Protein AF-A0A3A4XUS3-F1 (afdb_monomer)

Radius of gyration: 35.73 Å; Cα contacts (8 Å, |Δi|>4): 811; chains: 1; bounding box: 86×53×100 Å

Solvent-accessible surface area (backbone atoms only — not comparable to full-atom values): 22801 Å² total; per-residue (Å²): 133,83,92,46,75,69,59,52,56,53,55,32,62,53,71,66,28,52,43,35,42,64,30,48,58,63,78,51,60,84,97,45,54,58,52,50,39,28,54,59,49,47,52,54,39,8,52,58,40,23,92,71,95,61,61,25,40,39,40,30,8,23,37,80,39,90,99,45,67,36,45,80,72,26,43,96,67,86,84,57,42,68,61,50,51,53,56,49,36,72,41,30,74,57,74,74,72,63,49,57,47,79,47,78,53,95,94,27,41,31,37,38,39,42,36,55,79,62,81,29,73,52,32,28,72,49,66,45,55,83,44,53,46,72,44,36,37,24,28,55,48,79,43,78,46,74,56,49,73,70,51,49,54,49,44,34,58,53,23,60,69,67,56,39,56,50,37,72,47,75,30,39,34,42,79,88,78,69,42,82,43,52,54,56,51,78,47,74,11,40,32,63,48,64,72,58,77,88,77,54,69,69,45,74,82,85,76,80,78,79,77,82,96,82,74,95,59,91,68,77,80,44,53,22,42,57,27,55,61,48,40,52,56,34,49,40,49,64,39,19,33,45,80,44,34,42,30,41,36,20,73,23,72,24,61,32,37,57,31,38,39,38,38,38,41,58,57,54,97,44,45,68,45,73,43,27,55,93,76,52,75,67,88,68,49,67,51,39,83,91,73,69,74,89,52,81,66,62,66,68,66,70,54,83,69,47,44,44,62,47,82,55,98,59,29,36,38,38,41,36,55,40,70,62,33,48,46,70,34,73,43,71,50,87,56,40,37,32,41,32,22,78,33,56,42,74,44,71,27,49,31,42,35,41,34,79,65,47,96,64,67,44,75,52,69,38,37,38,37,33,49,36,47,79,45,82,44,51,73,69,54,51,52,51,55,49,51,55,51,50,60,69,33,73,68,46,48,49,57,52,53,54,54,53,57,57,63,75,74,111

Sequence (410 aa):
MRIDDVLIESLLYEEEGVDLDLKSDQYRFTRASDDEKSELLKDILAFANAWRHADAFILIGVKEIKGGRSEVVGISATLDDAAIQQFVNNKTQRPITFSYSNSTFESKQIAVIHIPLQQRPFYLKRDFGRLKKETVYVRRGSSTDIATLDEISRIGAHSYATAGAPELSVSFADPSDREWFSTSIQISSLYLKTPRKKDIPDYRSNHGGTGFGLHMTSFDLNVNSSYYRELIEYTKKARLMEPVFLAVKNSGTSTAHDVRAELKFPIDENRPTLQEDASFPEVPSTESVHLRPRNFLDEVRALPPDVSVNRYDRYWLVVARAEKVQPKSIHWFRVPFFFGSKKTGSFDIEVTIYCDDLSEPTRNRLSARVESETREIDLKGILELEHERFRNTPYFKRILAEREGEQEQE

Mean predicted aligned error: 16.01 Å

pLDDT: mean 85.1, std 15.54, range [34.66, 97.75]

Foldseek 3Di:
DDDDQVNVQVLQFDDFWQAEAEALEDQDDPVDALQSVVVVLLVLLQSQLEPDDWKHKYKYQWADDPPGGIDRRAYPDDDDFVVNQVVNQVFKPHRFDWTKDWDQHPNGIMIMIIGGQAADDIFTCQDINPHHGPWRWHDGTNDIDTDDPVRRVVSRVVSLLVQKFWDKDKDWADPVVRDGDDLEEEAEAEAEDEDDLVVDFFDFDCPDDDDDDDDPDPPRVFFRRCLLVLLVVLLNQVRFKDWIWMKMFTQMRFKFFWKKKKKKWWCDPQGKDKAWPVPRDDNDDRTHPPDDDPDPVVVVVPDDAQWHWDDDPTTIIIMGTDRMHGHRGMDIGDTTMIIGTQHWDKIKMWMWMDTPRDPGTDIDIGMYTYDYDYDYDYSVVSVVVVVVVVCPDPVVVVVVVVVVVVVVVD

Nearest PDB structures (foldseek):
  7wwo-assembly1_A  TM=4.545E-01  e=2.671E-04  Thermus thermophilus HB8
  8gum-assembly1_A  TM=3.571E-01  e=1.234E-03  Vibrio campbellii ATCC BAA-1116
  7zgj-assembly1_B  TM=4.663E-01  e=5.198E-02  Homo sapiens
  8enu-assembly1_H  TM=4.347E-01  e=5.198E-02  Homo sapiens
  6ru5-assembly1_B  TM=4.322E-01  e=2.144E-01  Homo sapiens

Structure (mmCIF, N/CA/C/O backbone):
data_AF-A0A3A4XUS3-F1
#
_entry.id   AF-A0A3A4XUS3-F1
#
loop_
_atom_site.group_PDB
_atom_site.id
_atom_site.type_symbol
_atom_site.label_atom_id
_atom_site.label_alt_id
_atom_site.label_comp_id
_atom_site.label_asym_id
_atom_site.label_entity_id
_atom_site.label_seq_id
_atom_site.pdbx_PDB_ins_code
_atom_site.Cartn_x
_atom_site.Cartn_y
_atom_site.Cartn_z
_atom_site.occupancy
_atom_site.B_iso_or_equiv
_atom_site.auth_seq_id
_atom_site.auth_comp_id
_atom_site.auth_asym_id
_atom_site.auth_atom_id
_atom_site.pdbx_PDB_model_num
ATOM 1 N N . MET A 1 1 ? -2.811 6.122 23.525 1.00 54.09 1 MET A N 1
ATOM 2 C CA . MET A 1 1 ? -2.925 7.523 23.977 1.00 54.09 1 MET A CA 1
ATOM 3 C C . MET A 1 1 ? -2.546 7.568 25.449 1.00 54.09 1 MET A C 1
ATOM 5 O O . MET A 1 1 ? -2.850 6.604 26.139 1.00 54.09 1 MET A O 1
ATOM 9 N N . ARG A 1 2 ? -1.824 8.590 25.920 1.00 71.31 2 ARG A N 1
ATOM 10 C CA . ARG A 1 2 ? -1.520 8.737 27.353 1.00 71.31 2 ARG A CA 1
ATOM 11 C C . ARG A 1 2 ? -2.654 9.546 27.978 1.00 71.31 2 ARG A C 1
ATOM 13 O O . ARG A 1 2 ? -2.958 10.611 27.463 1.00 71.31 2 ARG A O 1
ATOM 20 N N . ILE A 1 3 ? -3.285 9.021 29.025 1.00 82.88 3 ILE A N 1
ATOM 21 C CA . ILE A 1 3 ? -4.268 9.774 29.811 1.00 82.88 3 ILE A CA 1
ATOM 22 C C . ILE A 1 3 ? -3.464 10.723 30.701 1.00 82.88 3 ILE A C 1
ATOM 24 O O . ILE A 1 3 ? -2.664 10.265 31.520 1.00 82.88 3 ILE A O 1
ATOM 28 N N . ASP A 1 4 ? -3.606 12.023 30.475 1.00 88.12 4 ASP A N 1
ATOM 29 C CA . ASP A 1 4 ? -2.943 13.077 31.233 1.00 88.12 4 ASP A CA 1
ATOM 30 C C . ASP A 1 4 ? -3.952 14.118 31.731 1.00 88.12 4 ASP A C 1
ATOM 32 O O . ASP A 1 4 ? -5.130 14.103 31.367 1.00 88.12 4 ASP A O 1
ATOM 36 N N . ASP A 1 5 ? -3.485 15.009 32.602 1.00 90.25 5 ASP A N 1
ATOM 37 C CA . ASP A 1 5 ? -4.322 16.027 33.240 1.00 90.25 5 ASP A CA 1
ATOM 38 C C . ASP A 1 5 ? -4.955 16.986 32.220 1.00 90.25 5 ASP A C 1
ATOM 40 O O . ASP A 1 5 ? -6.035 17.512 32.468 1.00 90.25 5 ASP A O 1
ATOM 44 N N . VAL A 1 6 ? -4.321 17.184 31.057 1.00 92.62 6 VAL A N 1
ATOM 45 C CA . VAL A 1 6 ? -4.841 18.045 29.984 1.00 92.62 6 VAL A CA 1
ATOM 46 C C . VAL A 1 6 ? -6.058 17.406 29.324 1.00 92.62 6 VAL A C 1
ATOM 48 O O . VAL A 1 6 ? -7.067 18.081 29.132 1.00 92.62 6 VAL A O 1
ATOM 51 N N . LEU A 1 7 ? -5.984 16.109 29.013 1.00 92.06 7 LEU A N 1
ATOM 52 C CA . LEU A 1 7 ? -7.125 15.356 28.498 1.00 92.06 7 LEU A CA 1
ATOM 53 C C . LEU A 1 7 ? -8.270 15.314 29.514 1.00 92.06 7 LEU A C 1
ATOM 55 O O . LEU A 1 7 ? -9.427 15.488 29.151 1.00 92.06 7 LEU A O 1
ATOM 59 N N . ILE A 1 8 ? -7.962 15.071 30.789 1.00 93.38 8 ILE A N 1
ATOM 60 C CA . ILE A 1 8 ? -8.991 15.035 31.835 1.00 93.38 8 ILE A CA 1
ATOM 61 C C . ILE A 1 8 ? -9.680 16.399 31.925 1.00 93.38 8 ILE A C 1
ATOM 63 O O . ILE A 1 8 ? -10.906 16.450 31.908 1.00 93.38 8 ILE A O 1
ATOM 67 N N . GLU A 1 9 ? -8.914 17.494 31.947 1.00 94.81 9 GLU A N 1
ATOM 68 C CA . GLU A 1 9 ? -9.464 18.851 31.960 1.00 94.81 9 GLU A CA 1
ATOM 69 C C . GLU A 1 9 ? -10.370 19.114 30.752 1.00 94.81 9 GLU A C 1
ATOM 71 O O . GLU A 1 9 ? -11.448 19.674 30.932 1.00 94.81 9 GLU A O 1
ATOM 76 N N . SER A 1 10 ? -9.986 18.693 29.539 1.00 93.62 10 SER A N 1
ATOM 77 C CA . SER A 1 10 ? -10.819 18.914 28.348 1.00 93.62 10 SER A CA 1
ATOM 78 C C . SER A 1 10 ? -12.149 18.165 28.424 1.00 93.62 10 SER A C 1
ATOM 80 O O . SER A 1 10 ? -13.191 18.758 28.156 1.00 93.62 10 SER A O 1
ATOM 82 N N . LEU A 1 11 ? -12.125 16.903 28.867 1.00 93.69 11 LEU A N 1
ATOM 83 C CA . LEU A 1 11 ? -13.325 16.075 29.010 1.00 93.69 11 LEU A CA 1
ATOM 84 C C . LEU A 1 11 ? -14.308 16.635 30.055 1.00 93.69 11 LEU A C 1
ATOM 86 O O . LEU A 1 11 ? -15.505 16.393 29.958 1.00 93.69 11 LEU A O 1
ATOM 90 N N . LEU A 1 12 ? -13.847 17.411 31.046 1.00 94.81 12 LEU A N 1
ATOM 91 C CA . LEU A 1 12 ? -14.740 18.042 32.029 1.00 94.81 12 LEU A CA 1
ATOM 92 C C . LEU A 1 12 ? -15.615 19.157 31.438 1.00 94.81 12 LEU A C 1
ATOM 94 O O . LEU A 1 12 ? -16.611 19.518 32.065 1.00 94.81 12 LEU A O 1
ATOM 98 N N . TYR A 1 13 ? -15.258 19.717 30.279 1.00 93.31 13 TYR A N 1
ATOM 99 C CA . TYR A 1 13 ? -16.074 20.711 29.567 1.00 93.31 13 TYR A CA 1
ATOM 100 C C . TYR A 1 13 ? -17.018 20.092 28.530 1.00 93.31 13 TYR A C 1
ATOM 102 O O . TYR A 1 13 ? -17.813 20.814 27.929 1.00 93.31 13 TYR A O 1
ATOM 110 N N . GLU A 1 14 ? -16.922 18.785 28.301 1.00 91.25 14 GLU A N 1
ATOM 111 C CA . GLU A 1 14 ? -17.804 18.052 27.401 1.00 91.25 14 GLU A CA 1
ATOM 112 C C . GLU A 1 14 ? -19.056 17.565 28.151 1.00 91.25 14 GLU A C 1
ATOM 114 O O . GLU A 1 14 ? -19.026 17.301 29.355 1.00 91.25 14 GLU A O 1
ATOM 119 N N . GLU A 1 15 ? -20.177 17.470 27.437 1.00 88.94 15 GLU A N 1
ATOM 120 C CA . GLU A 1 15 ? -21.426 16.911 27.968 1.00 88.94 15 GLU A CA 1
ATOM 121 C C . GLU A 1 15 ? -21.478 15.396 27.730 1.00 88.94 15 GLU A C 1
ATOM 123 O O . GLU A 1 15 ? -20.833 14.878 26.814 1.00 88.94 15 GLU A O 1
ATOM 128 N N . GLU A 1 16 ? -22.270 14.669 28.527 1.00 90.94 16 GLU A N 1
ATOM 129 C CA . GLU A 1 16 ? -22.447 13.234 28.300 1.00 90.94 16 GLU A CA 1
ATOM 130 C C . GLU A 1 16 ? -23.009 12.938 26.905 1.00 90.94 16 GLU A C 1
ATOM 132 O O . GLU A 1 16 ? -23.965 13.556 26.425 1.00 90.94 16 GLU A O 1
ATOM 137 N N . GLY A 1 17 ? -22.456 11.911 26.267 1.00 90.50 17 GLY A N 1
ATOM 138 C CA . GLY A 1 17 ? -22.749 11.618 24.879 1.00 90.50 17 GLY A CA 1
ATOM 139 C C . GLY A 1 17 ? -22.438 10.186 24.473 1.00 90.50 17 GLY A C 1
ATOM 140 O O . GLY A 1 17 ? -22.478 9.236 25.259 1.00 90.50 17 GLY A O 1
ATOM 141 N N . VAL A 1 18 ? -22.176 10.039 23.175 1.00 90.62 18 VAL A N 1
ATOM 142 C CA . VAL A 1 18 ? -21.930 8.742 22.526 1.00 90.62 18 VAL A CA 1
ATOM 143 C C . VAL A 1 18 ? -20.518 8.220 22.824 1.00 90.62 18 VAL A C 1
ATOM 145 O O . VAL A 1 18 ? -20.276 7.014 22.753 1.00 90.62 18 VAL A O 1
ATOM 148 N N . ASP A 1 19 ? -19.599 9.116 23.167 1.00 92.94 19 ASP A N 1
ATOM 149 C CA . ASP A 1 19 ? -18.180 8.891 23.432 1.00 92.94 19 ASP A CA 1
ATOM 150 C C . ASP A 1 19 ? -17.725 9.330 24.835 1.00 92.94 19 ASP A C 1
ATOM 152 O O . ASP A 1 19 ? -16.635 8.938 25.239 1.00 92.94 19 ASP A O 1
ATOM 156 N N . LEU A 1 20 ? -18.555 10.022 25.620 1.00 95.62 20 LEU A N 1
ATOM 157 C CA . LEU A 1 20 ? -18.253 10.381 27.011 1.00 95.62 20 LEU A CA 1
ATOM 158 C C . LEU A 1 20 ? -19.400 10.031 27.971 1.00 95.62 20 LEU A C 1
ATOM 160 O O . LEU A 1 20 ? -20.573 10.241 27.662 1.00 95.62 20 LEU A O 1
ATOM 164 N N . ASP A 1 21 ? -19.054 9.526 29.155 1.00 96.19 21 ASP A N 1
ATOM 165 C CA . ASP A 1 21 ? -19.963 9.304 30.288 1.00 96.19 21 ASP A CA 1
ATOM 166 C C . ASP A 1 21 ? -19.316 9.795 31.586 1.00 96.19 21 ASP A C 1
ATOM 168 O O . ASP A 1 21 ? -18.123 9.555 31.814 1.00 96.19 21 ASP A O 1
ATOM 172 N N . LEU A 1 22 ? -20.096 10.440 32.453 1.00 95.62 22 LEU A N 1
ATOM 173 C CA . LEU A 1 22 ? -19.627 10.994 33.718 1.00 95.62 22 LEU A CA 1
ATOM 174 C C . LEU A 1 22 ? -20.335 10.286 34.878 1.00 95.62 22 LEU A C 1
ATOM 176 O O . LEU A 1 22 ? -21.537 10.403 35.101 1.00 95.62 22 LEU A O 1
ATOM 180 N N . LYS A 1 23 ? -19.578 9.531 35.670 1.00 95.06 23 LYS A N 1
ATOM 181 C CA . LYS A 1 23 ? -20.093 8.837 36.854 1.00 95.06 23 LYS A CA 1
ATOM 182 C C . LYS A 1 23 ? -19.609 9.526 38.120 1.00 95.06 23 LYS A C 1
ATOM 184 O O . LYS A 1 23 ? -18.406 9.628 38.351 1.00 95.06 23 LYS A O 1
ATOM 189 N N . SER A 1 24 ? -20.536 9.914 38.997 1.00 94.94 24 SER A N 1
ATOM 190 C CA . SER A 1 24 ? -20.196 10.466 40.316 1.00 94.94 24 SER A CA 1
ATOM 191 C C . SER A 1 24 ? -19.514 9.434 41.211 1.00 94.94 24 SER A C 1
ATOM 193 O O . SER A 1 24 ? -18.557 9.753 41.908 1.00 94.94 24 SER A O 1
ATOM 195 N N . ASP A 1 25 ? -19.991 8.191 41.161 1.00 94.50 25 ASP A N 1
ATOM 196 C CA . ASP A 1 25 ? -19.588 7.108 42.050 1.00 94.50 25 ASP A CA 1
ATOM 197 C C . ASP A 1 25 ? -18.924 5.962 41.283 1.00 94.50 25 ASP A C 1
ATOM 199 O O . ASP A 1 25 ? -19.200 5.718 40.108 1.00 94.50 25 ASP A O 1
ATOM 203 N N . GLN A 1 26 ? -18.068 5.213 41.979 1.00 94.62 26 GLN A N 1
ATOM 204 C CA . GLN A 1 26 ? -17.430 4.017 41.433 1.00 94.62 26 GLN A CA 1
ATOM 205 C C . GLN A 1 26 ? -18.438 2.876 41.221 1.00 94.62 26 GLN A C 1
ATOM 207 O O . GLN A 1 26 ? -19.333 2.652 42.042 1.00 94.62 26 GLN A O 1
ATOM 212 N N . TYR A 1 27 ? -18.230 2.083 40.164 1.00 93.81 27 TYR A N 1
ATOM 213 C CA . TYR A 1 27 ? -18.997 0.864 39.928 1.00 93.81 27 TYR A CA 1
ATOM 214 C C . TYR A 1 27 ? -18.841 -0.125 41.085 1.00 93.81 27 TYR A C 1
ATOM 216 O O . TYR A 1 27 ? -17.744 -0.416 41.571 1.00 93.81 27 TYR A O 1
ATOM 224 N N . ARG A 1 28 ? -19.960 -0.722 41.495 1.00 92.56 28 ARG A N 1
ATOM 225 C CA . ARG A 1 28 ? -19.959 -1.778 42.508 1.00 92.56 28 ARG A CA 1
ATOM 226 C C . ARG A 1 28 ? -19.390 -3.063 41.913 1.00 92.56 28 ARG A C 1
ATOM 228 O O . ARG A 1 28 ? -20.079 -3.794 41.209 1.00 92.56 28 ARG A O 1
ATOM 235 N N . PHE A 1 29 ? -18.122 -3.335 42.212 1.00 91.31 29 PHE A N 1
ATOM 236 C CA . PHE A 1 29 ? -17.394 -4.475 41.652 1.00 91.31 29 PHE A CA 1
ATOM 237 C C . PHE A 1 29 ? -16.924 -5.472 42.721 1.00 91.31 29 PHE A C 1
ATOM 239 O O . PHE A 1 29 ? -17.178 -6.677 42.632 1.00 91.31 29 PHE A O 1
ATOM 246 N N . THR A 1 30 ? -16.282 -4.982 43.780 1.00 86.69 30 THR A N 1
ATOM 247 C CA . THR A 1 30 ? -15.763 -5.821 44.869 1.00 86.69 30 THR A CA 1
ATOM 248 C C . THR A 1 30 ? -16.894 -6.264 45.796 1.00 86.69 30 THR A C 1
ATOM 250 O O . THR A 1 30 ? -17.610 -5.429 46.337 1.00 86.69 30 THR A O 1
ATOM 253 N N . ARG A 1 31 ? -17.050 -7.584 46.000 1.00 85.31 31 ARG A N 1
ATOM 254 C CA . ARG A 1 31 ? -18.147 -8.200 46.789 1.00 85.31 31 ARG A CA 1
ATOM 255 C C . ARG A 1 31 ? -19.562 -7.806 46.326 1.00 85.31 31 ARG A C 1
ATOM 257 O O . ARG A 1 31 ? -20.510 -7.917 47.095 1.00 85.31 31 ARG A O 1
ATOM 264 N N . ALA A 1 32 ? -19.691 -7.383 45.073 1.00 90.25 32 ALA A N 1
ATOM 265 C CA . ALA A 1 32 ? -20.958 -7.024 44.455 1.00 90.25 32 ALA A CA 1
ATOM 266 C C . ALA A 1 32 ? -21.656 -8.244 43.833 1.00 90.25 32 ALA A C 1
ATOM 268 O O . ALA A 1 32 ? -20.998 -9.219 43.440 1.00 90.25 32 ALA A O 1
ATOM 269 N N . SER A 1 33 ? -22.981 -8.161 43.730 1.00 94.31 33 SER A N 1
ATOM 270 C CA . SER A 1 33 ? -23.814 -9.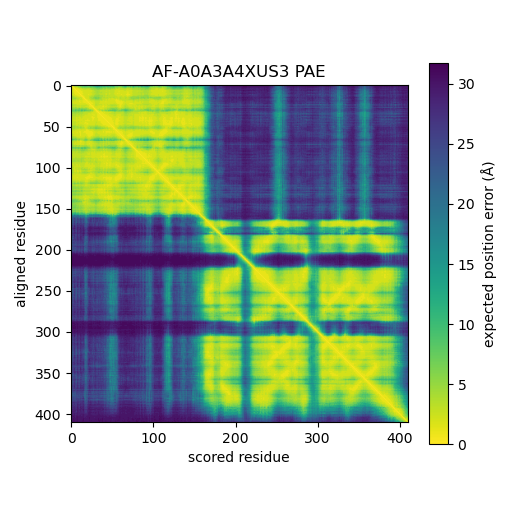128 43.010 1.00 94.31 33 SER A CA 1
ATOM 271 C C . SER A 1 33 ? -23.529 -9.113 41.503 1.00 94.31 33 SER A C 1
ATOM 273 O O . SER A 1 33 ? -22.968 -8.155 40.966 1.00 94.31 33 SER A O 1
ATOM 275 N N . ASP A 1 34 ? -23.925 -10.174 40.796 1.00 94.50 34 ASP A N 1
ATOM 276 C CA . ASP A 1 34 ? -23.789 -10.224 39.335 1.00 94.50 34 ASP A CA 1
ATOM 277 C C . ASP A 1 34 ? -24.610 -9.121 38.648 1.00 94.50 34 ASP A C 1
ATOM 279 O O . ASP A 1 34 ? -24.151 -8.556 37.658 1.00 94.50 34 ASP A O 1
ATOM 283 N N . ASP A 1 35 ? -25.765 -8.752 39.209 1.00 94.75 35 ASP A N 1
ATOM 284 C CA . ASP A 1 35 ? -26.583 -7.629 38.739 1.00 94.75 35 ASP A CA 1
ATOM 285 C C . ASP A 1 35 ? -25.833 -6.297 38.835 1.00 94.75 35 ASP A C 1
ATOM 287 O O . ASP A 1 35 ? -25.791 -5.545 37.865 1.00 94.75 35 ASP A O 1
ATOM 291 N N . GLU A 1 36 ? -25.183 -6.019 39.963 1.00 94.88 36 GLU A N 1
ATOM 292 C CA . GLU A 1 36 ? -24.399 -4.792 40.148 1.00 94.88 36 GLU A CA 1
ATOM 293 C C . GLU A 1 36 ? -23.174 -4.746 39.225 1.00 94.88 36 GLU A C 1
ATOM 295 O O . GLU A 1 36 ? -22.913 -3.729 38.584 1.00 94.88 36 GLU A O 1
ATOM 300 N N . LYS A 1 37 ? -22.457 -5.868 39.083 1.00 95.00 37 LYS A N 1
ATOM 301 C CA . LYS A 1 37 ? -21.329 -5.974 38.142 1.00 95.00 37 LYS A CA 1
ATOM 302 C C . LYS A 1 37 ? -21.769 -5.848 36.687 1.00 95.00 37 LYS A C 1
ATOM 304 O O . LYS A 1 37 ? -20.962 -5.478 35.832 1.00 95.00 37 LYS A O 1
ATOM 309 N N . SER A 1 38 ? -23.022 -6.192 36.391 1.00 96.06 38 SER A N 1
ATOM 310 C CA . SER A 1 38 ? -23.551 -6.123 35.035 1.00 96.06 38 SER A CA 1
ATOM 311 C C . SER A 1 38 ? -23.687 -4.687 34.530 1.00 96.06 38 SER A C 1
ATOM 313 O O . SER A 1 38 ? -23.598 -4.499 33.325 1.00 96.06 38 SER A O 1
ATOM 315 N N . GLU A 1 39 ? -23.783 -3.677 35.404 1.00 96.06 39 GLU A N 1
ATOM 316 C CA . GLU A 1 39 ? -23.824 -2.262 34.996 1.00 96.06 39 GLU A CA 1
ATOM 317 C C . GLU A 1 39 ? -22.496 -1.825 34.343 1.00 96.06 39 GLU A C 1
ATOM 319 O O . GLU A 1 39 ? -22.499 -1.337 33.216 1.00 96.06 39 GLU A O 1
ATOM 324 N N . LEU A 1 40 ? -21.345 -2.128 34.966 1.00 96.06 40 LEU A N 1
ATOM 325 C CA . LEU A 1 40 ? -20.019 -1.868 34.373 1.00 96.06 40 LEU A CA 1
ATOM 326 C C . LEU A 1 40 ? -19.850 -2.585 33.025 1.00 96.06 40 LEU A C 1
ATOM 328 O O . LEU A 1 40 ? -19.361 -2.015 32.051 1.00 96.06 40 LEU A O 1
ATOM 332 N N . LEU A 1 41 ? -20.260 -3.856 32.969 1.00 97.12 41 LEU A N 1
ATOM 333 C CA . LEU A 1 41 ? -20.173 -4.656 31.748 1.00 97.12 41 LEU A CA 1
ATOM 334 C C . LEU A 1 41 ? -21.056 -4.085 30.632 1.00 97.12 41 LEU A C 1
ATOM 336 O O . LEU A 1 41 ? -20.645 -4.076 29.471 1.00 97.12 41 LEU A O 1
ATOM 340 N N . LYS A 1 42 ? -22.258 -3.617 30.982 1.00 96.81 42 LYS A N 1
ATOM 341 C CA . LYS A 1 42 ? -23.220 -3.023 30.054 1.00 96.81 42 LYS A CA 1
ATOM 342 C C . LYS A 1 42 ? -22.661 -1.758 29.425 1.00 96.81 42 LYS A C 1
ATOM 344 O O . LYS A 1 42 ? -22.726 -1.633 28.205 1.00 96.81 42 LYS A O 1
ATOM 349 N N . ASP A 1 43 ? -22.098 -0.865 30.233 1.00 96.69 43 ASP A N 1
ATOM 350 C CA . ASP A 1 43 ? -21.585 0.415 29.748 1.00 96.69 43 ASP A CA 1
ATOM 351 C C . ASP A 1 43 ? -20.348 0.213 28.864 1.00 96.69 43 ASP A C 1
ATOM 353 O O . ASP A 1 43 ? -20.309 0.735 27.750 1.00 96.69 43 ASP A O 1
ATOM 357 N N . ILE A 1 44 ? -19.407 -0.658 29.254 1.00 97.12 44 ILE A N 1
ATOM 358 C CA . ILE A 1 44 ? -18.261 -1.007 28.394 1.00 97.12 44 ILE A CA 1
ATOM 359 C C . ILE A 1 44 ? -18.732 -1.603 27.058 1.00 97.12 44 ILE A C 1
ATOM 361 O O . ILE A 1 44 ? -18.233 -1.206 26.006 1.00 97.12 44 ILE A O 1
ATOM 365 N N . LEU A 1 45 ? -19.709 -2.519 27.066 1.00 96.81 45 LEU A N 1
ATOM 366 C CA . LEU A 1 45 ? -20.278 -3.082 25.835 1.00 96.81 45 LEU A CA 1
ATOM 367 C C . LEU A 1 45 ? -20.936 -2.012 24.958 1.00 96.81 45 LEU A C 1
ATOM 369 O O . LEU A 1 45 ? -20.712 -1.987 23.748 1.00 96.81 45 LEU A O 1
ATOM 373 N N . ALA A 1 46 ? -21.727 -1.129 25.564 1.00 96.56 46 ALA A N 1
ATOM 374 C CA . ALA A 1 46 ? -22.435 -0.068 24.863 1.00 96.56 46 ALA A CA 1
ATOM 375 C C . ALA A 1 46 ? -21.472 0.905 24.178 1.00 96.56 46 ALA A C 1
ATOM 377 O O . ALA A 1 46 ? -21.646 1.194 22.993 1.00 96.56 46 ALA A O 1
ATOM 378 N N . PHE A 1 47 ? -20.428 1.350 24.885 1.00 96.38 47 PHE A N 1
ATOM 379 C CA . PHE A 1 47 ? -19.386 2.226 24.341 1.00 96.38 47 PHE A CA 1
ATOM 380 C C . PHE A 1 47 ? -18.490 1.534 23.321 1.00 96.38 47 PHE A C 1
ATOM 382 O O . PHE A 1 47 ? -18.076 2.150 22.331 1.00 96.38 47 PHE A O 1
ATOM 389 N N . ALA A 1 48 ? -18.191 0.251 23.531 1.00 94.88 48 ALA A N 1
ATOM 390 C CA . ALA A 1 48 ? -17.456 -0.541 22.560 1.00 94.88 48 ALA A CA 1
ATOM 391 C C . ALA A 1 48 ? -18.230 -0.656 21.244 1.00 94.88 48 ALA A C 1
ATOM 393 O O . ALA A 1 48 ? -17.582 -0.680 20.209 1.00 94.88 48 ALA A O 1
ATOM 394 N N . ASN A 1 49 ? -19.571 -0.670 21.273 1.00 95.19 49 ASN A N 1
ATOM 395 C CA . ASN A 1 49 ? -20.462 -0.800 20.110 1.00 95.19 49 ASN A CA 1
ATOM 396 C C . ASN A 1 49 ? -21.021 0.512 19.542 1.00 95.19 49 ASN A C 1
ATOM 398 O O . ASN A 1 49 ? -21.617 0.486 18.467 1.00 95.19 49 ASN A O 1
ATOM 402 N N . ALA A 1 50 ? -20.854 1.631 20.245 1.00 93.00 50 ALA A N 1
ATOM 403 C CA . ALA A 1 50 ? -21.421 2.935 19.905 1.00 93.00 50 ALA A CA 1
ATOM 404 C C . ALA A 1 50 ? -21.069 3.391 18.480 1.00 93.00 50 ALA A C 1
ATOM 406 O O . ALA A 1 50 ? -19.965 3.124 18.012 1.00 93.00 50 ALA A O 1
ATOM 407 N N . TRP A 1 51 ? -21.951 4.127 17.800 1.00 88.25 51 TRP A N 1
ATOM 408 C CA . TRP A 1 51 ? -21.654 4.744 16.499 1.00 88.25 51 TRP A CA 1
ATOM 409 C C . TRP A 1 51 ? -20.783 5.995 16.670 1.00 88.25 51 TRP A C 1
ATOM 411 O O . TRP A 1 51 ? -21.296 7.097 16.831 1.00 88.25 51 TRP A O 1
ATOM 421 N N . ARG A 1 52 ? -19.459 5.817 16.650 1.00 86.94 52 ARG A N 1
ATOM 422 C CA . ARG A 1 52 ? -18.475 6.895 16.853 1.00 86.94 52 ARG A CA 1
ATOM 423 C C . ARG A 1 52 ? -17.244 6.784 15.954 1.00 86.94 52 ARG A C 1
ATOM 425 O O . ARG A 1 52 ? -16.877 5.680 15.534 1.00 86.94 52 ARG A O 1
ATOM 432 N N . HIS A 1 53 ? -16.609 7.939 15.738 1.00 80.50 53 HIS A N 1
ATOM 433 C CA . HIS A 1 53 ? -15.382 8.140 14.952 1.00 80.50 53 HIS A CA 1
ATOM 434 C C . HIS A 1 53 ? -14.159 8.528 15.801 1.00 80.50 53 HIS A C 1
ATOM 436 O O . HIS A 1 53 ? -13.087 8.751 15.246 1.00 80.50 53 HIS A O 1
ATOM 442 N N . ALA A 1 54 ? -14.306 8.590 17.125 1.00 85.62 54 ALA A N 1
ATOM 443 C CA . ALA A 1 54 ? -13.240 8.894 18.075 1.00 85.62 54 ALA A CA 1
ATOM 444 C C . ALA A 1 54 ? -13.235 7.882 19.229 1.00 85.62 54 ALA A C 1
ATOM 446 O O . ALA A 1 54 ? -14.157 7.068 19.358 1.00 85.62 54 ALA A O 1
ATOM 447 N N . ASP A 1 55 ? -12.180 7.922 20.042 1.00 91.56 55 ASP A N 1
ATOM 448 C CA . ASP A 1 55 ? -12.063 7.160 21.286 1.00 91.56 55 ASP A CA 1
ATOM 449 C C . ASP A 1 55 ? -13.130 7.587 22.303 1.00 91.56 55 ASP A C 1
ATOM 451 O O . ASP A 1 55 ? -13.644 8.695 22.223 1.00 91.56 55 ASP A O 1
ATOM 455 N N . ALA A 1 56 ? -13.490 6.694 23.228 1.00 94.56 56 ALA A N 1
ATOM 456 C CA . ALA A 1 56 ? -14.528 6.955 24.218 1.00 94.56 56 ALA A CA 1
ATOM 457 C C . ALA A 1 56 ? -13.991 6.820 25.635 1.00 94.56 56 ALA A C 1
ATOM 459 O O . ALA A 1 56 ? -13.073 6.028 25.885 1.00 94.56 56 ALA A O 1
ATOM 460 N N . PHE A 1 57 ? -14.603 7.562 26.551 1.00 96.62 57 PHE A N 1
ATOM 461 C CA . PHE A 1 57 ? -14.172 7.701 27.928 1.00 96.62 57 PHE A CA 1
ATOM 462 C C . PHE A 1 57 ? -15.351 7.578 28.891 1.00 96.62 57 PHE A C 1
ATOM 464 O O . PHE A 1 57 ? -16.434 8.104 28.655 1.00 96.62 57 PHE A O 1
ATOM 471 N N . ILE A 1 58 ? -15.122 6.901 30.012 1.00 96.88 58 ILE A N 1
ATOM 472 C CA . ILE A 1 58 ? -15.994 6.971 31.186 1.00 96.88 58 ILE A CA 1
ATOM 473 C C . ILE A 1 58 ? -15.151 7.578 32.301 1.00 96.88 58 ILE A C 1
ATOM 475 O O . ILE A 1 58 ? -14.189 6.946 32.755 1.00 96.88 58 ILE A O 1
ATOM 479 N N . LEU A 1 59 ? -15.488 8.797 32.717 1.00 96.56 59 LEU A N 1
ATOM 480 C CA . LEU A 1 59 ? -14.851 9.466 33.847 1.00 96.56 59 LEU A CA 1
ATOM 481 C C . LEU A 1 59 ? -15.631 9.169 35.121 1.00 96.56 59 LEU A C 1
ATOM 483 O O . LEU A 1 59 ? -16.821 9.447 35.220 1.00 96.56 59 LEU A O 1
ATOM 487 N N . ILE A 1 60 ? -14.946 8.608 36.109 1.00 97.31 60 ILE A N 1
ATOM 488 C CA . ILE A 1 60 ? -15.527 8.152 37.369 1.00 97.31 60 ILE A CA 1
ATOM 489 C C . ILE A 1 60 ? -14.984 9.023 38.505 1.00 97.31 60 ILE A C 1
ATOM 491 O O . ILE A 1 60 ? -13.776 9.241 38.608 1.00 97.31 60 ILE A O 1
ATOM 495 N N . GLY A 1 61 ? -15.870 9.486 39.385 1.00 96.25 61 GLY A N 1
ATOM 496 C CA . GLY A 1 61 ? -15.583 10.516 40.383 1.00 96.25 61 GLY A CA 1
ATOM 497 C C . GLY A 1 61 ? -15.875 11.929 39.880 1.00 96.25 61 GLY A C 1
ATOM 498 O O . GLY A 1 61 ? -15.309 12.885 40.411 1.00 96.25 61 GLY A O 1
ATOM 499 N N . VAL A 1 62 ? -16.728 12.075 38.863 1.00 96.19 62 VAL A N 1
ATOM 500 C CA . VAL A 1 62 ? -17.095 13.359 38.254 1.00 96.19 62 VAL A CA 1
ATOM 501 C C . VAL A 1 62 ? -18.612 13.488 38.210 1.00 96.19 62 VAL A C 1
ATOM 503 O O . VAL A 1 62 ? -19.318 12.566 37.811 1.00 96.19 62 VAL A O 1
ATOM 506 N N . LYS A 1 63 ? -19.121 14.642 38.634 1.00 94.88 63 LYS A N 1
ATOM 507 C CA . LYS A 1 63 ? -20.536 14.987 38.603 1.00 94.88 63 LYS A CA 1
ATOM 508 C C . LYS A 1 63 ? -20.785 16.000 37.490 1.00 94.88 63 LYS A C 1
ATOM 510 O O . LYS A 1 63 ? -20.230 17.097 37.515 1.00 94.88 63 LYS A O 1
ATOM 515 N N . GLU A 1 64 ? -21.642 15.629 36.546 1.00 91.94 64 GLU A N 1
ATOM 516 C CA . GLU A 1 64 ? -22.015 16.485 35.421 1.00 91.94 64 GLU A CA 1
ATOM 517 C C . GLU A 1 64 ? -22.643 17.809 35.899 1.00 91.94 64 GLU A C 1
ATOM 519 O O . GLU A 1 64 ? -23.536 17.827 36.758 1.00 91.94 64 GLU A O 1
ATOM 524 N N . ILE A 1 65 ? -22.194 18.922 35.311 1.00 91.69 65 ILE A N 1
ATOM 525 C CA . ILE A 1 65 ? -22.826 20.240 35.437 1.00 91.69 65 ILE A CA 1
ATOM 526 C C . ILE A 1 65 ? -23.238 20.702 34.041 1.00 91.69 65 ILE A C 1
ATOM 528 O O . ILE A 1 65 ? -22.399 21.028 33.210 1.00 91.69 65 ILE A O 1
ATOM 532 N N . LYS A 1 66 ? -24.548 20.774 33.789 1.00 85.12 66 LYS A N 1
ATOM 533 C CA . LYS A 1 66 ? -25.075 21.169 32.475 1.00 85.12 66 LYS A CA 1
ATOM 534 C C . LYS A 1 66 ? -24.672 22.594 32.103 1.00 85.12 66 LYS A C 1
ATOM 536 O O . LYS A 1 66 ? -24.889 23.517 32.891 1.00 85.12 66 LYS A O 1
ATOM 541 N N . GLY A 1 67 ? -24.158 22.772 30.886 1.00 81.12 67 GLY A N 1
ATOM 542 C CA . GLY A 1 67 ? -23.747 24.076 30.362 1.00 81.12 67 GLY A CA 1
ATOM 543 C C . GLY A 1 67 ? -22.499 24.672 31.024 1.00 81.12 67 GLY A C 1
ATOM 544 O O . GLY A 1 67 ? -22.287 25.882 30.928 1.00 81.12 67 GLY A O 1
ATOM 545 N N . GLY A 1 68 ? -21.691 23.862 31.714 1.00 88.31 68 GLY A N 1
ATOM 546 C CA . GLY A 1 68 ? -20.468 24.309 32.371 1.00 88.31 68 GLY A CA 1
ATOM 547 C C . GLY A 1 68 ? -19.458 23.184 32.574 1.00 88.31 68 GLY A C 1
ATOM 548 O O . GLY A 1 68 ? -19.667 22.053 32.153 1.00 88.31 68 GLY A O 1
ATOM 549 N N . ARG A 1 69 ? -18.345 23.511 33.235 1.00 94.69 69 ARG A N 1
ATOM 550 C CA . ARG A 1 69 ? -17.336 22.522 33.621 1.00 94.69 69 ARG A CA 1
ATOM 551 C C . ARG A 1 69 ? -17.896 21.598 34.702 1.00 94.69 69 ARG A C 1
ATOM 553 O O . ARG A 1 69 ? -18.349 22.080 35.741 1.00 94.69 69 ARG A O 1
ATOM 560 N N . SER A 1 70 ? -17.809 20.295 34.481 1.00 95.38 70 SER A N 1
ATOM 561 C CA . SER A 1 70 ? -18.224 19.267 35.433 1.00 95.38 70 SER A CA 1
ATOM 562 C C . SER A 1 70 ? -17.393 19.292 36.721 1.00 95.38 70 SER A C 1
ATOM 564 O O . SER A 1 70 ? -16.215 19.656 36.732 1.00 95.38 70 SER A O 1
ATOM 566 N N . GLU A 1 71 ? -18.019 18.914 37.835 1.00 95.38 71 GLU A N 1
ATOM 567 C CA . GLU A 1 71 ? -17.409 18.955 39.164 1.00 95.38 71 GLU A CA 1
ATOM 568 C C . GLU A 1 71 ? -16.697 17.638 39.479 1.00 95.38 71 GLU A C 1
ATOM 570 O O . GLU A 1 71 ? -17.306 16.569 39.508 1.00 95.38 71 GLU A O 1
ATOM 575 N N . VAL A 1 72 ? -15.409 17.710 39.805 1.00 96.19 72 VAL A N 1
ATOM 576 C CA . VAL A 1 72 ? -14.655 16.554 40.297 1.00 96.19 72 VAL A CA 1
ATOM 577 C C . VAL A 1 72 ? -15.065 16.297 41.746 1.00 96.19 72 VAL A C 1
ATOM 579 O O . VAL A 1 72 ? -14.759 17.094 42.629 1.00 96.19 72 VAL A O 1
ATOM 582 N N . VAL A 1 73 ? -15.753 15.192 42.030 1.00 96.12 73 VAL A N 1
ATOM 583 C CA . VAL A 1 73 ? -16.188 14.808 43.392 1.00 96.12 73 VAL A CA 1
ATOM 584 C C . VAL A 1 73 ? -15.251 13.783 44.032 1.00 96.12 73 VAL A C 1
ATOM 586 O O . VAL A 1 73 ? -15.054 13.794 45.247 1.00 96.12 73 VAL A O 1
ATOM 589 N N . GLY A 1 74 ? -14.588 12.987 43.197 1.00 94.12 74 GLY A N 1
ATOM 590 C CA . GLY A 1 74 ? -13.667 11.929 43.579 1.00 94.12 74 GLY A CA 1
ATOM 591 C C . GLY A 1 74 ? -14.347 10.626 44.006 1.00 94.12 74 GLY A C 1
ATOM 592 O O . GLY A 1 74 ? -15.539 10.584 44.295 1.00 94.12 74 GLY A O 1
ATOM 593 N N . ILE A 1 75 ? -13.563 9.548 44.057 1.00 93.69 75 ILE A N 1
ATOM 594 C CA . ILE A 1 75 ? -13.993 8.212 44.488 1.00 93.69 75 ILE A CA 1
ATOM 595 C C . ILE A 1 75 ? -13.254 7.759 45.747 1.00 93.69 75 ILE A C 1
ATOM 597 O O . ILE A 1 75 ? -12.083 8.070 45.958 1.00 93.69 75 ILE A O 1
ATOM 601 N N . SER A 1 76 ? -13.938 6.976 46.581 1.00 86.12 76 SER A N 1
ATOM 602 C CA . SER A 1 76 ? -13.381 6.411 47.819 1.00 86.12 76 SER A CA 1
ATOM 603 C C . SER A 1 76 ? -12.725 5.039 47.633 1.00 86.12 76 SER A C 1
ATOM 605 O O . SER A 1 76 ? -11.949 4.612 48.486 1.00 86.12 76 SER A O 1
ATOM 607 N N . ALA A 1 77 ? -13.023 4.346 46.531 1.00 85.31 77 ALA A N 1
ATOM 608 C CA . ALA A 1 77 ? -12.510 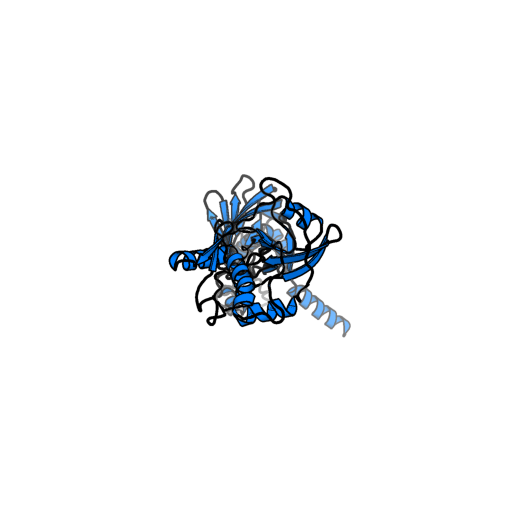3.016 46.229 1.00 85.31 77 ALA A CA 1
ATOM 609 C C . ALA A 1 77 ? -11.998 2.945 44.788 1.00 85.31 77 ALA A C 1
ATOM 611 O O . ALA A 1 77 ? -12.680 3.365 43.852 1.00 85.31 77 ALA A O 1
ATOM 612 N N . THR A 1 78 ? -10.812 2.370 44.618 1.00 87.81 78 THR A N 1
ATOM 613 C CA . THR A 1 78 ? -10.211 2.088 43.315 1.00 87.81 78 THR A CA 1
ATOM 614 C C . THR A 1 78 ? -10.395 0.621 42.954 1.00 87.81 78 THR A C 1
ATOM 616 O O . THR A 1 78 ? -10.539 -0.247 43.820 1.00 87.81 78 THR A O 1
ATOM 619 N N . LEU A 1 79 ? -10.407 0.347 41.655 1.00 90.94 79 LEU A N 1
ATOM 620 C CA . LEU A 1 79 ? -10.430 -1.005 41.117 1.00 90.94 79 LEU A CA 1
ATOM 621 C C . LEU A 1 79 ? -9.085 -1.336 40.465 1.00 90.94 79 LEU A C 1
ATOM 623 O O . LEU A 1 79 ? -8.269 -0.451 40.192 1.00 90.94 79 LEU A O 1
ATOM 627 N N . ASP A 1 80 ? -8.865 -2.630 40.254 1.00 90.38 80 ASP A N 1
ATOM 628 C CA . ASP A 1 80 ? -7.702 -3.159 39.553 1.00 90.38 80 ASP A CA 1
ATOM 629 C C . ASP A 1 80 ? -8.038 -3.383 38.073 1.00 90.38 80 ASP A C 1
ATOM 631 O O . ASP A 1 80 ? -9.034 -4.036 37.746 1.00 90.38 80 ASP A O 1
ATOM 635 N N . ASP A 1 81 ? -7.206 -2.838 37.184 1.00 90.50 81 ASP A N 1
ATOM 636 C CA . ASP A 1 81 ? -7.401 -2.921 35.733 1.00 90.50 81 ASP A CA 1
ATOM 637 C C . ASP A 1 81 ? -7.410 -4.376 35.249 1.00 90.50 81 ASP A C 1
ATOM 639 O O . ASP A 1 81 ? -8.320 -4.783 34.526 1.00 90.50 81 ASP A O 1
ATOM 643 N N . ALA A 1 82 ? -6.470 -5.202 35.722 1.00 91.31 82 ALA A N 1
ATOM 644 C CA . ALA A 1 82 ? -6.381 -6.600 35.311 1.00 91.31 82 ALA A CA 1
ATOM 645 C C . ALA A 1 82 ? -7.632 -7.395 35.722 1.00 91.31 82 ALA A C 1
ATOM 647 O O . ALA A 1 82 ? -8.147 -8.190 34.931 1.00 91.31 82 ALA A O 1
ATOM 648 N N . ALA A 1 83 ? -8.172 -7.142 36.918 1.00 93.25 83 ALA A N 1
ATOM 649 C CA . ALA A 1 83 ? -9.416 -7.752 37.376 1.00 93.25 83 ALA A CA 1
ATOM 650 C C . ALA A 1 83 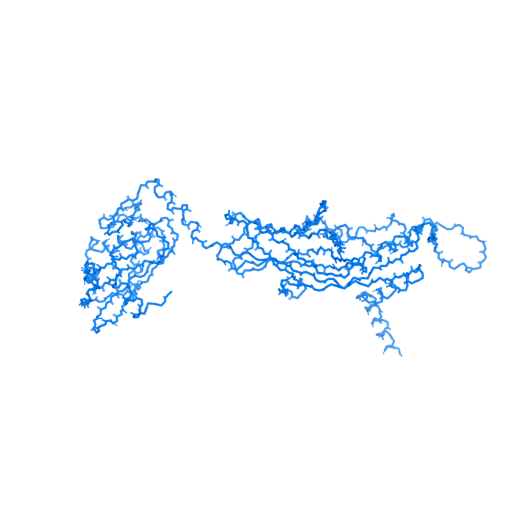? -10.624 -7.358 36.506 1.00 93.25 83 ALA A C 1
ATOM 652 O O . ALA A 1 83 ? -11.439 -8.224 36.168 1.00 93.25 83 ALA A O 1
ATOM 653 N N . ILE A 1 84 ? -10.743 -6.083 36.112 1.00 94.75 84 ILE A N 1
ATOM 654 C CA . ILE A 1 84 ? -11.828 -5.620 35.230 1.00 94.75 84 ILE A CA 1
ATOM 655 C C . ILE A 1 84 ? -11.659 -6.205 33.825 1.00 94.75 84 ILE A C 1
ATOM 657 O O . ILE A 1 84 ? -12.620 -6.744 33.271 1.00 94.75 84 ILE A O 1
ATOM 661 N N . GLN A 1 85 ? -10.450 -6.164 33.261 1.00 94.44 85 GLN A N 1
ATOM 662 C CA . GLN A 1 85 ? -10.159 -6.748 31.952 1.00 94.44 85 GLN A CA 1
ATOM 663 C C . GLN A 1 85 ? -10.493 -8.239 31.917 1.00 94.44 85 GLN A C 1
ATOM 665 O O . GLN A 1 85 ? -11.202 -8.697 31.017 1.00 94.44 85 GLN A O 1
ATOM 670 N N . GLN A 1 86 ? -10.049 -9.003 32.920 1.00 94.88 86 GLN A N 1
ATOM 671 C CA . GLN A 1 86 ? -10.364 -10.424 33.029 1.00 94.88 86 GLN A CA 1
ATOM 672 C C . GLN A 1 86 ? -11.874 -10.652 33.168 1.00 94.88 86 GLN A C 1
ATOM 674 O O . GLN A 1 86 ? -12.417 -11.581 32.567 1.00 94.88 86 GLN A O 1
ATOM 679 N N . PHE A 1 87 ? -12.571 -9.820 33.943 1.00 96.12 87 PHE A N 1
ATOM 680 C CA . PHE A 1 87 ? -14.016 -9.918 34.100 1.00 96.12 87 PHE A CA 1
ATOM 681 C C . PHE A 1 87 ? -14.757 -9.696 32.776 1.00 96.12 87 PHE A C 1
ATOM 683 O O . PHE A 1 87 ? -15.543 -10.558 32.383 1.00 96.12 87 PHE A O 1
ATOM 690 N N . VAL A 1 88 ? -14.485 -8.596 32.071 1.00 96.31 88 VAL A N 1
ATOM 691 C CA . VAL A 1 88 ? -15.169 -8.245 30.817 1.00 96.31 88 VAL A CA 1
ATOM 692 C C . VAL A 1 88 ? -14.860 -9.272 29.727 1.00 96.31 88 VAL A C 1
ATOM 694 O O . VAL A 1 88 ? -15.776 -9.877 29.166 1.00 96.31 88 VAL A O 1
ATOM 697 N N . ASN A 1 89 ? -13.578 -9.554 29.482 1.00 94.69 89 ASN A N 1
ATOM 698 C CA . ASN A 1 89 ? -13.142 -10.388 28.356 1.00 94.69 89 ASN A CA 1
ATOM 699 C C . ASN A 1 89 ? -13.562 -11.862 28.485 1.00 94.69 89 ASN A C 1
ATOM 701 O O . ASN A 1 89 ? -13.722 -12.559 27.481 1.00 94.69 89 ASN A O 1
ATOM 705 N N . ASN A 1 90 ? -13.808 -12.345 29.707 1.00 94.94 90 ASN A N 1
ATOM 706 C CA . ASN A 1 90 ? -14.358 -13.684 29.922 1.00 94.94 90 ASN A CA 1
ATOM 707 C C . ASN A 1 90 ? -15.846 -13.800 29.552 1.00 94.94 90 ASN A C 1
ATOM 709 O O . ASN A 1 90 ? -16.330 -14.908 29.303 1.00 94.94 90 ASN A O 1
ATOM 713 N N . LYS A 1 91 ? -16.589 -12.689 29.526 1.00 95.25 91 LYS A N 1
ATOM 714 C CA . LYS A 1 91 ? -18.042 -12.674 29.283 1.00 95.25 91 LYS A CA 1
ATOM 715 C C . LYS A 1 91 ? -18.396 -12.413 27.819 1.00 95.25 91 LYS A C 1
ATOM 717 O O . LYS A 1 91 ? -19.459 -12.841 27.363 1.00 95.25 91 LYS A O 1
ATOM 722 N N . THR A 1 92 ? -17.511 -11.764 27.074 1.00 95.62 92 THR A N 1
ATOM 723 C CA . THR A 1 92 ? -17.727 -11.365 25.679 1.00 95.62 92 THR A CA 1
ATOM 724 C C . THR A 1 92 ? -17.274 -12.439 24.697 1.00 95.62 92 THR A C 1
ATOM 726 O O . THR A 1 92 ? -16.428 -13.282 25.005 1.00 95.62 92 THR A O 1
ATOM 729 N N . GLN A 1 93 ? -17.855 -12.457 23.498 1.00 95.31 93 GLN A N 1
ATOM 730 C CA . GLN A 1 93 ? -17.510 -13.417 22.445 1.00 95.31 93 GLN A CA 1
ATOM 731 C C . GLN A 1 93 ? -16.040 -13.324 22.007 1.00 95.31 93 GLN A C 1
ATOM 733 O O . GLN A 1 93 ? -15.422 -14.346 21.713 1.00 95.31 93 GLN A O 1
ATOM 738 N N . ARG A 1 94 ? -15.480 -12.112 22.037 1.00 93.06 94 ARG A N 1
ATOM 739 C CA . ARG A 1 94 ? -14.073 -11.792 21.783 1.00 93.06 94 ARG A CA 1
ATOM 740 C C . ARG A 1 94 ? -13.594 -10.723 22.779 1.00 93.06 94 ARG A C 1
ATOM 742 O O . ARG A 1 94 ? -14.443 -9.977 23.274 1.00 93.06 94 ARG A O 1
ATOM 749 N N . PRO A 1 95 ? -12.288 -10.644 23.091 1.00 91.38 95 PRO A N 1
ATOM 750 C CA . PRO A 1 95 ? -11.771 -9.619 23.994 1.00 91.38 95 PRO A CA 1
ATOM 751 C C . PRO A 1 95 ? -12.106 -8.207 23.496 1.00 91.38 95 PRO A C 1
ATOM 753 O O . PRO A 1 95 ? -11.980 -7.936 22.302 1.00 91.38 95 PRO A O 1
ATOM 756 N N . ILE A 1 96 ? -12.539 -7.337 24.407 1.00 93.94 96 ILE A N 1
ATOM 757 C CA . ILE A 1 96 ? -12.703 -5.901 24.176 1.00 93.94 96 ILE A CA 1
ATOM 758 C C . ILE A 1 96 ? -11.380 -5.223 24.529 1.00 93.94 96 ILE A C 1
ATOM 760 O O . ILE A 1 96 ? -10.829 -5.447 25.607 1.00 93.94 96 ILE A O 1
ATOM 764 N N . THR A 1 97 ? -10.887 -4.369 23.639 1.00 93.12 97 THR A N 1
ATOM 765 C CA . THR A 1 97 ? -9.748 -3.492 23.916 1.00 93.12 97 THR A CA 1
ATOM 766 C C . THR A 1 97 ? -10.237 -2.291 24.719 1.00 93.12 97 THR A C 1
ATOM 768 O O . THR A 1 97 ? -11.017 -1.489 24.214 1.00 93.12 97 THR A O 1
ATOM 771 N N . PHE A 1 98 ? -9.789 -2.154 25.962 1.00 95.12 98 PHE A N 1
ATOM 772 C CA . PHE A 1 98 ? -10.001 -0.975 26.803 1.00 95.12 98 PHE A CA 1
ATOM 773 C C . PHE A 1 98 ? -8.929 -0.935 27.897 1.00 95.12 98 PHE A C 1
ATOM 775 O O . PHE A 1 98 ? -8.232 -1.927 28.111 1.00 95.12 98 PHE A O 1
ATOM 782 N N . SER A 1 99 ? -8.803 0.193 28.589 1.00 93.88 99 SER A N 1
ATOM 783 C CA . SER A 1 99 ? -7.936 0.322 29.763 1.00 93.88 99 SER A CA 1
ATOM 784 C C . SER A 1 99 ? -8.644 1.049 30.891 1.00 93.88 99 SER A C 1
ATOM 786 O O . SER A 1 99 ? -9.364 2.016 30.640 1.00 93.88 99 SER A O 1
ATOM 788 N N . TYR A 1 100 ? -8.390 0.628 32.123 1.00 94.69 100 TYR A N 1
ATOM 789 C CA . TYR A 1 100 ? -8.792 1.321 33.336 1.00 94.69 100 TYR A CA 1
ATOM 790 C C . TYR A 1 100 ? -7.558 1.928 34.017 1.00 94.69 100 TYR A C 1
ATOM 792 O O . TYR A 1 100 ? -6.571 1.242 34.279 1.00 94.69 100 TYR A O 1
ATOM 800 N N . SER A 1 101 ? -7.606 3.218 34.340 1.00 93.12 101 SER A N 1
ATOM 801 C CA . SER A 1 101 ? -6.531 3.899 35.070 1.00 93.12 101 SER A CA 1
ATOM 802 C C . SER A 1 101 ? -7.080 4.718 36.227 1.00 93.12 101 SER A C 1
ATOM 804 O O . SER A 1 101 ? -8.018 5.493 36.045 1.00 93.12 101 SER A O 1
ATOM 806 N N . ASN A 1 102 ? -6.456 4.594 37.398 1.00 92.69 102 ASN A N 1
ATOM 807 C CA . ASN A 1 102 ? -6.687 5.504 38.518 1.00 92.69 102 ASN A CA 1
ATOM 808 C C . ASN A 1 102 ? -5.754 6.718 38.368 1.00 92.69 102 ASN A C 1
ATOM 810 O O . ASN A 1 102 ? -4.564 6.538 38.108 1.00 92.69 102 ASN A O 1
ATOM 814 N N . SER A 1 103 ? -6.278 7.929 38.551 1.00 91.00 103 SER A N 1
ATOM 815 C CA . SER A 1 103 ? -5.500 9.172 38.520 1.00 91.00 103 SER A CA 1
ATOM 816 C C . SER A 1 103 ? -5.860 10.065 39.706 1.00 91.00 103 SER A C 1
ATOM 818 O O . SER A 1 103 ? -6.961 9.989 40.250 1.00 91.00 103 SER A O 1
ATOM 820 N N . THR A 1 104 ? -4.920 10.915 40.117 1.00 92.81 104 THR A N 1
ATOM 821 C CA . THR A 1 104 ? -5.181 11.974 41.098 1.00 92.81 104 THR A CA 1
ATOM 822 C C . THR A 1 104 ? -5.318 13.287 40.351 1.00 92.81 104 THR A C 1
ATOM 824 O O . THR A 1 104 ? -4.352 13.743 39.753 1.00 92.81 104 THR A O 1
ATOM 827 N N . PHE A 1 105 ? -6.494 13.900 40.414 1.00 93.00 105 PHE A N 1
ATOM 828 C CA . PHE A 1 105 ? -6.804 15.139 39.711 1.00 93.00 105 PHE A CA 1
ATOM 829 C C . PHE A 1 105 ? -7.504 16.105 40.670 1.00 93.00 105 PHE A C 1
ATOM 831 O O . PHE A 1 105 ? -8.371 15.692 41.436 1.00 93.00 105 PHE A O 1
ATOM 838 N N . GLU A 1 106 ? -7.079 17.371 40.711 1.00 91.56 106 GLU A N 1
ATOM 839 C CA . GLU A 1 106 ? -7.550 18.360 41.705 1.00 91.56 106 GLU A CA 1
ATOM 840 C C . GLU A 1 106 ? -7.500 17.856 43.165 1.00 91.56 106 GLU A C 1
ATOM 842 O O . GLU A 1 106 ? -8.389 18.112 43.976 1.00 91.56 106 GLU A O 1
ATOM 847 N N . SER A 1 107 ? -6.445 17.112 43.522 1.00 92.81 107 SER A N 1
ATOM 848 C CA . SER A 1 107 ? -6.286 16.458 44.839 1.00 92.81 107 SER A CA 1
ATOM 849 C C . SER A 1 107 ? -7.373 15.428 45.193 1.00 92.81 107 SER A C 1
ATOM 851 O O . SER A 1 107 ? -7.462 14.996 46.343 1.00 92.81 107 SER A O 1
ATOM 853 N N . LYS A 1 108 ? -8.182 15.000 44.220 1.00 94.94 108 LYS A N 1
ATOM 854 C CA . LYS A 1 108 ? -9.209 13.964 44.355 1.00 94.94 108 LYS A CA 1
ATOM 855 C C . LYS A 1 108 ? -8.817 12.738 43.532 1.00 94.94 108 LYS A C 1
ATOM 857 O O . LYS A 1 108 ? -8.211 12.849 42.470 1.00 94.94 108 LYS A O 1
ATOM 862 N N . GLN A 1 109 ? -9.134 11.549 44.039 1.00 94.94 109 GLN A N 1
ATOM 863 C CA . GLN A 1 109 ? -8.951 10.312 43.275 1.00 94.94 109 GLN A CA 1
ATOM 864 C C . GLN A 1 109 ? -10.073 10.193 42.253 1.00 94.94 109 GLN A C 1
ATOM 866 O O . GLN A 1 109 ? -11.236 10.298 42.629 1.00 94.94 109 GLN A O 1
ATOM 871 N N . ILE A 1 110 ? -9.736 9.936 40.997 1.00 96.12 110 ILE A N 1
ATOM 872 C CA . ILE A 1 110 ? -10.685 9.631 39.925 1.00 96.12 110 ILE A CA 1
ATOM 873 C C . ILE A 1 110 ? -10.235 8.375 39.183 1.00 96.12 110 ILE A C 1
ATOM 875 O O . ILE A 1 110 ? -9.089 7.931 39.308 1.00 96.12 110 ILE A O 1
ATOM 879 N N . ALA A 1 111 ? -11.132 7.803 38.389 1.00 95.38 111 ALA A N 1
ATOM 880 C CA . ALA A 1 111 ? -10.785 6.725 37.479 1.00 95.38 111 ALA A CA 1
ATOM 881 C C . ALA A 1 111 ? -11.272 7.021 36.065 1.00 95.38 111 ALA A C 1
ATOM 883 O O . ALA A 1 111 ? -12.294 7.673 35.866 1.00 95.38 111 ALA A O 1
ATOM 884 N N . VAL A 1 112 ? -10.523 6.528 35.087 1.00 96.25 112 VAL A N 1
ATOM 885 C CA . VAL A 1 112 ? -10.816 6.701 33.666 1.00 96.25 112 VAL A CA 1
ATOM 886 C C . VAL A 1 112 ? -10.859 5.329 33.020 1.00 96.25 112 VAL A C 1
ATOM 888 O O . VAL A 1 112 ? -9.890 4.572 33.113 1.00 96.25 112 VAL A O 1
ATOM 891 N N . ILE A 1 113 ? -11.971 5.016 32.359 1.00 96.94 113 ILE A N 1
ATOM 892 C CA . ILE A 1 113 ? -12.043 3.903 31.412 1.00 96.94 113 ILE A CA 1
ATOM 893 C C . ILE A 1 113 ? -11.890 4.493 30.019 1.00 96.94 113 ILE A C 1
ATOM 895 O O . ILE A 1 113 ? -12.708 5.308 29.608 1.00 96.94 113 ILE A O 1
ATOM 899 N N . HIS A 1 114 ? -10.862 4.071 29.292 1.00 95.69 114 HIS A N 1
ATOM 900 C CA . HIS A 1 114 ? -10.629 4.453 27.901 1.00 95.69 114 HIS A CA 1
ATOM 901 C C . HIS A 1 114 ? -10.943 3.276 26.982 1.00 95.69 114 HIS A C 1
ATOM 903 O O . HIS A 1 114 ? -10.423 2.175 27.166 1.00 95.69 114 HIS A O 1
ATOM 909 N N . ILE A 1 115 ? -11.804 3.510 25.993 1.00 95.31 115 ILE A N 1
ATOM 910 C CA . ILE A 1 115 ? -12.284 2.500 25.051 1.00 95.31 115 ILE A CA 1
ATOM 911 C C . ILE A 1 115 ? -11.959 2.980 23.631 1.00 95.31 115 ILE A C 1
ATOM 913 O O . ILE A 1 115 ? -12.720 3.773 23.056 1.00 95.31 115 ILE A O 1
ATOM 917 N N . PRO A 1 116 ? -10.860 2.510 23.019 1.00 90.62 116 PRO A N 1
ATOM 918 C CA . PRO A 1 116 ? -10.504 2.910 21.667 1.00 90.62 116 PRO A CA 1
ATOM 919 C C . PRO A 1 116 ? -11.497 2.397 20.621 1.00 90.62 116 PRO A C 1
ATOM 921 O O . PRO A 1 116 ? -12.267 1.454 20.862 1.00 90.62 116 PRO A O 1
ATOM 924 N N . LEU A 1 117 ? -11.452 3.002 19.433 1.00 86.50 117 LEU A N 1
ATOM 925 C CA . LEU A 1 117 ? -12.108 2.440 18.253 1.00 86.50 117 LEU A CA 1
ATOM 926 C C . LEU A 1 117 ? -11.572 1.039 17.956 1.00 86.50 117 LEU A C 1
ATOM 928 O O . LEU A 1 117 ? -10.368 0.790 17.939 1.00 86.50 117 LEU A O 1
ATOM 932 N N . GLN A 1 118 ? -12.489 0.115 17.700 1.00 86.81 118 GLN A N 1
ATOM 933 C CA . GLN A 1 118 ? -12.161 -1.285 17.467 1.00 86.81 118 GLN A CA 1
ATOM 934 C C . GLN A 1 118 ? -13.272 -1.978 16.673 1.00 86.81 118 GLN A C 1
ATOM 936 O O . GLN A 1 118 ? -14.350 -1.409 16.453 1.00 86.81 118 GLN A O 1
ATOM 941 N N . GLN A 1 119 ? -13.008 -3.210 16.233 1.00 84.75 119 GLN A N 1
ATOM 942 C CA . GLN A 1 119 ? -13.985 -3.975 15.467 1.00 84.75 119 GLN A CA 1
ATOM 943 C C . GLN A 1 119 ? -15.226 -4.282 16.308 1.00 84.75 119 GLN A C 1
ATOM 945 O O . GLN A 1 119 ? -15.128 -4.889 17.373 1.00 84.75 119 GLN A O 1
ATOM 950 N N . ARG A 1 120 ? -16.408 -3.939 15.793 1.00 88.06 120 ARG A N 1
ATOM 951 C CA . ARG A 1 120 ? -17.736 -4.190 16.380 1.00 88.06 120 ARG A CA 1
ATOM 952 C C . ARG A 1 120 ? -18.529 -5.149 15.472 1.00 88.06 120 ARG A C 1
ATOM 954 O O . ARG A 1 120 ? -18.104 -5.376 14.339 1.00 88.06 120 ARG A O 1
ATOM 961 N N . PRO A 1 121 ? -19.614 -5.792 15.932 1.00 94.38 121 PRO A N 1
ATOM 962 C CA . PRO A 1 121 ? -20.234 -5.705 17.259 1.00 94.38 121 PRO A CA 1
ATOM 963 C C . PRO A 1 121 ? -19.632 -6.646 18.324 1.00 94.38 121 PRO A C 1
ATOM 965 O O . PRO A 1 121 ? -19.107 -7.718 18.021 1.00 94.38 121 PRO A O 1
ATOM 968 N N . PHE A 1 122 ? -19.771 -6.257 19.593 1.00 95.94 122 PHE A N 1
ATOM 969 C CA . PHE A 1 122 ? -19.544 -7.035 20.813 1.00 95.94 122 PHE A CA 1
ATOM 970 C C . PHE A 1 122 ? -20.852 -7.532 21.419 1.00 95.94 122 PHE A C 1
ATOM 972 O O . PHE A 1 122 ? -21.822 -6.781 21.506 1.00 95.94 122 PHE A O 1
ATOM 979 N N . TYR A 1 123 ? -20.865 -8.788 21.862 1.00 96.62 123 TYR A N 1
ATOM 980 C CA . TYR A 1 123 ? -22.013 -9.403 22.522 1.00 96.62 123 TYR A CA 1
ATOM 981 C C . TYR A 1 123 ? -21.572 -10.446 23.549 1.00 96.62 123 TYR A C 1
ATOM 983 O O . TYR A 1 123 ? -20.439 -10.940 23.541 1.00 96.62 123 TYR A O 1
ATOM 991 N N . LEU A 1 124 ? -22.492 -10.795 24.445 1.00 95.88 124 LEU A N 1
ATOM 992 C CA . LEU A 1 124 ? -22.239 -11.752 25.515 1.00 95.88 124 LEU A CA 1
ATOM 993 C C . LEU A 1 124 ? -22.339 -13.204 25.048 1.00 95.88 124 LEU A C 1
ATOM 995 O O . LEU A 1 124 ? -23.267 -13.583 24.332 1.00 95.88 124 LEU A O 1
ATOM 999 N N . LYS A 1 125 ? -21.427 -14.048 25.546 1.00 94.38 125 LYS A N 1
ATOM 1000 C CA . LYS A 1 125 ? -21.451 -15.507 25.333 1.00 94.38 125 LYS A CA 1
ATOM 1001 C C . LYS A 1 125 ? -22.609 -16.191 26.071 1.00 94.38 125 LYS A C 1
ATOM 1003 O O . LYS A 1 125 ? -23.071 -17.246 25.642 1.00 94.38 125 LYS A O 1
ATOM 1008 N N . ARG A 1 126 ? -23.020 -15.639 27.216 1.00 95.44 126 ARG A N 1
ATOM 1009 C CA . ARG A 1 126 ? -24.037 -16.174 28.138 1.00 95.44 126 ARG A CA 1
ATOM 1010 C C . ARG A 1 126 ? -24.732 -15.018 28.858 1.00 95.44 126 ARG A C 1
ATOM 1012 O O . ARG A 1 126 ? -24.146 -13.944 28.957 1.00 95.44 126 ARG A O 1
ATOM 1019 N N . ASP A 1 127 ? -25.929 -15.261 29.383 1.00 96.94 127 ASP A N 1
ATOM 1020 C CA . ASP A 1 127 ? -26.607 -14.320 30.281 1.00 96.94 127 ASP A CA 1
ATOM 1021 C C . ASP A 1 127 ? -25.706 -13.997 31.490 1.00 96.94 127 ASP A C 1
ATOM 1023 O O . ASP A 1 127 ? -24.991 -14.869 31.999 1.00 96.94 127 ASP A O 1
ATOM 1027 N N . PHE A 1 128 ? -25.722 -12.741 31.940 1.00 96.75 128 PHE A N 1
ATOM 1028 C CA . PHE A 1 128 ? -24.977 -12.297 33.117 1.00 96.75 128 PHE A CA 1
ATOM 1029 C C . PHE A 1 128 ? -25.676 -11.123 33.806 1.00 96.75 128 PHE A C 1
ATOM 1031 O O . PHE A 1 128 ? -25.831 -10.059 33.204 1.00 96.75 128 PHE A O 1
ATOM 1038 N N . GLY A 1 129 ? -26.070 -11.311 35.069 1.00 95.25 129 GLY A N 1
ATOM 1039 C CA . GLY A 1 129 ? -26.903 -10.349 35.790 1.00 95.25 129 GLY A CA 1
ATOM 1040 C C . GLY A 1 129 ? -28.151 -10.001 34.977 1.00 95.25 129 GLY A C 1
ATOM 1041 O O . GLY A 1 129 ? -28.912 -10.883 34.568 1.00 95.25 129 GLY A O 1
ATOM 1042 N N . ARG A 1 130 ? -28.301 -8.717 34.639 1.00 94.94 130 ARG A N 1
ATOM 1043 C CA . ARG A 1 130 ? -29.414 -8.200 33.824 1.00 94.94 130 ARG A CA 1
ATOM 1044 C C . ARG A 1 130 ? -29.194 -8.305 32.314 1.00 94.94 130 ARG A C 1
ATOM 1046 O O . ARG A 1 1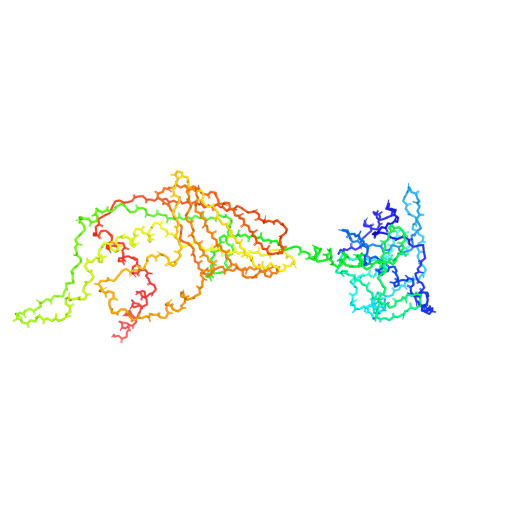30 ? -30.101 -7.994 31.541 1.00 94.94 130 ARG A O 1
ATOM 1053 N N . LEU A 1 131 ? -28.004 -8.712 31.879 1.00 96.69 131 LEU A N 1
ATOM 1054 C CA . LEU A 1 131 ? -27.630 -8.746 30.471 1.00 96.69 131 LEU A CA 1
ATOM 1055 C C . LEU A 1 131 ? -27.895 -10.110 29.839 1.00 96.69 131 LEU A C 1
ATOM 1057 O O . LEU A 1 131 ? -27.712 -11.158 30.462 1.00 96.69 131 LEU A O 1
ATOM 1061 N N . LYS A 1 132 ? -28.311 -10.086 28.573 1.00 97.12 132 LYS A N 1
ATOM 1062 C CA . LYS A 1 132 ? -28.731 -11.263 27.814 1.00 97.12 132 LYS A CA 1
ATOM 1063 C C . LYS A 1 132 ? -27.667 -11.724 26.825 1.00 97.12 132 LYS A C 1
ATOM 1065 O O . LYS A 1 132 ? -26.965 -10.920 26.209 1.00 97.12 132 LYS A O 1
ATOM 1070 N N . LYS A 1 133 ? -27.559 -13.045 26.669 1.00 97.00 133 LYS A N 1
ATOM 1071 C CA . LYS A 1 133 ? -26.729 -13.711 25.661 1.00 97.00 133 LYS A CA 1
ATOM 1072 C C . LYS A 1 133 ? -27.047 -13.162 24.270 1.00 97.00 133 LYS A C 1
ATOM 1074 O O . LYS A 1 133 ? -28.200 -12.863 23.973 1.00 97.00 133 LYS A O 1
ATOM 1079 N N . GLU A 1 134 ? -26.013 -13.033 23.434 1.00 94.56 134 GLU A N 1
ATOM 1080 C CA . GLU A 1 134 ? -26.125 -12.636 22.015 1.00 94.56 134 GLU A CA 1
ATOM 1081 C C . GLU A 1 134 ? -26.833 -11.291 21.772 1.00 94.56 134 GLU A C 1
ATOM 1083 O O . GLU A 1 134 ? -27.161 -10.950 20.640 1.00 94.56 134 GLU A O 1
ATOM 1088 N N . THR A 1 135 ? -27.015 -10.489 22.822 1.00 95.38 135 THR A N 1
ATOM 1089 C CA . THR A 1 135 ? -27.586 -9.147 22.730 1.00 95.38 135 THR A CA 1
ATOM 1090 C C . THR A 1 135 ? -26.466 -8.129 22.544 1.00 95.38 135 THR A C 1
ATOM 1092 O O . THR A 1 135 ? -25.487 -8.123 23.296 1.00 95.38 135 THR A O 1
ATOM 1095 N N . VAL A 1 136 ? -26.607 -7.271 21.532 1.00 96.25 136 VAL A N 1
ATOM 1096 C CA . VAL A 1 136 ? -25.676 -6.174 21.246 1.00 96.25 136 VAL A CA 1
ATOM 1097 C C . VAL A 1 136 ? -26.221 -4.911 21.900 1.00 96.25 136 VAL A C 1
ATOM 1099 O O . VAL A 1 136 ? -27.195 -4.327 21.428 1.00 96.25 136 VAL A O 1
ATOM 1102 N N . TYR A 1 137 ? -25.599 -4.506 23.003 1.00 96.62 137 TYR A N 1
ATOM 1103 C CA . TYR A 1 137 ? -25.885 -3.228 23.655 1.00 96.62 137 TYR A CA 1
ATOM 1104 C C . TYR A 1 137 ? -25.127 -2.115 22.938 1.00 96.62 137 TYR A C 1
ATOM 1106 O O . TYR A 1 137 ? -23.955 -2.302 22.616 1.00 96.62 137 TYR A O 1
ATOM 1114 N N . VAL A 1 138 ? -25.775 -0.980 22.690 1.00 95.00 138 VAL A N 1
ATOM 1115 C CA . VAL A 1 138 ? -25.219 0.163 21.952 1.00 95.00 138 VAL A CA 1
ATOM 1116 C C . VAL A 1 138 ? -25.541 1.468 22.678 1.00 95.00 138 VAL A C 1
ATOM 1118 O O . VAL A 1 138 ? -26.644 1.646 23.195 1.00 95.00 138 VAL A O 1
ATOM 1121 N N . ARG A 1 139 ? -24.574 2.388 22.733 1.00 94.25 139 ARG A N 1
ATOM 1122 C CA . ARG A 1 139 ? -24.768 3.731 23.294 1.00 94.25 139 ARG A CA 1
ATOM 1123 C C . ARG A 1 139 ? -25.489 4.641 22.289 1.00 94.25 139 ARG A C 1
ATOM 1125 O O . ARG A 1 139 ? -25.117 4.679 21.115 1.00 94.25 139 ARG A O 1
ATOM 1132 N N . ARG A 1 140 ? -26.499 5.383 22.750 1.00 88.44 140 ARG A N 1
ATOM 1133 C CA . ARG A 1 140 ? -27.273 6.381 21.994 1.00 88.44 140 ARG A CA 1
ATOM 1134 C C . ARG A 1 140 ? -27.412 7.656 22.823 1.00 88.44 140 ARG A C 1
ATOM 1136 O O . ARG A 1 140 ? -28.207 7.709 23.764 1.00 88.44 140 ARG A O 1
ATOM 1143 N N . GLY A 1 141 ? -26.622 8.673 22.480 1.00 87.56 141 GLY A N 1
ATOM 1144 C CA . GLY A 1 141 ? -26.441 9.842 23.345 1.00 87.56 141 GLY A CA 1
ATOM 1145 C C . GLY A 1 141 ? -26.024 9.398 24.749 1.00 87.56 141 GLY A C 1
ATOM 1146 O O . GLY A 1 141 ? -25.205 8.495 24.879 1.00 87.56 141 GLY A O 1
ATOM 1147 N N . SER A 1 142 ? -26.667 9.935 25.782 1.00 84.50 142 SER A N 1
ATOM 1148 C CA . SER A 1 142 ? -26.427 9.578 27.188 1.00 84.50 142 SER A CA 1
ATOM 1149 C C . SER A 1 142 ? -27.130 8.291 27.668 1.00 84.50 142 SER A C 1
ATOM 1151 O O . SER A 1 142 ? -27.175 7.997 28.863 1.00 84.50 142 SER A O 1
ATOM 1153 N N . SER A 1 143 ? -27.696 7.486 26.760 1.00 89.12 143 SER A N 1
ATOM 1154 C CA . SER A 1 143 ? -28.463 6.279 27.105 1.00 89.12 143 SER A CA 1
ATOM 1155 C C . SER A 1 143 ? -27.928 5.017 26.428 1.00 89.12 143 SER A C 1
ATOM 1157 O O . SER A 1 143 ? -27.224 5.081 25.422 1.00 89.12 143 SER A O 1
ATOM 1159 N N . THR A 1 144 ? -28.264 3.850 26.979 1.00 92.62 144 THR A N 1
ATOM 1160 C CA . THR A 1 144 ? -27.848 2.545 26.445 1.00 92.62 144 THR A CA 1
ATOM 1161 C C . THR A 1 144 ? -29.063 1.743 25.987 1.00 92.62 144 THR A C 1
ATOM 1163 O O . THR A 1 144 ? -29.939 1.444 26.798 1.00 92.62 144 THR A O 1
ATOM 1166 N N . ASP A 1 145 ? -29.054 1.330 24.720 1.00 94.12 145 ASP A N 1
ATOM 1167 C CA . ASP A 1 145 ? -30.128 0.606 24.031 1.00 94.12 145 ASP A CA 1
ATOM 1168 C C . ASP A 1 145 ? -29.661 -0.766 23.512 1.00 94.12 145 ASP A C 1
ATOM 1170 O O . ASP A 1 145 ? -28.482 -1.121 23.592 1.00 94.12 145 ASP A O 1
ATOM 1174 N N . ILE A 1 146 ? -30.594 -1.555 22.970 1.00 95.94 146 ILE A N 1
ATOM 1175 C CA . ILE A 1 146 ? -30.308 -2.814 22.266 1.00 95.94 146 ILE A CA 1
ATOM 1176 C C . ILE A 1 146 ? -30.360 -2.567 20.755 1.00 95.94 146 ILE A C 1
ATOM 1178 O O . ILE A 1 146 ? -31.356 -2.057 20.239 1.00 95.94 146 ILE A O 1
ATOM 1182 N N . ALA A 1 147 ? -29.301 -2.955 20.046 1.00 94.38 147 ALA A N 1
ATOM 1183 C CA . ALA A 1 147 ? -29.222 -2.824 18.597 1.00 94.38 147 ALA A CA 1
ATOM 1184 C C . ALA A 1 147 ? -30.159 -3.815 17.886 1.00 94.38 147 ALA A C 1
ATOM 1186 O O . ALA A 1 147 ? -30.277 -4.981 18.272 1.00 94.38 147 ALA A O 1
ATOM 1187 N N . THR A 1 148 ? -30.803 -3.362 16.810 1.00 94.38 148 THR A N 1
ATOM 1188 C CA . THR A 1 148 ? -31.609 -4.229 15.933 1.00 94.38 148 THR A CA 1
ATOM 1189 C C . THR A 1 148 ? -30.715 -5.062 15.010 1.00 94.38 148 THR A C 1
ATOM 1191 O O . THR A 1 148 ? -29.551 -4.730 14.809 1.00 94.38 148 THR A O 1
ATOM 1194 N N . LEU A 1 149 ? -31.239 -6.126 14.390 1.00 91.50 149 LEU A N 1
ATOM 1195 C CA . LEU A 1 149 ? -30.460 -6.956 13.453 1.00 91.50 149 LEU A CA 1
ATOM 1196 C C . LEU A 1 149 ? -29.859 -6.146 12.289 1.00 91.50 149 LEU A C 1
ATOM 1198 O O . LEU A 1 149 ? -28.688 -6.327 11.955 1.00 91.50 149 LEU A O 1
ATOM 1202 N N . ASP A 1 150 ? -30.624 -5.210 11.723 1.00 90.94 150 ASP A N 1
ATOM 1203 C CA . ASP A 1 150 ? -30.139 -4.319 10.661 1.00 90.94 150 ASP A CA 1
ATOM 1204 C C . ASP A 1 150 ? -29.014 -3.405 11.155 1.00 90.94 150 ASP A C 1
ATOM 1206 O O . ASP A 1 150 ? -28.036 -3.149 10.453 1.00 90.94 150 ASP A O 1
ATOM 1210 N N . GLU A 1 151 ? -29.137 -2.902 12.383 1.00 90.06 151 GLU A N 1
ATOM 1211 C CA . GLU A 1 151 ? -28.102 -2.090 13.009 1.00 90.06 151 GLU A CA 1
ATOM 1212 C C . GLU A 1 151 ? -26.835 -2.907 13.271 1.00 90.06 151 GLU A C 1
ATOM 1214 O O . GLU A 1 151 ? -25.754 -2.465 12.901 1.00 90.06 151 GLU A O 1
ATOM 1219 N N . ILE A 1 152 ? -26.963 -4.124 13.802 1.00 92.00 152 ILE A N 1
ATOM 1220 C CA . ILE A 1 152 ? -25.854 -5.062 14.017 1.00 92.00 152 ILE A CA 1
ATOM 1221 C C . ILE A 1 152 ? -25.111 -5.334 12.701 1.00 92.00 152 ILE A C 1
ATOM 1223 O O . ILE A 1 152 ? -23.879 -5.283 12.670 1.00 92.00 152 ILE A O 1
ATOM 1227 N N . SER A 1 153 ? -25.845 -5.568 11.607 1.00 87.94 153 SER A N 1
ATOM 1228 C CA . SER A 1 153 ? -25.265 -5.762 10.272 1.00 87.94 153 SER A CA 1
ATOM 1229 C C . SER A 1 153 ? -24.460 -4.537 9.820 1.00 87.94 153 SER A C 1
ATOM 1231 O O . SER A 1 153 ? -23.300 -4.664 9.415 1.00 87.94 153 SER A O 1
ATOM 1233 N N . ARG A 1 154 ? -25.026 -3.332 9.972 1.00 85.19 154 ARG A N 1
ATOM 1234 C CA . ARG A 1 154 ? -24.351 -2.076 9.611 1.00 85.19 154 ARG A CA 1
ATOM 1235 C C . ARG A 1 154 ? -23.135 -1.782 10.491 1.00 85.19 154 ARG A C 1
ATOM 1237 O O . ARG A 1 154 ? -22.111 -1.361 9.959 1.00 85.19 154 ARG A O 1
ATOM 1244 N N . ILE A 1 155 ? -23.215 -2.024 11.802 1.00 84.88 155 ILE A N 1
ATOM 1245 C CA . ILE A 1 155 ? -22.093 -1.870 12.744 1.00 84.88 155 ILE A CA 1
ATOM 1246 C C . ILE A 1 155 ? -20.925 -2.762 12.309 1.00 84.88 155 ILE A C 1
ATOM 1248 O O . ILE A 1 155 ? -19.773 -2.318 12.302 1.00 84.88 155 ILE A O 1
ATOM 1252 N N . GLY A 1 156 ? -21.222 -4.005 11.917 1.00 78.19 156 GLY A N 1
ATOM 1253 C CA . GLY A 1 156 ? -20.234 -4.932 11.373 1.00 78.19 156 GLY A CA 1
ATOM 1254 C C . GLY A 1 156 ? -19.551 -4.364 10.131 1.00 78.19 156 GLY A C 1
ATOM 1255 O O . GLY A 1 156 ? -18.331 -4.236 10.118 1.00 78.19 156 GLY A O 1
ATOM 1256 N N . ALA A 1 157 ? -20.326 -3.945 9.127 1.00 73.88 157 ALA A N 1
ATOM 1257 C CA . ALA A 1 157 ? -19.793 -3.387 7.881 1.00 73.88 157 ALA A CA 1
ATOM 1258 C C . ALA A 1 157 ? -18.948 -2.115 8.098 1.00 73.88 157 ALA A C 1
ATOM 1260 O O . ALA A 1 157 ? -17.853 -1.994 7.551 1.00 73.88 157 ALA A O 1
ATOM 1261 N N . HIS A 1 158 ? -19.410 -1.189 8.943 1.00 61.84 158 HIS A N 1
ATOM 1262 C CA . HIS A 1 158 ? -18.699 0.061 9.228 1.00 61.84 158 HIS A CA 1
ATOM 1263 C C . HIS A 1 158 ? -17.393 -0.165 10.005 1.00 61.84 158 HIS A C 1
ATOM 1265 O O . HIS A 1 158 ? -16.419 0.564 9.832 1.00 61.84 158 HIS A O 1
ATOM 1271 N N . SER A 1 159 ? -17.338 -1.219 10.822 1.00 54.91 159 SER A N 1
ATOM 1272 C CA . SER A 1 159 ? -16.137 -1.577 11.582 1.00 54.91 159 SER A CA 1
ATOM 1273 C C . SER A 1 159 ? -14.971 -2.018 10.701 1.00 54.91 159 SER A C 1
ATOM 1275 O O . SER A 1 159 ? -13.822 -1.742 11.051 1.00 54.91 159 SER A O 1
ATOM 1277 N N . TYR A 1 160 ? -15.251 -2.662 9.562 1.00 50.06 160 TYR A N 1
ATOM 1278 C CA . TYR A 1 160 ? -14.228 -3.000 8.568 1.00 50.06 160 TYR A CA 1
ATOM 1279 C C . TYR A 1 160 ? -13.656 -1.750 7.896 1.00 50.06 160 TYR A C 1
ATOM 1281 O O . TYR A 1 160 ? -12.452 -1.687 7.685 1.00 50.06 160 TYR A O 1
ATOM 1289 N N . ALA A 1 161 ? -14.473 -0.718 7.667 1.00 49.53 161 ALA A N 1
ATOM 1290 C CA . ALA A 1 161 ? -13.994 0.555 7.126 1.00 49.53 161 ALA A CA 1
ATOM 1291 C C . ALA A 1 161 ? -13.078 1.316 8.110 1.00 49.53 161 ALA A C 1
ATOM 1293 O O . ALA A 1 161 ? -12.167 2.021 7.688 1.00 49.53 161 ALA A O 1
ATOM 1294 N N . THR A 1 162 ? -13.276 1.154 9.426 1.00 49.62 162 THR A N 1
ATOM 1295 C CA . THR A 1 162 ? -12.412 1.759 10.464 1.00 49.62 162 THR A CA 1
ATOM 1296 C C . THR A 1 162 ? -11.180 0.931 10.839 1.00 49.62 162 THR A C 1
ATOM 1298 O O . THR A 1 162 ? -10.339 1.411 11.601 1.00 49.62 162 THR A O 1
ATOM 1301 N N . ALA A 1 163 ? -11.030 -0.294 10.324 1.00 53.00 163 ALA A N 1
ATOM 1302 C CA . ALA A 1 163 ? -9.798 -1.070 10.457 1.00 53.00 163 ALA A CA 1
ATOM 1303 C C . ALA A 1 163 ? -8.749 -0.520 9.478 1.00 53.00 163 ALA A C 1
ATOM 1305 O O . ALA A 1 163 ? -8.444 -1.164 8.490 1.00 53.00 163 ALA A O 1
ATOM 1306 N N . GLY A 1 164 ? -8.273 0.700 9.753 1.00 63.12 164 GLY A N 1
ATOM 1307 C CA . GLY A 1 164 ? -7.177 1.421 9.104 1.00 63.12 164 GLY A CA 1
ATOM 1308 C C . GLY A 1 164 ? -6.933 1.151 7.618 1.00 63.12 164 GLY A C 1
ATOM 1309 O O . GLY A 1 164 ? -6.413 0.105 7.266 1.00 63.12 164 GLY A O 1
ATOM 1310 N N . ALA A 1 165 ? -7.217 2.109 6.740 1.00 71.94 165 ALA A N 1
ATOM 1311 C CA . ALA A 1 165 ? -7.024 1.947 5.296 1.00 71.94 165 ALA A CA 1
ATOM 1312 C C . ALA A 1 165 ? -5.551 1.669 4.904 1.00 71.94 165 ALA A C 1
ATOM 1314 O O . ALA A 1 165 ? -4.625 2.094 5.615 1.00 71.94 165 ALA A O 1
ATOM 1315 N N . PRO A 1 166 ? -5.302 0.965 3.784 1.00 86.12 166 PRO A N 1
ATOM 1316 C CA . PRO A 1 166 ? -3.964 0.911 3.219 1.00 86.12 166 PRO A CA 1
ATOM 1317 C C . PRO A 1 166 ? -3.556 2.315 2.762 1.00 86.12 166 PRO A C 1
ATOM 1319 O O . PRO A 1 166 ? -4.367 3.093 2.263 1.00 86.12 166 PRO A O 1
ATOM 1322 N N . GLU A 1 167 ? -2.276 2.638 2.906 1.00 91.31 167 GLU A N 1
ATOM 1323 C CA . GLU A 1 167 ? -1.722 3.916 2.456 1.00 91.31 167 GLU A CA 1
ATOM 1324 C C . GLU A 1 167 ? -0.600 3.609 1.472 1.00 91.31 167 GLU A C 1
ATOM 1326 O O . GLU A 1 167 ? 0.513 3.256 1.867 1.00 91.31 167 GLU A O 1
ATOM 1331 N N . LEU A 1 168 ? -0.920 3.661 0.181 1.00 93.50 168 LEU A N 1
ATOM 1332 C CA . LEU A 1 168 ? -0.020 3.213 -0.875 1.00 93.50 168 LEU A CA 1
ATOM 1333 C C . LEU A 1 168 ? 0.761 4.370 -1.491 1.00 93.50 168 LEU A C 1
ATOM 1335 O O . LEU A 1 168 ? 0.213 5.426 -1.798 1.00 93.50 168 LEU A O 1
ATOM 1339 N N . SER A 1 169 ? 2.044 4.131 -1.744 1.00 93.00 169 SER A N 1
ATOM 1340 C CA . SER A 1 169 ? 2.894 5.019 -2.532 1.00 93.00 169 SER A CA 1
ATOM 1341 C C . SER A 1 169 ? 3.783 4.215 -3.472 1.00 93.00 169 SER A C 1
ATOM 1343 O O . SER A 1 169 ? 4.189 3.106 -3.135 1.00 93.00 169 SER A O 1
ATOM 1345 N N . VAL A 1 170 ? 4.068 4.767 -4.651 1.00 94.69 170 VAL A N 1
ATOM 1346 C CA . VAL A 1 170 ? 5.003 4.197 -5.633 1.00 94.69 170 VAL A CA 1
ATOM 1347 C C . VAL A 1 170 ? 6.257 5.060 -5.677 1.00 94.69 170 VAL A C 1
ATOM 1349 O O . VAL A 1 170 ? 6.149 6.289 -5.634 1.00 94.69 170 VAL A O 1
ATOM 1352 N N . SER A 1 171 ? 7.419 4.430 -5.816 1.00 92.31 171 SER A N 1
ATOM 1353 C CA . SER A 1 171 ? 8.683 5.099 -6.123 1.00 92.31 171 SER A CA 1
ATOM 1354 C C . SER A 1 171 ? 9.493 4.314 -7.149 1.00 92.31 171 SER A C 1
ATOM 1356 O O . SER A 1 171 ? 9.199 3.152 -7.450 1.00 92.31 171 SER A O 1
ATOM 1358 N N . PHE A 1 172 ? 10.540 4.956 -7.664 1.00 91.00 172 PHE A N 1
ATOM 1359 C CA . PHE A 1 172 ? 11.628 4.239 -8.314 1.00 91.00 172 PHE A CA 1
ATOM 1360 C C . PHE A 1 172 ? 12.411 3.428 -7.268 1.00 91.00 172 PHE A C 1
ATOM 1362 O O . PHE A 1 172 ? 12.363 3.742 -6.074 1.00 91.00 172 PHE A O 1
ATOM 1369 N N . ALA A 1 173 ? 13.090 2.366 -7.692 1.00 84.38 173 ALA A N 1
ATOM 1370 C CA . ALA A 1 173 ? 13.760 1.427 -6.789 1.00 84.38 173 ALA A CA 1
ATOM 1371 C C . ALA A 1 173 ? 15.027 0.821 -7.408 1.00 84.38 173 ALA A C 1
ATOM 1373 O O . ALA A 1 173 ? 15.130 0.764 -8.631 1.00 84.38 173 ALA A O 1
ATOM 1374 N N . ASP A 1 174 ? 15.951 0.339 -6.569 1.00 72.81 174 ASP A N 1
ATOM 1375 C CA . ASP A 1 174 ? 16.936 -0.674 -6.971 1.00 72.81 174 ASP A CA 1
ATOM 1376 C C . ASP A 1 174 ? 16.502 -2.024 -6.396 1.00 72.81 174 ASP A C 1
ATOM 1378 O O . ASP A 1 174 ? 16.452 -2.178 -5.169 1.00 72.81 174 ASP A O 1
ATOM 1382 N N . PRO A 1 175 ? 16.180 -3.025 -7.226 1.00 63.59 175 PRO A N 1
ATOM 1383 C CA . PRO A 1 175 ? 15.838 -4.349 -6.724 1.00 63.59 175 PRO A CA 1
ATOM 1384 C C . PRO A 1 175 ? 17.047 -5.090 -6.133 1.00 63.59 175 PRO A C 1
ATOM 1386 O O . PRO A 1 175 ? 16.846 -5.995 -5.321 1.00 63.59 175 PRO A O 1
ATOM 1389 N N . SER A 1 176 ? 18.276 -4.733 -6.525 1.00 64.88 176 SER A N 1
ATOM 1390 C CA . SER A 1 176 ? 19.512 -5.416 -6.119 1.00 64.88 176 SER A CA 1
ATOM 1391 C C . SER A 1 176 ? 19.868 -5.082 -4.674 1.00 64.88 176 SER A C 1
ATOM 1393 O O . SER A 1 176 ? 20.105 -5.987 -3.875 1.00 64.88 176 SER A O 1
ATOM 1395 N N . ASP A 1 177 ? 19.795 -3.796 -4.325 1.00 62.22 177 ASP A N 1
ATOM 1396 C CA . ASP A 1 177 ? 20.128 -3.294 -2.987 1.00 62.22 177 ASP A CA 1
ATOM 1397 C C . ASP A 1 177 ? 18.889 -3.118 -2.089 1.00 62.22 177 ASP A C 1
ATOM 1399 O O . ASP A 1 177 ? 19.006 -2.822 -0.899 1.00 62.22 177 ASP A O 1
ATOM 1403 N N . ARG A 1 178 ? 17.682 -3.357 -2.636 1.00 67.69 178 ARG A N 1
ATOM 1404 C CA . ARG A 1 178 ? 16.384 -3.095 -1.980 1.00 67.69 178 ARG A CA 1
ATOM 1405 C C . ARG A 1 178 ? 16.311 -1.679 -1.412 1.00 67.69 178 ARG A C 1
ATOM 1407 O O . ARG A 1 178 ? 15.780 -1.450 -0.320 1.00 67.69 178 ARG A O 1
ATOM 1414 N N . GLU A 1 179 ? 16.831 -0.725 -2.172 1.00 67.88 179 GLU A N 1
ATOM 1415 C CA . GLU A 1 179 ? 16.794 0.682 -1.812 1.00 67.88 179 GLU A CA 1
ATOM 1416 C C . GLU A 1 179 ? 15.552 1.353 -2.395 1.00 67.88 179 GLU A C 1
ATOM 1418 O O . GLU A 1 179 ? 15.254 1.285 -3.591 1.00 67.88 179 GLU A O 1
ATOM 1423 N N . TRP A 1 180 ? 14.796 2.001 -1.510 1.0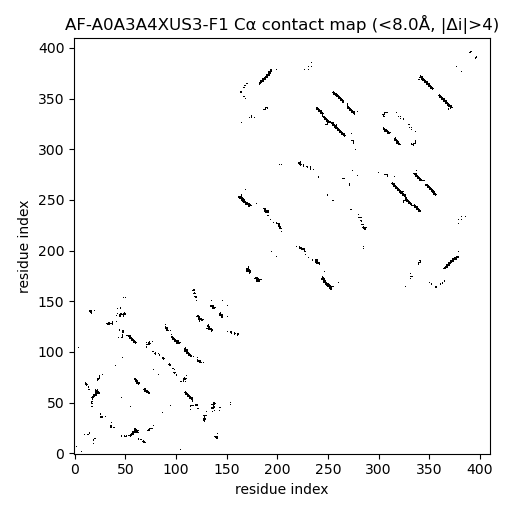0 63.88 180 TRP A N 1
ATOM 1424 C CA . TRP A 1 180 ? 13.641 2.810 -1.873 1.00 63.88 180 TRP A CA 1
ATOM 1425 C C . TRP A 1 180 ? 14.158 4.141 -2.416 1.00 63.88 180 TRP A C 1
ATOM 1427 O O . TRP A 1 180 ? 14.472 5.047 -1.637 1.00 63.88 180 TRP A O 1
ATOM 1437 N N . PHE A 1 181 ? 14.294 4.255 -3.740 1.00 60.97 181 PHE A N 1
ATOM 1438 C CA . PHE A 1 181 ? 14.729 5.509 -4.341 1.00 60.97 181 PHE A CA 1
ATOM 1439 C C . PHE A 1 181 ? 13.654 6.587 -4.240 1.00 60.97 181 PHE A C 1
ATOM 1441 O O . PHE A 1 181 ? 12.475 6.350 -3.969 1.00 60.97 181 PHE A O 1
ATOM 1448 N N . SER A 1 182 ? 14.114 7.820 -4.424 1.00 66.69 182 SER A N 1
ATOM 1449 C CA . SER A 1 182 ? 13.300 9.022 -4.349 1.00 66.69 182 SER A CA 1
ATOM 1450 C C . SER A 1 182 ? 12.165 9.033 -5.389 1.00 66.69 182 SER A C 1
ATOM 1452 O O . SER A 1 182 ? 12.086 8.202 -6.295 1.00 66.69 182 SER A O 1
ATOM 1454 N N . THR A 1 183 ? 11.282 10.024 -5.297 1.00 85.56 183 THR A N 1
ATOM 1455 C CA . THR A 1 183 ? 10.251 10.280 -6.315 1.00 85.56 183 THR A CA 1
ATOM 1456 C C . THR A 1 183 ? 10.820 10.853 -7.623 1.00 85.56 183 THR A C 1
ATOM 1458 O O . THR A 1 183 ? 10.054 11.171 -8.537 1.00 85.56 183 THR A O 1
ATOM 1461 N N . SER A 1 184 ? 12.147 10.985 -7.736 1.00 88.50 184 SER A N 1
ATOM 1462 C CA . SER A 1 184 ? 12.855 11.393 -8.943 1.00 88.50 184 SER A CA 1
ATOM 1463 C C . SER A 1 184 ? 14.016 10.470 -9.328 1.00 88.50 184 SER A C 1
ATOM 1465 O O . SER A 1 184 ? 14.680 9.885 -8.469 1.00 88.50 184 SER A O 1
ATOM 1467 N N . ILE A 1 185 ? 14.265 10.362 -10.637 1.00 90.00 185 ILE A N 1
ATOM 1468 C CA . ILE A 1 185 ? 15.429 9.675 -11.222 1.00 90.00 185 ILE A CA 1
ATOM 1469 C C . ILE A 1 185 ? 16.096 10.525 -12.303 1.00 90.00 185 ILE A C 1
ATOM 1471 O O . ILE A 1 185 ? 15.458 11.383 -12.922 1.00 90.00 185 ILE A O 1
ATOM 1475 N N . GLN A 1 186 ? 17.371 10.242 -12.559 1.00 92.12 186 GLN A N 1
ATOM 1476 C CA . GLN A 1 186 ? 18.131 10.788 -13.678 1.00 92.12 186 GLN A CA 1
ATOM 1477 C C . GLN A 1 186 ? 18.654 9.645 -14.549 1.00 92.12 186 GLN A C 1
ATOM 1479 O O . GLN A 1 186 ? 19.198 8.682 -14.023 1.00 92.12 186 GLN A O 1
ATOM 1484 N N . ILE A 1 187 ? 18.477 9.767 -15.863 1.00 91.19 187 ILE A N 1
ATOM 1485 C CA . ILE A 1 187 ? 18.850 8.761 -16.866 1.00 91.19 187 ILE A CA 1
ATOM 1486 C C . ILE A 1 187 ? 19.765 9.400 -17.904 1.00 91.19 187 ILE A C 1
ATOM 1488 O O . ILE A 1 187 ? 19.506 10.522 -18.355 1.00 91.19 187 ILE A O 1
ATOM 1492 N N . SER A 1 188 ? 20.796 8.667 -18.324 1.00 94.19 188 SER A N 1
ATOM 1493 C CA . SER A 1 188 ? 21.679 9.078 -19.415 1.00 94.19 188 SER A CA 1
ATOM 1494 C C . SER A 1 188 ? 21.319 8.332 -20.700 1.00 94.19 188 SER A C 1
ATOM 1496 O O . SER A 1 188 ? 21.381 7.111 -20.782 1.00 94.19 188 SER A O 1
ATOM 1498 N N . SER A 1 189 ? 20.954 9.069 -21.745 1.00 95.88 189 SER A N 1
ATOM 1499 C CA . SER A 1 189 ? 20.571 8.506 -23.041 1.00 95.88 189 SER A CA 1
ATOM 1500 C C . SER A 1 189 ? 21.579 8.887 -24.124 1.00 95.88 189 SER A C 1
ATOM 1502 O O . SER A 1 189 ? 21.840 10.062 -24.357 1.00 95.88 189 SER A O 1
ATOM 1504 N N . LEU A 1 190 ? 22.074 7.915 -24.886 1.00 95.44 190 LEU A N 1
ATOM 1505 C CA . LEU A 1 190 ? 22.893 8.157 -26.074 1.00 95.44 190 LEU A CA 1
ATOM 1506 C C . LEU A 1 190 ? 22.101 7.822 -27.346 1.00 95.44 190 LEU A C 1
ATOM 1508 O O . LEU A 1 190 ? 21.894 6.661 -27.708 1.00 95.44 190 LEU A O 1
ATOM 1512 N N . TYR A 1 191 ? 21.662 8.859 -28.058 1.00 95.44 191 TYR A N 1
ATOM 1513 C CA . TYR A 1 191 ? 20.946 8.738 -29.320 1.00 95.44 191 TYR A CA 1
ATOM 1514 C C . TYR A 1 191 ? 21.908 8.604 -30.506 1.00 95.44 191 TYR A C 1
ATOM 1516 O O . TYR A 1 191 ? 22.502 9.571 -30.987 1.00 95.44 191 TYR A O 1
ATOM 1524 N N . LEU A 1 192 ? 22.017 7.379 -31.020 1.00 95.06 192 LEU A N 1
ATOM 1525 C CA . LEU A 1 192 ? 22.875 7.054 -32.156 1.00 95.06 192 LEU A CA 1
ATOM 1526 C C . LEU A 1 192 ? 22.157 7.267 -33.496 1.00 95.06 192 LEU A C 1
ATOM 1528 O O . LEU A 1 192 ? 21.183 6.582 -33.830 1.00 95.06 192 LEU A O 1
ATOM 1532 N N . LYS A 1 193 ? 22.685 8.188 -34.302 1.00 94.25 193 LYS A N 1
ATOM 1533 C CA . LYS A 1 193 ? 22.348 8.336 -35.720 1.00 94.25 193 LYS A CA 1
ATOM 1534 C C . LYS A 1 193 ? 23.250 7.410 -36.535 1.00 94.25 193 LYS A C 1
ATOM 1536 O O . LYS A 1 193 ? 24.466 7.569 -36.533 1.00 94.25 193 LYS A O 1
ATOM 1541 N N . THR A 1 194 ? 22.640 6.449 -37.217 1.00 93.12 194 THR A N 1
ATOM 1542 C CA . THR A 1 194 ? 23.326 5.342 -37.901 1.00 93.12 194 THR A CA 1
ATOM 1543 C C . THR A 1 194 ? 23.064 5.365 -39.412 1.00 93.12 194 THR A C 1
ATOM 1545 O O . THR A 1 194 ? 22.115 6.028 -39.855 1.00 93.12 194 THR A O 1
ATOM 1548 N N . PRO A 1 195 ? 23.881 4.664 -40.226 1.00 91.00 195 PRO A N 1
ATOM 1549 C CA . PRO A 1 195 ? 23.692 4.584 -41.672 1.00 91.00 195 PRO A CA 1
ATOM 1550 C C . PRO A 1 195 ? 22.335 3.977 -42.041 1.00 91.00 195 PRO A C 1
ATOM 1552 O O . PRO A 1 195 ? 21.720 3.246 -41.259 1.00 91.00 195 PRO A O 1
ATOM 1555 N N . ARG A 1 196 ? 21.848 4.246 -43.258 1.00 89.50 196 ARG A N 1
ATOM 1556 C CA . ARG A 1 196 ? 20.574 3.661 -43.702 1.00 89.50 196 ARG A CA 1
ATOM 1557 C C . ARG A 1 196 ? 20.744 2.153 -43.849 1.00 89.50 196 ARG A C 1
ATOM 1559 O O . ARG A 1 196 ? 21.781 1.684 -44.297 1.00 89.50 196 ARG A O 1
ATOM 1566 N N . LYS A 1 197 ? 19.678 1.393 -43.584 1.00 88.69 197 LYS A N 1
ATOM 1567 C CA . LYS A 1 197 ? 19.689 -0.082 -43.623 1.00 88.69 197 LYS A CA 1
ATOM 1568 C C . LYS A 1 197 ? 20.275 -0.683 -44.912 1.00 88.69 197 LYS A C 1
ATOM 1570 O O . LYS A 1 197 ? 20.899 -1.739 -44.867 1.00 88.69 197 LYS A O 1
ATOM 1575 N N . LYS A 1 198 ? 20.068 -0.001 -46.042 1.00 89.44 198 LYS A N 1
ATOM 1576 C CA . LYS A 1 198 ? 20.566 -0.371 -47.377 1.00 89.44 198 LYS A CA 1
ATOM 1577 C C . LYS A 1 198 ? 22.078 -0.186 -47.565 1.00 89.44 198 LYS A C 1
ATOM 1579 O O . LYS A 1 198 ? 22.652 -0.835 -48.425 1.00 89.44 198 LYS A O 1
ATOM 1584 N N . ASP A 1 199 ? 22.691 0.691 -46.774 1.00 91.38 199 ASP A N 1
ATOM 1585 C CA . ASP A 1 199 ? 24.116 1.020 -46.845 1.00 91.38 199 ASP A CA 1
ATOM 1586 C C . ASP A 1 199 ? 24.934 0.112 -45.898 1.00 91.38 199 ASP A C 1
ATOM 1588 O O . ASP A 1 199 ? 26.159 0.180 -45.864 1.00 91.38 199 ASP A O 1
ATOM 1592 N N . ILE A 1 200 ? 24.256 -0.748 -45.125 1.00 90.81 200 ILE A N 1
ATOM 1593 C CA . ILE A 1 200 ? 24.869 -1.719 -44.215 1.00 90.81 200 ILE A CA 1
ATOM 1594 C C . ILE A 1 200 ? 25.119 -3.025 -44.989 1.00 90.81 200 ILE A C 1
ATOM 1596 O O . ILE A 1 200 ? 24.149 -3.609 -45.496 1.00 90.81 200 ILE A O 1
ATOM 1600 N N . PRO A 1 201 ? 26.375 -3.506 -45.070 1.00 92.00 201 PRO A N 1
ATOM 1601 C CA . PRO A 1 201 ? 26.703 -4.758 -45.745 1.00 92.00 201 PRO A CA 1
ATOM 1602 C C . PRO A 1 201 ? 26.144 -5.975 -44.996 1.00 92.00 201 PRO A C 1
ATOM 1604 O O . PRO A 1 201 ? 25.848 -5.910 -43.803 1.00 92.00 201 PRO A O 1
ATOM 1607 N N . ASP A 1 202 ? 26.028 -7.100 -45.699 1.00 89.50 202 ASP A N 1
ATOM 1608 C CA . ASP A 1 202 ? 25.711 -8.383 -45.068 1.00 89.50 202 ASP A CA 1
ATOM 1609 C C . ASP A 1 202 ? 26.906 -8.892 -44.258 1.00 89.50 202 ASP A C 1
ATOM 1611 O O . ASP A 1 202 ? 28.060 -8.769 -44.683 1.00 89.50 202 ASP A O 1
ATOM 1615 N N . TYR A 1 203 ? 26.627 -9.490 -43.100 1.00 87.75 203 TYR A N 1
ATOM 1616 C CA . TYR A 1 203 ? 27.660 -10.144 -42.304 1.00 87.75 203 TYR A CA 1
ATOM 1617 C C . TYR A 1 203 ? 28.164 -11.409 -43.006 1.00 87.75 203 TYR A C 1
ATOM 1619 O O . TYR A 1 203 ? 27.384 -12.197 -43.545 1.00 87.75 203 TYR A O 1
ATOM 1627 N N . ARG A 1 204 ? 29.486 -11.600 -42.986 1.00 83.75 204 ARG A N 1
ATOM 1628 C CA . ARG A 1 204 ? 30.172 -12.782 -43.511 1.00 83.75 204 ARG A CA 1
ATOM 1629 C C . ARG A 1 204 ? 31.159 -13.270 -42.461 1.00 83.75 204 ARG A C 1
ATOM 1631 O O . ARG A 1 204 ? 31.886 -12.464 -41.883 1.00 83.75 204 ARG A O 1
ATOM 1638 N N . SER A 1 205 ? 31.171 -14.576 -42.213 1.00 74.31 205 SER A N 1
ATOM 1639 C CA . SER A 1 205 ? 32.131 -15.172 -41.290 1.00 74.31 205 SER A CA 1
ATOM 1640 C C . SER A 1 205 ? 33.517 -15.204 -41.929 1.00 74.31 205 SER A C 1
ATOM 1642 O O . SER A 1 205 ? 33.658 -15.546 -43.101 1.00 74.31 205 SER A O 1
ATOM 1644 N N . ASN A 1 206 ? 34.542 -14.828 -41.168 1.00 61.78 206 ASN A N 1
ATOM 1645 C CA . ASN A 1 206 ? 35.921 -14.809 -41.639 1.00 61.78 206 ASN A CA 1
ATOM 1646 C C . ASN A 1 206 ? 36.629 -16.082 -41.153 1.00 61.78 206 ASN A C 1
ATOM 1648 O O . ASN A 1 206 ? 37.485 -16.031 -40.273 1.00 61.78 206 ASN A O 1
ATOM 1652 N N . HIS A 1 207 ? 36.240 -17.244 -41.682 1.00 54.28 207 HIS A N 1
ATOM 1653 C CA . HIS A 1 207 ? 37.024 -18.463 -41.486 1.00 54.28 207 HIS A CA 1
ATOM 1654 C C . HIS A 1 207 ? 38.233 -18.400 -42.424 1.00 54.28 207 HIS A C 1
ATOM 1656 O O . HIS A 1 207 ? 38.110 -18.551 -43.638 1.00 54.28 207 HIS A O 1
ATOM 1662 N N . GLY A 1 208 ? 39.405 -18.110 -41.855 1.00 42.38 208 GLY A N 1
ATOM 1663 C CA . GLY A 1 208 ? 40.668 -18.053 -42.582 1.00 42.38 208 GLY A CA 1
ATOM 1664 C C . GLY A 1 208 ? 40.996 -19.395 -43.233 1.00 42.38 208 GLY A C 1
ATOM 1665 O O . GLY A 1 208 ? 41.374 -20.344 -42.556 1.00 42.38 208 GLY A O 1
ATOM 1666 N N . GLY A 1 209 ? 40.876 -19.467 -44.557 1.00 38.56 209 GLY A N 1
ATOM 1667 C CA . GLY A 1 209 ? 41.390 -20.582 -45.338 1.00 38.56 209 GLY A CA 1
ATOM 1668 C C . GLY A 1 209 ? 42.905 -20.475 -45.482 1.00 38.56 209 GLY A C 1
ATOM 1669 O O . GLY A 1 209 ? 43.405 -19.792 -46.375 1.00 38.56 209 GLY A O 1
ATOM 1670 N N . THR A 1 210 ? 43.650 -21.180 -44.634 1.00 37.09 210 THR A N 1
ATOM 1671 C CA . THR A 1 210 ? 44.986 -21.654 -45.001 1.00 37.09 210 THR A CA 1
ATOM 1672 C C . THR A 1 210 ? 44.838 -22.711 -46.093 1.00 37.09 210 THR A C 1
ATOM 1674 O O . THR A 1 210 ? 44.373 -23.805 -45.809 1.00 37.09 210 THR A O 1
ATOM 1677 N N . GLY A 1 211 ? 45.249 -22.369 -47.316 1.00 38.31 211 GLY A N 1
ATOM 1678 C CA . GLY A 1 211 ? 45.852 -23.286 -48.290 1.00 38.31 211 GLY A CA 1
ATOM 1679 C C . GLY A 1 211 ? 45.006 -24.435 -48.858 1.00 38.31 211 GLY A C 1
ATOM 1680 O O . GLY A 1 211 ? 44.678 -25.390 -48.173 1.00 38.31 211 GLY A O 1
ATOM 1681 N N . PHE A 1 212 ? 44.865 -24.405 -50.185 1.00 34.66 212 PHE A N 1
ATOM 1682 C CA . PHE A 1 212 ? 44.492 -25.512 -51.075 1.00 34.66 212 PHE A CA 1
ATOM 1683 C C . PHE A 1 212 ? 43.020 -25.943 -51.092 1.00 34.66 212 PHE A C 1
ATOM 1685 O O . PHE A 1 212 ? 42.441 -26.442 -50.134 1.00 34.66 212 PHE A O 1
ATOM 1692 N N . GLY A 1 213 ? 42.423 -25.735 -52.270 1.00 43.09 213 GLY A N 1
ATOM 1693 C CA . GLY A 1 213 ? 41.029 -26.004 -52.562 1.00 43.09 213 GLY A CA 1
ATOM 1694 C C . GLY A 1 213 ? 40.668 -27.473 -52.411 1.00 43.09 213 GLY A C 1
ATOM 1695 O O . GLY A 1 213 ? 41.246 -28.324 -53.073 1.00 43.09 213 GLY A O 1
ATOM 1696 N N . LEU A 1 214 ? 39.688 -27.716 -51.545 1.00 43.69 214 LEU A N 1
ATOM 1697 C CA . LEU A 1 214 ? 38.632 -28.728 -51.618 1.00 43.69 214 LEU A CA 1
ATOM 1698 C C . LEU A 1 214 ? 37.999 -28.791 -50.228 1.00 43.69 214 LEU A C 1
ATOM 1700 O O . LEU A 1 214 ? 38.353 -29.639 -49.425 1.00 43.69 214 LEU A O 1
ATOM 1704 N N . HIS A 1 215 ? 37.073 -27.878 -49.933 1.00 39.16 215 HIS A N 1
ATOM 1705 C CA . HIS A 1 215 ? 36.118 -28.075 -48.845 1.00 39.16 215 HIS A CA 1
ATOM 1706 C C . HIS A 1 215 ? 34.917 -27.140 -49.036 1.00 39.16 215 HIS A C 1
ATOM 1708 O O . HIS A 1 215 ? 34.850 -26.045 -48.493 1.00 39.16 215 HIS A O 1
ATOM 1714 N N . MET A 1 216 ? 33.931 -27.596 -49.816 1.00 45.47 216 MET A N 1
ATOM 1715 C CA . MET A 1 216 ? 32.544 -27.298 -49.465 1.00 45.47 216 MET A CA 1
ATOM 1716 C C . MET A 1 216 ? 32.298 -27.991 -48.124 1.00 45.47 216 MET A C 1
ATOM 1718 O O . MET A 1 216 ? 32.071 -29.200 -48.091 1.00 45.47 216 MET A O 1
ATOM 1722 N N . THR A 1 217 ? 32.420 -27.269 -47.016 1.00 38.09 217 THR A N 1
ATOM 1723 C CA . THR A 1 217 ? 31.941 -27.758 -45.725 1.00 38.09 217 THR A CA 1
ATOM 1724 C C . THR A 1 217 ? 30.664 -27.038 -45.352 1.00 38.09 217 THR A C 1
ATOM 1726 O O . THR A 1 217 ? 30.456 -25.859 -45.618 1.00 38.09 217 THR A O 1
ATOM 1729 N N . SER A 1 218 ? 29.797 -27.798 -44.713 1.00 44.03 218 SER A N 1
ATOM 1730 C CA . SER A 1 218 ? 28.452 -27.502 -44.240 1.00 44.03 218 SER A CA 1
ATOM 1731 C C . SER A 1 218 ? 28.337 -26.327 -43.244 1.00 44.03 218 SER A C 1
ATOM 1733 O O . SER A 1 218 ? 27.296 -26.187 -42.610 1.00 44.03 218 SER A O 1
ATOM 1735 N N . PHE A 1 219 ? 29.381 -25.506 -43.069 1.00 43.66 219 PHE A N 1
ATOM 1736 C CA . PHE A 1 219 ? 29.507 -24.488 -42.017 1.00 43.66 219 PHE A CA 1
ATOM 1737 C C . PHE A 1 219 ? 29.195 -23.049 -42.474 1.00 43.66 219 PHE A C 1
ATOM 1739 O O . PHE A 1 219 ? 28.831 -22.229 -41.636 1.00 43.66 219 PHE A O 1
ATOM 1746 N N . ASP A 1 220 ? 29.235 -22.738 -43.777 1.00 50.28 220 ASP A N 1
ATOM 1747 C CA . ASP A 1 220 ? 28.847 -21.407 -44.300 1.00 50.28 220 ASP A CA 1
ATOM 1748 C C . ASP A 1 220 ? 27.324 -21.162 -44.296 1.00 50.28 220 ASP A C 1
ATOM 1750 O O . ASP A 1 220 ? 26.863 -20.029 -44.433 1.00 50.28 220 ASP A O 1
ATOM 1754 N N . LEU A 1 221 ? 26.518 -22.214 -44.112 1.00 54.09 221 LEU A N 1
ATOM 1755 C CA . LEU A 1 221 ? 25.051 -22.135 -44.119 1.00 54.09 221 LEU A CA 1
ATOM 1756 C C . LEU A 1 221 ? 24.453 -21.604 -42.804 1.00 54.09 221 LEU A C 1
ATOM 1758 O O . LEU A 1 221 ? 23.265 -21.300 -42.764 1.00 54.09 221 LEU A O 1
ATOM 1762 N N . ASN A 1 222 ? 25.263 -21.465 -41.748 1.00 68.38 222 ASN A N 1
ATOM 1763 C CA . ASN A 1 222 ? 24.812 -21.056 -40.414 1.00 68.38 222 ASN A CA 1
ATOM 1764 C C . ASN A 1 222 ? 25.139 -19.596 -40.069 1.00 68.38 222 ASN A C 1
ATOM 1766 O O . ASN A 1 222 ? 25.047 -19.212 -38.907 1.00 68.38 222 ASN A O 1
ATOM 1770 N N . VAL A 1 223 ? 25.511 -18.766 -41.045 1.00 78.31 223 VAL A N 1
ATOM 1771 C CA . VAL A 1 223 ? 25.864 -17.357 -40.813 1.00 78.31 223 VAL A CA 1
ATOM 1772 C C . VAL A 1 223 ? 24.614 -16.474 -40.838 1.00 78.31 223 VAL A C 1
ATOM 1774 O O . VAL A 1 223 ? 23.847 -16.483 -41.800 1.00 78.31 223 VAL A O 1
ATOM 1777 N N . ASN A 1 224 ? 24.420 -15.656 -39.802 1.00 86.06 224 ASN A N 1
ATOM 1778 C CA . ASN A 1 224 ? 23.377 -14.632 -39.793 1.00 86.06 224 ASN A CA 1
ATOM 1779 C C . ASN A 1 224 ? 23.803 -13.428 -40.648 1.00 86.06 224 ASN A C 1
ATOM 1781 O O . ASN A 1 224 ? 24.469 -12.514 -40.165 1.00 86.06 224 ASN A O 1
ATOM 1785 N N . SER A 1 225 ? 23.381 -13.383 -41.914 1.00 87.75 225 SER A N 1
ATOM 1786 C CA . SER A 1 225 ? 23.679 -12.266 -42.828 1.00 87.75 225 SER A CA 1
ATOM 1787 C C . SER A 1 225 ? 23.125 -10.915 -42.356 1.00 87.75 225 SER A C 1
ATOM 1789 O O . SER A 1 225 ? 23.665 -9.865 -42.713 1.00 87.75 225 SER A O 1
ATOM 1791 N N . SER A 1 226 ? 22.081 -10.922 -41.521 1.00 89.31 226 SER A N 1
ATOM 1792 C CA . SER A 1 226 ? 21.455 -9.716 -40.969 1.00 89.31 226 SER A CA 1
ATOM 1793 C C . SER A 1 226 ? 22.109 -9.224 -39.678 1.00 89.31 226 SER A C 1
ATOM 1795 O O . SER A 1 226 ? 21.731 -8.152 -39.201 1.00 89.31 226 SER A O 1
ATOM 1797 N N . TYR A 1 227 ? 23.130 -9.924 -39.171 1.00 90.06 227 TYR A N 1
ATOM 1798 C CA . TYR A 1 227 ? 23.782 -9.639 -37.891 1.00 90.06 227 TYR A CA 1
ATOM 1799 C C . TYR A 1 227 ? 24.139 -8.161 -37.704 1.00 90.06 227 TYR A C 1
ATOM 1801 O O . TYR A 1 227 ? 23.750 -7.569 -36.705 1.00 90.06 227 TYR A O 1
ATOM 1809 N N . TYR A 1 228 ? 24.802 -7.511 -38.669 1.00 92.06 228 TYR A N 1
ATOM 1810 C CA . TYR A 1 228 ? 25.168 -6.093 -38.524 1.00 92.06 228 TYR A CA 1
ATOM 1811 C C . TYR A 1 228 ? 23.959 -5.159 -38.404 1.00 92.06 228 TYR A C 1
ATOM 1813 O O . TYR A 1 228 ? 24.010 -4.168 -37.677 1.00 92.06 228 TYR A O 1
ATOM 1821 N N . ARG A 1 229 ? 22.859 -5.465 -39.099 1.00 92.88 229 ARG A N 1
ATOM 1822 C CA . ARG A 1 229 ? 21.630 -4.662 -39.043 1.00 92.88 229 ARG A CA 1
ATOM 1823 C C . ARG A 1 229 ? 20.923 -4.853 -37.706 1.00 92.88 229 ARG A C 1
ATOM 1825 O O . ARG A 1 229 ? 20.446 -3.881 -37.131 1.00 92.88 229 ARG A O 1
ATOM 1832 N N . GLU A 1 230 ? 20.881 -6.086 -37.215 1.00 90.00 230 GLU A N 1
ATOM 1833 C CA . GLU A 1 230 ? 20.331 -6.416 -35.899 1.00 90.00 230 GLU A CA 1
ATOM 1834 C C . GLU A 1 230 ? 21.172 -5.805 -34.775 1.00 90.00 230 GLU A C 1
ATOM 1836 O O . GLU A 1 230 ? 20.610 -5.222 -33.852 1.00 90.00 230 GLU A O 1
ATOM 1841 N N . LEU A 1 231 ? 22.505 -5.855 -34.890 1.00 90.94 231 LEU A N 1
ATOM 1842 C CA . LEU A 1 231 ? 23.441 -5.266 -33.931 1.00 90.94 231 LEU A CA 1
ATOM 1843 C C . LEU A 1 231 ? 23.237 -3.761 -33.825 1.00 90.94 231 LEU A C 1
ATOM 1845 O O . LEU A 1 231 ? 23.103 -3.241 -32.727 1.00 90.94 231 LEU A O 1
ATOM 1849 N N . ILE A 1 232 ? 23.112 -3.069 -34.958 1.00 92.88 232 ILE A N 1
ATOM 1850 C CA . ILE A 1 232 ? 22.821 -1.634 -34.976 1.00 92.88 232 ILE A CA 1
ATOM 1851 C C . ILE A 1 232 ? 21.500 -1.313 -34.261 1.00 92.88 232 ILE A C 1
ATOM 1853 O O . ILE A 1 232 ? 21.458 -0.386 -33.451 1.00 92.88 232 ILE A O 1
ATOM 1857 N N . GLU A 1 233 ? 20.421 -2.055 -34.526 1.00 90.81 233 GLU A N 1
ATOM 1858 C CA . GLU A 1 233 ? 19.134 -1.815 -33.857 1.00 90.81 233 GLU A CA 1
ATOM 1859 C C . GLU A 1 233 ? 19.175 -2.149 -32.359 1.00 90.81 233 GLU A C 1
ATOM 1861 O O . GLU A 1 233 ? 18.614 -1.397 -31.556 1.00 90.81 233 GLU A O 1
ATOM 1866 N N . TYR A 1 234 ? 19.881 -3.216 -31.975 1.00 91.25 234 TYR A N 1
ATOM 1867 C CA . TYR A 1 234 ? 20.144 -3.561 -30.580 1.00 91.25 234 TYR A CA 1
ATOM 1868 C C . TYR A 1 234 ? 20.904 -2.433 -29.869 1.00 91.25 234 TYR A C 1
ATOM 1870 O O . TYR A 1 234 ? 20.399 -1.877 -28.893 1.00 91.25 234 TYR A O 1
ATOM 1878 N N . THR A 1 235 ? 22.065 -2.023 -30.392 1.00 91.69 235 THR A N 1
ATOM 1879 C CA . THR A 1 235 ? 22.918 -0.989 -29.789 1.00 91.69 235 THR A CA 1
ATOM 1880 C C . THR A 1 235 ? 22.185 0.344 -29.684 1.00 91.69 235 THR A C 1
ATOM 1882 O O . THR A 1 235 ? 22.276 1.016 -28.660 1.00 91.69 235 THR A O 1
ATOM 1885 N N . LYS A 1 236 ? 21.393 0.725 -30.698 1.00 93.06 236 LYS A N 1
ATOM 1886 C CA . LYS A 1 236 ? 20.563 1.940 -30.640 1.00 93.06 236 LYS A CA 1
ATOM 1887 C C . LYS A 1 236 ? 19.608 1.929 -29.452 1.00 93.06 236 LYS A C 1
ATOM 1889 O O . LYS A 1 236 ? 19.459 2.961 -28.810 1.00 93.06 236 LYS A O 1
ATOM 1894 N N . LYS A 1 237 ? 18.949 0.802 -29.170 1.00 90.94 237 LYS A N 1
ATOM 1895 C CA . LYS A 1 237 ? 18.026 0.684 -28.031 1.00 90.94 237 LYS A CA 1
ATOM 1896 C C . LYS A 1 237 ? 18.778 0.611 -26.703 1.00 90.94 237 LYS A C 1
ATOM 1898 O O . LYS A 1 237 ? 18.460 1.377 -25.801 1.00 90.94 237 LYS A O 1
ATOM 1903 N N . ALA A 1 238 ? 19.811 -0.227 -26.624 1.00 88.75 238 ALA A N 1
ATOM 1904 C CA . ALA A 1 238 ? 20.637 -0.425 -25.432 1.00 88.75 238 ALA A CA 1
ATOM 1905 C C . ALA A 1 238 ? 21.382 0.834 -24.972 1.00 88.75 238 ALA A C 1
ATOM 1907 O O . ALA A 1 238 ? 21.659 0.978 -23.789 1.00 88.75 238 ALA A O 1
ATOM 1908 N N . ARG A 1 239 ? 21.722 1.743 -25.892 1.00 93.19 239 ARG A N 1
ATOM 1909 C CA . ARG A 1 239 ? 22.373 3.021 -25.565 1.00 93.19 239 ARG A CA 1
ATOM 1910 C C . ARG A 1 239 ? 21.386 4.161 -25.333 1.00 93.19 239 ARG A C 1
ATOM 1912 O O . ARG A 1 239 ? 21.735 5.130 -24.672 1.00 93.19 239 ARG A O 1
ATOM 1919 N N . LEU A 1 240 ? 20.169 4.063 -25.866 1.00 94.19 240 LEU A N 1
ATOM 1920 C CA . LEU A 1 240 ? 19.139 5.086 -25.686 1.00 94.19 240 LEU A CA 1
ATOM 1921 C C . LEU A 1 240 ? 18.412 4.950 -24.345 1.00 94.19 240 LEU A C 1
ATOM 1923 O O . LEU A 1 240 ? 17.952 5.958 -23.817 1.00 94.19 240 LEU A O 1
ATOM 1927 N N . MET A 1 241 ? 18.241 3.728 -23.845 1.00 93.00 241 MET A N 1
ATOM 1928 C CA . MET A 1 241 ? 17.326 3.425 -22.747 1.00 93.00 241 MET A CA 1
ATOM 1929 C C . MET A 1 241 ? 18.050 2.738 -21.595 1.00 93.00 241 MET A C 1
ATOM 1931 O O . MET A 1 241 ? 18.883 1.865 -21.824 1.00 93.00 241 MET A O 1
ATOM 1935 N N . GLU A 1 242 ? 17.654 3.073 -20.373 1.00 90.06 242 GLU A N 1
ATOM 1936 C CA . GLU A 1 242 ? 18.108 2.412 -19.152 1.00 90.06 242 GLU A CA 1
ATOM 1937 C C . GLU A 1 242 ? 16.955 1.614 -18.520 1.00 90.06 242 GLU A C 1
ATOM 1939 O O . GLU A 1 242 ? 15.784 1.983 -18.690 1.00 90.06 242 GLU A O 1
ATOM 1944 N N . PRO A 1 243 ? 17.250 0.498 -17.828 1.00 89.94 243 PRO A N 1
ATOM 1945 C CA . PRO A 1 243 ? 16.249 -0.223 -17.057 1.00 89.94 243 PRO A CA 1
ATOM 1946 C C . PRO A 1 243 ? 15.831 0.602 -15.834 1.00 89.94 243 PRO A C 1
ATOM 1948 O O . PRO A 1 243 ? 16.667 1.092 -15.081 1.00 89.94 243 PRO A O 1
ATOM 1951 N N . VAL A 1 244 ? 14.525 0.720 -15.619 1.00 90.38 244 VAL A N 1
ATOM 1952 C CA . VAL A 1 244 ? 13.922 1.417 -14.483 1.00 90.38 244 VAL A CA 1
ATOM 1953 C C . VAL A 1 244 ? 13.050 0.438 -13.714 1.00 90.38 244 VAL A C 1
ATOM 1955 O O . VAL A 1 244 ? 12.161 -0.203 -14.279 1.00 90.38 244 VAL A O 1
ATOM 1958 N N . PHE A 1 245 ? 13.289 0.349 -12.409 1.00 89.94 245 PHE A N 1
ATOM 1959 C CA . PHE A 1 245 ? 12.520 -0.495 -11.504 1.00 89.94 245 PHE A CA 1
ATOM 1960 C C . PHE A 1 245 ? 11.606 0.338 -10.614 1.00 89.94 245 PHE A C 1
ATOM 1962 O O . PHE A 1 245 ? 11.823 1.531 -10.382 1.00 89.94 245 PHE A O 1
ATOM 1969 N N . LEU A 1 246 ? 10.565 -0.320 -10.119 1.00 92.00 246 LEU A N 1
ATOM 1970 C CA . LEU A 1 246 ? 9.523 0.280 -9.303 1.00 92.00 246 LEU A CA 1
ATOM 1971 C C . LEU A 1 246 ? 9.367 -0.500 -7.999 1.00 92.00 246 LEU A C 1
ATOM 1973 O O . LEU A 1 246 ? 9.624 -1.705 -7.932 1.00 92.00 246 LEU A O 1
ATOM 1977 N N . ALA A 1 247 ? 8.850 0.181 -6.986 1.00 92.94 247 ALA A N 1
ATOM 1978 C CA . ALA A 1 247 ? 8.359 -0.451 -5.773 1.00 92.94 247 ALA A CA 1
ATOM 1979 C C . ALA A 1 247 ? 7.063 0.217 -5.303 1.00 92.94 247 ALA A C 1
ATOM 1981 O O . ALA A 1 247 ? 6.828 1.401 -5.559 1.00 92.94 247 ALA A O 1
ATOM 1982 N N . VAL A 1 248 ? 6.228 -0.546 -4.594 1.00 94.19 248 VAL A N 1
ATOM 1983 C CA . VAL A 1 248 ? 5.048 -0.030 -3.885 1.00 94.19 248 VAL A CA 1
ATOM 1984 C C . VAL A 1 248 ? 5.236 -0.223 -2.395 1.00 94.19 248 VAL A C 1
ATOM 1986 O O . VAL A 1 248 ? 5.450 -1.341 -1.929 1.00 94.19 248 VAL A O 1
ATOM 1989 N N . LYS A 1 249 ? 5.090 0.854 -1.630 1.00 93.94 249 LYS A N 1
ATOM 1990 C CA . LYS A 1 249 ? 5.093 0.829 -0.171 1.00 93.94 249 LYS A CA 1
ATOM 1991 C C . LYS A 1 249 ? 3.682 0.995 0.350 1.00 93.94 249 LYS A C 1
ATOM 1993 O O . LYS A 1 249 ? 2.987 1.927 -0.052 1.00 93.94 249 LYS A O 1
ATOM 1998 N N . ASN A 1 250 ? 3.310 0.141 1.296 1.00 94.38 250 ASN A N 1
ATOM 1999 C CA . ASN A 1 250 ? 2.119 0.320 2.109 1.00 94.38 250 ASN A CA 1
ATOM 2000 C C . ASN A 1 250 ? 2.523 0.874 3.481 1.00 94.38 250 ASN A C 1
ATOM 2002 O O . ASN A 1 250 ? 3.034 0.152 4.335 1.00 94.38 250 ASN A O 1
ATOM 2006 N N . SER A 1 251 ? 2.301 2.167 3.690 1.00 89.75 251 SER A N 1
ATOM 2007 C CA . SER A 1 251 ? 2.505 2.851 4.970 1.00 89.75 251 SER A CA 1
ATOM 2008 C C . SER A 1 251 ? 1.291 2.746 5.894 1.00 89.75 251 SER A C 1
ATOM 2010 O O . SER A 1 251 ? 1.385 3.169 7.044 1.00 89.75 251 SER A O 1
ATOM 2012 N N . GLY A 1 252 ? 0.185 2.161 5.433 1.00 86.06 252 GLY A N 1
ATOM 2013 C CA . GLY A 1 252 ? -1.062 2.040 6.178 1.00 86.06 252 GLY A CA 1
ATOM 2014 C C . GLY A 1 252 ? -1.014 0.958 7.253 1.00 86.06 252 GLY A C 1
ATOM 2015 O O . GLY A 1 252 ? 0.048 0.437 7.617 1.00 86.06 252 GLY A O 1
ATOM 2016 N N . THR A 1 253 ? -2.186 0.637 7.790 1.00 82.62 253 THR A N 1
ATOM 2017 C CA . THR A 1 253 ? -2.350 -0.341 8.879 1.00 82.62 253 THR A CA 1
ATOM 2018 C C . THR A 1 253 ? -3.147 -1.585 8.478 1.00 82.62 253 THR A C 1
ATOM 2020 O O . THR A 1 253 ? -3.142 -2.551 9.240 1.00 82.62 253 THR A O 1
ATOM 2023 N N . SER A 1 254 ? -3.727 -1.627 7.273 1.00 85.56 254 SER A N 1
ATOM 2024 C CA . SER A 1 254 ? -4.293 -2.836 6.651 1.00 85.56 254 SER A CA 1
ATOM 2025 C C . SER A 1 254 ? -3.518 -3.268 5.404 1.00 85.56 254 SER A C 1
ATOM 2027 O O . SER A 1 254 ? -2.717 -2.517 4.842 1.00 85.56 254 SER A O 1
ATOM 2029 N N . THR A 1 255 ? -3.694 -4.534 5.026 1.00 89.25 255 THR A N 1
ATOM 2030 C CA . THR A 1 255 ? -3.139 -5.109 3.795 1.00 89.25 255 THR A CA 1
ATOM 2031 C C . THR A 1 255 ? -3.879 -4.538 2.593 1.00 89.25 255 THR A C 1
ATOM 2033 O O . THR A 1 255 ? -5.099 -4.459 2.632 1.00 89.25 255 THR A O 1
ATOM 2036 N N . ALA A 1 256 ? -3.152 -4.204 1.529 1.00 92.31 256 ALA A N 1
ATOM 2037 C CA . ALA A 1 256 ? -3.743 -3.897 0.231 1.00 92.31 256 ALA A CA 1
ATOM 2038 C C . ALA A 1 256 ? -3.723 -5.140 -0.666 1.00 92.31 256 ALA A C 1
ATOM 2040 O O . ALA A 1 256 ? -2.655 -5.741 -0.821 1.00 92.31 256 ALA A O 1
ATOM 2041 N N . HIS A 1 257 ? -4.859 -5.500 -1.255 1.00 93.56 257 HIS A N 1
ATOM 2042 C CA . HIS A 1 257 ? -5.040 -6.623 -2.177 1.00 93.56 257 HIS A CA 1
ATOM 2043 C C . HIS A 1 257 ? -5.288 -6.135 -3.610 1.00 93.56 257 HIS A C 1
ATOM 2045 O O . HIS A 1 257 ? -5.896 -5.087 -3.816 1.00 93.56 257 HIS A O 1
ATOM 2051 N N . ASP A 1 258 ? -4.799 -6.897 -4.589 1.00 93.50 258 ASP A N 1
ATOM 2052 C CA . ASP A 1 258 ? -4.854 -6.582 -6.026 1.00 93.50 258 ASP A CA 1
ATOM 2053 C C . ASP A 1 258 ? -4.385 -5.152 -6.348 1.00 93.50 258 ASP A C 1
ATOM 2055 O O . ASP A 1 258 ? -5.093 -4.309 -6.903 1.00 93.50 258 ASP A O 1
ATOM 2059 N N . VAL A 1 259 ? -3.153 -4.847 -5.941 1.00 95.81 259 VAL A N 1
ATOM 2060 C CA . VAL A 1 259 ? -2.564 -3.527 -6.149 1.00 95.81 259 VAL A CA 1
ATOM 2061 C C . VAL A 1 259 ? -2.180 -3.355 -7.615 1.00 95.81 259 VAL A C 1
ATOM 2063 O O . VAL A 1 259 ? -1.324 -4.073 -8.135 1.00 95.81 259 VAL A O 1
ATOM 2066 N N . ARG A 1 260 ? -2.742 -2.331 -8.265 1.00 96.75 260 ARG A N 1
ATOM 2067 C CA . ARG A 1 260 ? -2.396 -1.901 -9.625 1.00 96.75 260 ARG A CA 1
ATOM 2068 C C . ARG A 1 260 ? -1.907 -0.458 -9.626 1.00 96.75 260 ARG A C 1
ATOM 2070 O O . ARG A 1 260 ? -2.688 0.464 -9.411 1.00 96.75 260 ARG A O 1
ATOM 2077 N N . ALA A 1 261 ? -0.630 -0.258 -9.930 1.00 96.69 261 ALA A N 1
ATOM 2078 C CA . ALA A 1 261 ? -0.042 1.059 -10.138 1.00 96.69 261 ALA A CA 1
ATOM 2079 C C . ALA A 1 261 ? 0.032 1.384 -11.637 1.00 96.69 261 ALA A C 1
ATOM 2081 O O . ALA A 1 261 ? 0.604 0.630 -12.421 1.00 96.69 261 ALA A O 1
ATOM 2082 N N . GLU A 1 262 ? -0.533 2.518 -12.033 1.00 97.75 262 GLU A N 1
ATOM 2083 C CA . GLU A 1 262 ? -0.525 3.050 -13.395 1.00 97.75 262 GLU A CA 1
ATOM 2084 C C . GLU A 1 262 ? 0.320 4.324 -13.439 1.00 97.75 262 GLU A C 1
ATOM 2086 O O . GLU A 1 262 ? -0.033 5.317 -12.806 1.00 97.75 262 GLU A O 1
ATOM 2091 N N . LEU A 1 263 ? 1.419 4.312 -14.196 1.00 97.56 263 LEU A N 1
ATOM 2092 C CA . LEU A 1 263 ? 2.286 5.468 -14.415 1.00 97.56 263 LEU A CA 1
ATOM 2093 C C . LEU A 1 263 ? 2.079 5.986 -15.841 1.00 97.56 263 LEU A C 1
ATOM 2095 O O . LEU A 1 263 ? 2.307 5.263 -16.816 1.00 97.56 263 LEU A O 1
ATOM 2099 N N . LYS A 1 264 ? 1.666 7.246 -15.974 1.00 97.19 264 LYS A N 1
ATOM 2100 C CA . LYS A 1 264 ? 1.422 7.910 -17.258 1.00 97.19 264 LYS A CA 1
ATOM 2101 C C . LYS A 1 264 ? 2.570 8.848 -17.600 1.00 97.19 264 LYS A C 1
ATOM 2103 O O . LYS A 1 264 ? 2.757 9.872 -16.950 1.00 97.19 264 LYS A O 1
ATOM 2108 N N . PHE A 1 265 ? 3.292 8.513 -18.664 1.00 96.00 265 PHE A N 1
ATOM 2109 C CA . PHE A 1 265 ? 4.356 9.332 -19.240 1.00 96.00 265 PHE A CA 1
ATOM 2110 C C . PHE A 1 265 ? 3.796 10.120 -20.431 1.00 96.00 265 PHE A C 1
ATOM 2112 O O . PHE A 1 265 ? 3.544 9.515 -21.479 1.00 96.00 265 PHE A O 1
ATOM 2119 N N . PRO A 1 266 ? 3.579 11.439 -20.317 1.00 93.81 266 PRO A N 1
ATOM 2120 C CA . PRO A 1 266 ? 3.041 12.234 -21.415 1.00 93.81 266 PRO A CA 1
ATOM 2121 C C . PRO A 1 266 ? 3.985 12.222 -22.623 1.00 93.81 266 PRO A C 1
ATOM 2123 O O . PRO A 1 266 ? 5.198 12.355 -22.487 1.00 93.81 266 PRO A O 1
ATOM 2126 N N . ILE A 1 267 ? 3.431 12.068 -23.827 1.00 92.69 267 ILE A N 1
ATOM 2127 C CA . ILE A 1 267 ? 4.189 12.238 -25.069 1.00 92.69 267 ILE A CA 1
ATOM 2128 C C . ILE A 1 267 ? 4.222 13.734 -25.375 1.00 92.69 267 ILE A C 1
ATOM 2130 O O . ILE A 1 267 ? 3.273 14.298 -25.919 1.00 92.69 267 ILE A O 1
ATOM 2134 N N . ASP A 1 268 ? 5.328 14.361 -24.997 1.00 89.00 268 ASP A N 1
ATOM 2135 C CA . ASP A 1 268 ? 5.591 15.786 -25.152 1.00 89.00 268 ASP A CA 1
ATOM 2136 C C . ASP A 1 268 ? 6.650 16.059 -26.243 1.00 89.00 268 ASP A C 1
ATOM 2138 O O . ASP A 1 268 ? 6.994 15.201 -27.069 1.00 89.00 268 ASP A O 1
ATOM 2142 N N . GLU A 1 269 ? 7.184 17.280 -26.261 1.00 86.75 269 GLU A N 1
ATOM 2143 C CA . GLU A 1 269 ? 8.241 17.681 -27.189 1.00 86.75 269 GLU A CA 1
ATOM 2144 C C . GLU A 1 269 ? 9.573 16.949 -26.983 1.00 86.75 269 GLU A C 1
ATOM 2146 O O . GLU A 1 269 ? 10.353 16.837 -27.944 1.00 86.75 269 GLU A O 1
ATOM 2151 N N . ASN A 1 270 ? 9.807 16.428 -25.774 1.00 86.44 270 ASN A N 1
ATOM 2152 C CA . ASN A 1 270 ? 10.986 15.656 -25.399 1.00 86.44 270 ASN A CA 1
ATOM 2153 C C . ASN A 1 270 ? 10.877 14.209 -25.895 1.00 86.44 270 ASN A C 1
ATOM 2155 O O . ASN A 1 270 ? 11.902 13.580 -26.122 1.00 86.44 270 ASN A O 1
ATOM 2159 N N . ARG A 1 271 ? 9.665 13.729 -26.222 1.00 88.12 271 ARG A N 1
ATOM 2160 C CA . ARG A 1 271 ? 9.388 12.435 -26.879 1.00 88.12 271 ARG A CA 1
ATOM 2161 C C . ARG A 1 271 ? 9.959 11.241 -26.095 1.00 88.12 271 ARG A C 1
ATOM 2163 O O . ARG A 1 271 ? 10.880 10.573 -26.588 1.00 88.12 271 ARG A O 1
ATOM 2170 N N . PRO A 1 272 ? 9.382 10.918 -24.925 1.00 92.81 272 PRO A N 1
ATOM 2171 C CA . PRO A 1 272 ? 9.834 9.778 -24.144 1.00 92.81 272 PRO A CA 1
ATOM 2172 C C . PRO A 1 272 ? 9.670 8.481 -24.942 1.00 92.81 272 PRO A C 1
ATOM 2174 O O . PRO A 1 272 ? 8.710 8.299 -25.704 1.00 92.81 272 PRO A O 1
ATOM 2177 N N . THR A 1 273 ? 10.624 7.572 -24.776 1.00 92.62 273 THR A N 1
ATOM 2178 C CA . THR A 1 273 ? 10.606 6.232 -25.365 1.00 92.62 273 THR A CA 1
ATOM 2179 C C . THR A 1 273 ? 10.607 5.219 -24.236 1.00 92.62 273 THR A C 1
ATOM 2181 O O . THR A 1 273 ? 11.496 5.249 -23.389 1.00 92.62 273 THR A O 1
ATOM 2184 N N . LEU A 1 274 ? 9.595 4.350 -24.217 1.00 94.12 274 LEU A N 1
ATOM 2185 C CA . LEU A 1 274 ? 9.453 3.294 -23.224 1.00 94.12 274 LEU A CA 1
ATOM 2186 C C . LEU A 1 274 ? 9.324 1.938 -23.916 1.00 94.12 274 LEU A C 1
ATOM 2188 O O . LEU A 1 274 ? 8.825 1.850 -25.041 1.00 94.12 274 LEU A O 1
ATOM 2192 N N . GLN A 1 275 ? 9.780 0.886 -23.247 1.00 90.12 275 GLN A N 1
ATOM 2193 C CA . GLN A 1 275 ? 9.643 -0.484 -23.725 1.00 90.12 275 GLN A CA 1
ATOM 2194 C C . GLN A 1 275 ? 9.570 -1.448 -22.539 1.00 90.12 275 GLN A C 1
ATOM 2196 O O . GLN A 1 275 ? 10.259 -1.264 -21.542 1.00 90.12 275 GLN A O 1
ATOM 2201 N N . GLU A 1 276 ? 8.727 -2.469 -22.639 1.00 86.38 276 GLU A N 1
ATOM 2202 C CA . GLU A 1 276 ? 8.704 -3.573 -21.675 1.00 86.38 276 GLU A CA 1
ATOM 2203 C C . GLU A 1 276 ? 9.923 -4.491 -21.850 1.00 86.38 276 GLU A C 1
ATOM 2205 O O . GLU A 1 276 ? 10.447 -4.625 -22.960 1.00 86.38 276 GLU A O 1
ATOM 2210 N N . ASP A 1 277 ? 10.339 -5.153 -20.769 1.00 80.31 277 ASP A N 1
ATOM 2211 C CA . ASP A 1 277 ? 11.490 -6.064 -20.767 1.00 80.31 277 ASP A CA 1
ATOM 2212 C C . ASP A 1 277 ? 11.350 -7.206 -21.784 1.00 80.31 277 ASP A C 1
ATOM 2214 O O . ASP A 1 277 ? 12.244 -7.427 -22.597 1.00 80.31 277 ASP A O 1
ATOM 2218 N N . ALA A 1 278 ? 10.179 -7.849 -21.838 1.00 73.94 278 ALA A N 1
ATOM 2219 C CA . ALA A 1 278 ? 9.911 -8.966 -22.748 1.00 73.94 278 ALA A CA 1
ATOM 2220 C C . ALA A 1 278 ? 10.057 -8.605 -24.240 1.00 73.94 278 ALA A C 1
ATOM 2222 O O . ALA A 1 278 ? 10.344 -9.470 -25.066 1.00 73.94 278 ALA A O 1
ATOM 2223 N N . SER A 1 279 ? 9.871 -7.330 -24.586 1.00 79.88 279 SER A N 1
ATOM 2224 C CA . SER A 1 279 ? 10.017 -6.821 -25.950 1.00 79.88 279 SER A CA 1
ATOM 2225 C C . SER A 1 279 ? 11.401 -6.207 -26.208 1.00 79.88 279 SER A C 1
ATOM 2227 O O . SER A 1 279 ? 11.690 -5.792 -27.340 1.00 79.88 279 SER A O 1
ATOM 2229 N N . PHE A 1 280 ? 12.258 -6.072 -25.192 1.00 78.50 280 PHE A N 1
ATOM 2230 C CA . PHE A 1 280 ? 13.597 -5.515 -25.357 1.00 78.50 280 PHE A CA 1
ATOM 2231 C C . PHE A 1 280 ? 14.474 -6.482 -26.176 1.00 78.50 280 PHE A C 1
ATOM 2233 O O . PHE A 1 280 ? 14.451 -7.688 -25.931 1.00 78.50 280 PHE A O 1
ATOM 2240 N N . PRO A 1 281 ? 15.214 -6.006 -27.198 1.00 80.31 281 PRO A N 1
ATOM 2241 C CA . PRO A 1 281 ? 15.965 -6.899 -28.075 1.00 80.31 281 PRO A CA 1
ATOM 2242 C C . PRO A 1 281 ? 17.088 -7.617 -27.321 1.00 80.31 281 PRO A C 1
ATOM 2244 O O . PRO A 1 281 ? 17.820 -7.014 -26.536 1.00 80.31 281 PRO A O 1
ATOM 2247 N N . GLU A 1 282 ? 17.276 -8.895 -27.630 1.00 81.81 282 GLU A N 1
ATOM 2248 C CA . GLU A 1 282 ? 18.448 -9.643 -27.183 1.00 81.81 282 GLU A CA 1
ATOM 2249 C C . GLU A 1 282 ? 19.692 -9.263 -27.986 1.00 81.81 282 GLU A C 1
ATOM 2251 O O . GLU A 1 282 ? 19.603 -8.745 -29.102 1.00 81.81 282 GLU A O 1
ATOM 2256 N N . VAL A 1 283 ? 20.867 -9.570 -27.428 1.00 84.06 283 VAL A N 1
ATOM 2257 C CA . VAL A 1 283 ? 22.128 -9.435 -28.159 1.00 84.06 283 VAL A CA 1
ATOM 2258 C C . VAL A 1 283 ? 22.072 -10.350 -29.393 1.00 84.06 283 VAL A C 1
ATOM 2260 O O . VAL A 1 283 ? 21.860 -11.563 -29.244 1.00 84.06 283 VAL A O 1
ATOM 2263 N N . PRO A 1 284 ? 22.237 -9.804 -30.608 1.00 86.12 284 PRO A N 1
ATOM 2264 C CA . PRO A 1 284 ? 22.166 -10.602 -31.822 1.00 86.12 284 PRO A CA 1
ATOM 2265 C C . PRO A 1 284 ? 23.368 -11.537 -31.932 1.00 86.12 284 PRO A C 1
ATOM 2267 O O . PRO A 1 284 ? 24.450 -11.250 -31.421 1.00 86.12 284 PRO A O 1
ATOM 2270 N N . SER A 1 285 ? 23.169 -12.668 -32.609 1.00 83.19 285 SER A N 1
ATOM 2271 C CA . SER A 1 285 ? 24.220 -13.660 -32.854 1.00 83.19 285 SER A CA 1
ATOM 2272 C C . SER A 1 285 ? 24.727 -13.570 -34.287 1.00 83.19 285 SER A C 1
ATOM 2274 O O . SER A 1 285 ? 23.952 -13.319 -35.213 1.00 83.19 285 SER A O 1
ATOM 2276 N N . THR A 1 286 ? 26.021 -13.828 -34.470 1.00 83.81 286 THR A N 1
ATOM 2277 C CA . THR A 1 286 ? 26.643 -14.051 -35.783 1.00 83.81 286 THR A CA 1
ATOM 2278 C C . THR A 1 286 ? 26.170 -15.351 -36.437 1.00 83.81 286 THR A C 1
ATOM 2280 O O . THR A 1 286 ? 26.335 -15.530 -37.643 1.00 83.81 286 THR A O 1
ATOM 2283 N N . GLU A 1 287 ? 25.561 -16.244 -35.657 1.00 78.50 287 GLU A N 1
ATOM 2284 C CA . GLU A 1 287 ? 24.994 -17.513 -36.104 1.00 78.50 287 GLU A CA 1
ATOM 2285 C C . GLU A 1 287 ? 23.481 -17.412 -36.344 1.00 78.50 287 GLU A C 1
ATOM 2287 O O . GLU A 1 287 ? 22.763 -16.695 -35.643 1.00 78.50 287 GLU A O 1
ATOM 2292 N N . SER A 1 288 ? 22.986 -18.150 -37.338 1.00 65.12 288 SER A N 1
ATOM 2293 C CA . SER A 1 288 ? 21.563 -18.229 -37.669 1.00 65.12 288 SER A CA 1
ATOM 2294 C C . SER A 1 288 ? 20.758 -18.951 -36.574 1.00 65.12 288 SER A C 1
ATOM 2296 O O . SER A 1 288 ? 21.231 -19.888 -35.935 1.00 65.12 288 SER A O 1
ATOM 2298 N N . VAL A 1 289 ? 19.513 -18.514 -36.367 1.00 57.81 289 VAL A N 1
ATOM 2299 C CA . VAL A 1 289 ? 18.643 -18.835 -35.213 1.00 57.81 289 VAL A CA 1
ATOM 2300 C C . VAL A 1 289 ? 18.309 -20.335 -35.048 1.00 57.81 289 VAL A C 1
ATOM 2302 O O . VAL A 1 289 ? 17.800 -20.739 -34.006 1.00 57.81 289 VAL A O 1
ATOM 2305 N N . HIS A 1 290 ? 18.629 -21.195 -36.020 1.00 49.38 290 HIS A N 1
ATOM 2306 C CA . HIS A 1 290 ? 18.220 -22.607 -36.035 1.00 49.38 290 HIS A CA 1
ATOM 2307 C C . HIS A 1 290 ? 18.911 -23.527 -35.010 1.00 49.38 290 HIS A C 1
ATOM 2309 O O . HIS A 1 290 ? 18.510 -24.684 -34.894 1.00 49.38 290 HIS A O 1
ATOM 2315 N N . LEU A 1 291 ? 19.903 -23.048 -34.251 1.00 45.47 291 LEU A N 1
ATOM 2316 C CA . LEU A 1 291 ? 20.693 -23.877 -33.328 1.00 45.47 291 LEU A CA 1
ATOM 2317 C C . LEU A 1 291 ? 20.819 -23.310 -31.905 1.00 45.47 291 LEU A C 1
ATOM 2319 O O . LEU A 1 291 ? 21.730 -23.703 -31.184 1.00 45.47 291 LEU A O 1
ATOM 2323 N N . ARG A 1 292 ? 19.931 -22.412 -31.451 1.00 46.41 292 ARG A N 1
ATOM 2324 C CA . ARG A 1 292 ? 19.936 -22.017 -30.029 1.00 46.41 292 ARG A CA 1
ATOM 2325 C C . ARG A 1 292 ? 19.300 -23.124 -29.170 1.00 46.41 292 ARG A C 1
ATOM 2327 O O . ARG A 1 292 ? 18.112 -23.401 -29.352 1.00 46.41 292 ARG A O 1
ATOM 2334 N N . PRO A 1 293 ? 20.022 -23.736 -28.211 1.00 41.06 293 PRO A N 1
ATOM 2335 C CA . PRO A 1 293 ? 19.380 -24.488 -27.139 1.00 41.06 293 PRO A CA 1
ATOM 2336 C C . PRO A 1 293 ? 18.495 -23.516 -26.351 1.00 41.06 293 PRO A C 1
ATOM 2338 O O . PRO A 1 293 ? 18.937 -22.409 -26.038 1.00 41.06 293 PRO A O 1
ATOM 2341 N N . ARG A 1 294 ? 17.249 -23.903 -26.047 1.00 41.03 294 ARG A N 1
ATOM 2342 C CA . ARG A 1 294 ? 16.399 -23.168 -25.096 1.00 41.03 294 ARG A CA 1
ATOM 2343 C C . ARG A 1 294 ? 17.168 -23.039 -23.782 1.00 41.03 294 ARG A C 1
ATOM 2345 O O . ARG A 1 294 ? 17.417 -24.045 -23.121 1.00 41.03 294 ARG A O 1
ATOM 2352 N N . ASN A 1 295 ? 17.598 -21.830 -23.443 1.00 39.84 295 ASN A N 1
ATOM 2353 C CA . ASN A 1 295 ? 18.358 -21.590 -22.224 1.00 39.84 295 ASN A CA 1
ATOM 2354 C C . ASN A 1 295 ? 17.396 -21.509 -21.034 1.00 39.84 295 ASN A C 1
ATOM 2356 O O . ASN A 1 295 ? 16.249 -21.106 -21.177 1.00 39.84 295 ASN A O 1
ATOM 2360 N N . PHE A 1 296 ? 17.895 -21.807 -19.835 1.00 37.34 296 PHE A N 1
ATOM 2361 C CA . PHE A 1 296 ? 17.191 -21.716 -18.544 1.00 37.34 296 PHE A CA 1
ATOM 2362 C C . PHE A 1 296 ? 16.514 -20.341 -18.280 1.00 37.34 296 PHE A C 1
ATOM 2364 O O . PHE A 1 296 ? 15.592 -20.231 -17.479 1.00 37.34 296 PHE A O 1
ATOM 2371 N N . LEU A 1 297 ? 16.926 -19.284 -18.995 1.00 40.12 297 LEU A N 1
ATOM 2372 C CA . LEU A 1 297 ? 16.289 -17.956 -19.004 1.00 40.12 297 LEU A CA 1
ATOM 2373 C C . LEU A 1 297 ? 14.904 -17.931 -19.682 1.00 40.12 297 LEU A C 1
ATOM 2375 O O . LEU A 1 297 ? 14.083 -17.082 -19.337 1.00 40.12 297 LEU A O 1
ATOM 2379 N N . ASP A 1 298 ? 14.615 -18.867 -20.591 1.00 45.38 298 ASP A N 1
ATOM 2380 C CA . ASP A 1 298 ? 13.302 -18.996 -21.237 1.00 45.38 298 ASP A CA 1
ATOM 2381 C C . ASP A 1 298 ? 12.222 -19.466 -20.244 1.00 45.38 298 ASP A C 1
ATOM 2383 O O . ASP A 1 298 ? 11.056 -19.101 -20.389 1.00 45.38 298 ASP A O 1
ATOM 2387 N N . GLU A 1 299 ? 12.595 -20.210 -19.193 1.00 40.78 299 GLU A N 1
ATOM 2388 C CA . GLU A 1 299 ? 11.674 -20.619 -18.118 1.00 40.78 299 GLU A CA 1
ATOM 2389 C C . GLU A 1 299 ? 11.378 -19.481 -17.125 1.00 40.78 299 GLU A C 1
ATOM 2391 O O . GLU A 1 299 ? 10.280 -19.415 -16.574 1.00 40.78 299 GLU A O 1
ATOM 2396 N N . VAL A 1 300 ? 12.292 -18.518 -16.953 1.00 42.84 300 VAL A N 1
ATOM 2397 C CA . VAL A 1 300 ? 12.051 -17.315 -16.128 1.00 42.84 300 VAL A CA 1
ATOM 2398 C C . VAL A 1 300 ? 11.055 -16.359 -16.807 1.00 42.84 300 VAL A C 1
ATOM 2400 O O . VAL A 1 300 ? 10.295 -15.673 -16.122 1.00 42.84 300 VAL A O 1
ATOM 2403 N N . ARG A 1 301 ? 10.982 -16.373 -18.148 1.00 47.88 301 ARG A N 1
ATOM 2404 C CA . ARG A 1 301 ? 10.006 -15.608 -18.952 1.00 47.88 301 ARG A CA 1
ATOM 2405 C C . ARG A 1 301 ? 8.593 -16.217 -18.989 1.00 47.88 301 ARG A C 1
ATOM 2407 O O . ARG A 1 301 ? 7.714 -15.651 -19.631 1.00 47.88 301 ARG A O 1
ATOM 2414 N N . ALA A 1 302 ? 8.350 -17.346 -18.317 1.00 47.44 302 ALA A N 1
ATOM 2415 C CA . ALA A 1 302 ? 7.052 -18.031 -18.322 1.00 47.44 302 ALA A CA 1
ATOM 2416 C C . ALA A 1 302 ? 6.023 -17.466 -17.319 1.00 47.44 302 ALA A C 1
ATOM 2418 O O . ALA A 1 302 ? 4.854 -17.853 -17.360 1.00 47.44 302 ALA A O 1
ATOM 2419 N N . LEU A 1 303 ? 6.426 -16.558 -16.423 1.00 49.94 303 LEU A N 1
ATOM 2420 C CA . LEU A 1 303 ? 5.499 -15.843 -15.543 1.00 49.94 303 LEU A CA 1
ATOM 2421 C C . LEU A 1 303 ? 5.030 -14.549 -16.224 1.00 49.94 303 LEU A C 1
ATOM 2423 O O . LEU A 1 303 ? 5.867 -13.848 -16.797 1.00 49.94 303 LEU A O 1
ATOM 2427 N N . PRO A 1 304 ? 3.729 -14.202 -16.159 1.00 58.16 304 PRO A N 1
ATOM 2428 C CA . PRO A 1 304 ? 3.260 -12.923 -16.672 1.00 58.16 304 PRO A CA 1
ATOM 2429 C C . PRO A 1 304 ? 4.050 -11.796 -15.992 1.00 58.16 304 PRO A C 1
ATOM 2431 O O . PRO A 1 304 ? 4.226 -11.839 -14.769 1.00 58.16 304 PRO A O 1
ATOM 2434 N N . PRO A 1 305 ? 4.570 -10.823 -16.758 1.00 69.31 305 PRO A N 1
ATOM 2435 C CA . PRO A 1 305 ? 5.395 -9.778 -16.186 1.00 69.31 305 PRO A CA 1
ATOM 2436 C C . PRO A 1 305 ? 4.549 -8.946 -15.218 1.00 69.31 305 PRO A C 1
ATOM 2438 O O . PRO A 1 305 ? 3.420 -8.553 -15.522 1.00 69.31 305 PRO A O 1
ATOM 2441 N N . ASP A 1 306 ? 5.105 -8.688 -14.037 1.00 85.44 306 ASP A N 1
ATOM 2442 C CA . ASP A 1 306 ? 4.508 -7.844 -13.003 1.00 85.44 306 ASP A CA 1
ATOM 2443 C C . ASP A 1 306 ? 4.529 -6.358 -13.392 1.00 85.44 306 ASP A C 1
ATOM 2445 O O . ASP A 1 306 ? 3.856 -5.556 -12.751 1.00 85.44 306 ASP A O 1
ATOM 2449 N N . VAL A 1 307 ? 5.221 -6.007 -14.487 1.00 91.50 307 VAL A N 1
ATOM 2450 C CA . VAL A 1 307 ? 5.228 -4.685 -15.127 1.00 91.50 307 VAL A CA 1
ATOM 2451 C C . VAL A 1 307 ? 5.005 -4.816 -16.639 1.00 91.50 307 VAL A C 1
ATOM 2453 O O . VAL A 1 307 ? 5.661 -5.605 -17.309 1.00 91.50 307 VAL A O 1
ATOM 2456 N N . SER A 1 308 ? 4.112 -4.004 -17.204 1.00 92.69 308 SER A N 1
ATOM 2457 C CA . SER A 1 308 ? 3.837 -3.947 -18.651 1.00 92.69 308 SER A CA 1
ATOM 2458 C C . SER A 1 308 ? 3.844 -2.512 -19.170 1.00 92.69 308 SER A C 1
ATOM 2460 O O . SER A 1 308 ? 3.568 -1.576 -18.416 1.00 92.69 308 SER A O 1
ATOM 2462 N N . VAL A 1 309 ? 4.145 -2.327 -20.459 1.00 94.62 309 VAL A N 1
ATOM 2463 C CA . VAL A 1 309 ? 4.234 -1.002 -21.092 1.00 94.62 309 VAL A CA 1
ATOM 2464 C C . VAL A 1 309 ? 3.329 -0.937 -22.314 1.00 94.62 309 VAL A C 1
ATOM 2466 O O . VAL A 1 309 ? 3.497 -1.691 -23.265 1.00 94.62 309 VAL A O 1
ATOM 2469 N N . ASN A 1 310 ? 2.411 0.026 -22.327 1.00 94.31 310 ASN A N 1
ATOM 2470 C CA . ASN A 1 310 ? 1.488 0.259 -23.433 1.00 94.31 310 ASN A CA 1
ATOM 2471 C C . ASN A 1 310 ? 1.665 1.668 -24.003 1.00 94.31 310 ASN A C 1
ATOM 2473 O O . ASN A 1 310 ? 1.878 2.633 -23.266 1.00 94.31 310 ASN A O 1
ATOM 2477 N N . ARG A 1 311 ? 1.550 1.804 -25.326 1.00 94.19 311 ARG A N 1
ATOM 2478 C CA . ARG A 1 311 ? 1.595 3.100 -26.010 1.00 94.19 311 ARG A CA 1
ATOM 2479 C C . ARG A 1 311 ? 0.190 3.555 -26.383 1.00 94.19 311 ARG A C 1
ATOM 2481 O O . ARG A 1 311 ? -0.520 2.829 -27.070 1.00 94.19 311 ARG A O 1
ATOM 2488 N N . TYR A 1 312 ? -0.148 4.787 -26.023 1.00 93.88 312 TYR A N 1
ATOM 2489 C CA . TYR A 1 312 ? -1.341 5.491 -26.488 1.00 93.88 312 TYR A CA 1
ATOM 2490 C C . TYR A 1 312 ? -0.946 6.736 -27.292 1.00 93.88 312 TYR A C 1
ATOM 2492 O O . TYR A 1 312 ? 0.227 7.109 -27.353 1.00 93.88 312 TYR A O 1
ATOM 2500 N N . ASP A 1 313 ? -1.930 7.407 -27.894 1.00 89.56 313 ASP A N 1
ATOM 2501 C CA . ASP A 1 313 ? -1.692 8.570 -28.762 1.00 89.56 313 ASP A CA 1
ATOM 2502 C C . ASP A 1 313 ? -0.971 9.721 -28.048 1.00 89.56 313 ASP A C 1
ATOM 2504 O O . ASP A 1 313 ? -0.132 10.397 -28.640 1.00 89.56 313 ASP A O 1
ATOM 2508 N N . ARG A 1 314 ? -1.304 9.951 -26.770 1.00 93.44 314 ARG A N 1
ATOM 2509 C CA . ARG A 1 314 ? -0.838 11.111 -25.987 1.00 93.44 314 ARG A CA 1
ATOM 2510 C C . ARG A 1 314 ? 0.096 10.766 -24.830 1.00 93.44 314 ARG A C 1
ATOM 2512 O O . ARG A 1 314 ? 0.635 11.677 -24.212 1.00 93.44 314 ARG A O 1
ATOM 2519 N N . TYR A 1 315 ? 0.269 9.491 -24.504 1.00 95.94 315 TYR A N 1
ATOM 2520 C CA . TYR A 1 315 ? 1.095 9.058 -23.378 1.00 95.94 315 TYR A CA 1
ATOM 2521 C C . TYR A 1 315 ? 1.526 7.598 -23.530 1.00 95.94 315 TYR A C 1
ATOM 2523 O O . TYR A 1 315 ? 0.901 6.817 -24.248 1.00 95.94 315 TYR A O 1
ATOM 2531 N N . TRP A 1 316 ? 2.579 7.224 -22.814 1.00 97.00 316 TRP A N 1
ATOM 2532 C CA . TRP A 1 316 ? 2.870 5.834 -22.487 1.00 97.00 316 TRP A CA 1
ATOM 2533 C C . TRP A 1 316 ? 2.289 5.495 -21.119 1.00 97.00 316 TRP A C 1
ATOM 2535 O O . TRP A 1 316 ? 2.298 6.330 -20.215 1.00 97.00 316 TRP A O 1
ATOM 2545 N N . LEU A 1 317 ? 1.791 4.274 -20.974 1.00 97.38 317 LEU A N 1
ATOM 2546 C CA . LEU A 1 317 ? 1.247 3.749 -19.732 1.00 97.38 317 LEU A CA 1
ATOM 2547 C C . LEU A 1 317 ? 2.096 2.571 -19.271 1.00 97.38 317 LEU A C 1
ATOM 2549 O O . LEU A 1 317 ? 2.133 1.541 -19.944 1.00 97.38 317 LEU A O 1
ATOM 2553 N N . VAL A 1 318 ? 2.740 2.717 -18.119 1.00 96.81 318 VAL A N 1
ATOM 2554 C CA . VAL A 1 318 ? 3.378 1.603 -17.415 1.00 96.81 318 VAL A CA 1
ATOM 2555 C C . VAL A 1 318 ? 2.400 1.100 -16.363 1.00 96.81 318 VAL A C 1
ATOM 2557 O O . VAL A 1 318 ? 1.898 1.890 -15.565 1.00 96.81 318 VAL A O 1
ATOM 2560 N N . VAL A 1 319 ? 2.103 -0.197 -16.371 1.00 96.75 319 VAL A N 1
ATOM 2561 C CA . VAL A 1 319 ? 1.200 -0.831 -15.403 1.00 96.75 319 VAL A CA 1
ATOM 2562 C C . VAL A 1 319 ? 1.982 -1.859 -14.611 1.00 96.75 319 VAL A C 1
ATOM 2564 O O . VAL A 1 319 ? 2.466 -2.824 -15.200 1.00 96.75 319 VAL A O 1
ATOM 2567 N N . ALA A 1 320 ? 2.065 -1.667 -13.297 1.00 95.19 320 ALA A N 1
ATOM 2568 C CA . ALA A 1 320 ? 2.703 -2.588 -12.367 1.00 95.19 320 ALA A CA 1
ATOM 2569 C C . ALA A 1 320 ? 1.657 -3.222 -11.432 1.00 95.19 320 ALA A C 1
ATOM 2571 O O . ALA A 1 320 ? 0.775 -2.518 -10.931 1.00 95.19 320 ALA A O 1
ATOM 2572 N N . ARG A 1 321 ? 1.713 -4.543 -11.224 1.00 95.06 321 ARG A N 1
ATOM 2573 C CA . ARG A 1 321 ? 0.705 -5.314 -10.474 1.00 95.06 321 ARG A CA 1
ATOM 2574 C C . ARG A 1 321 ? 1.316 -6.158 -9.366 1.00 95.06 321 ARG A C 1
ATOM 2576 O O . ARG A 1 321 ? 2.246 -6.917 -9.613 1.00 95.06 321 ARG A O 1
ATOM 2583 N N . ALA A 1 322 ? 0.745 -6.064 -8.171 1.00 93.62 322 ALA A N 1
ATOM 2584 C CA . ALA A 1 322 ? 1.123 -6.861 -7.013 1.00 93.62 322 ALA A CA 1
ATOM 2585 C C . ALA A 1 322 ? -0.128 -7.447 -6.349 1.00 93.62 322 ALA A C 1
ATOM 2587 O O . ALA A 1 322 ? -1.038 -6.711 -5.984 1.00 93.62 322 ALA A O 1
ATOM 2588 N N . GLU A 1 323 ? -0.160 -8.764 -6.134 1.00 92.31 323 GLU A N 1
ATOM 2589 C CA . GLU A 1 323 ? -1.328 -9.436 -5.539 1.00 92.31 323 GLU A CA 1
ATOM 2590 C C . GLU A 1 323 ? -1.660 -8.920 -4.135 1.00 92.31 323 GLU A C 1
ATOM 2592 O O . GLU A 1 323 ? -2.827 -8.814 -3.764 1.00 92.31 323 GLU A O 1
ATOM 2597 N N . LYS A 1 324 ? -0.629 -8.622 -3.336 1.00 91.94 324 LYS A N 1
ATOM 2598 C CA . LYS A 1 324 ? -0.792 -8.092 -1.983 1.00 91.94 324 LYS A CA 1
ATOM 2599 C C . LYS A 1 324 ? 0.410 -7.282 -1.518 1.00 91.94 324 LYS A C 1
ATOM 2601 O O . LYS A 1 324 ? 1.556 -7.632 -1.810 1.00 91.94 324 LYS A O 1
ATOM 2606 N N . VAL A 1 325 ? 0.147 -6.271 -0.694 1.00 94.69 325 VAL A N 1
ATOM 2607 C CA . VAL A 1 325 ? 1.164 -5.487 0.019 1.00 94.69 325 VAL A CA 1
ATOM 2608 C C . VAL A 1 325 ? 0.751 -5.347 1.485 1.00 94.69 325 VAL A C 1
ATOM 2610 O O . VAL A 1 325 ? -0.228 -4.675 1.815 1.00 94.69 325 VAL A O 1
ATOM 2613 N N . GLN A 1 326 ? 1.489 -6.004 2.382 1.00 90.38 326 GLN A N 1
ATOM 2614 C CA . GLN A 1 326 ? 1.199 -6.013 3.821 1.00 90.38 326 GLN A CA 1
ATOM 2615 C C . GLN A 1 326 ? 1.388 -4.622 4.454 1.00 90.38 326 GLN A C 1
ATOM 2617 O O . GLN A 1 326 ? 2.178 -3.827 3.930 1.00 90.38 326 GLN A O 1
ATOM 2622 N N . PRO A 1 327 ? 0.736 -4.329 5.595 1.00 91.44 327 PRO A N 1
ATOM 2623 C CA . PRO A 1 327 ? 0.972 -3.097 6.337 1.00 91.44 327 PRO A CA 1
ATOM 2624 C C . PRO A 1 327 ? 2.457 -2.903 6.634 1.00 91.44 327 PRO A C 1
ATOM 2626 O O . PRO A 1 327 ? 3.149 -3.848 7.015 1.00 91.44 327 PRO A O 1
ATOM 2629 N N . LYS A 1 328 ? 2.937 -1.667 6.494 1.00 88.62 328 LYS A N 1
ATOM 2630 C CA . LYS A 1 328 ? 4.329 -1.271 6.764 1.00 88.62 328 LYS A CA 1
ATOM 2631 C C . LYS A 1 328 ? 5.376 -2.043 5.945 1.00 88.62 328 LYS A C 1
ATOM 2633 O O . LYS A 1 328 ? 6.540 -2.085 6.336 1.00 88.62 328 LYS A O 1
ATOM 2638 N N . SER A 1 329 ? 4.985 -2.628 4.813 1.00 91.25 329 SER A N 1
ATOM 2639 C CA . SER A 1 329 ? 5.872 -3.401 3.935 1.00 91.25 329 SER A CA 1
ATOM 2640 C C . SER A 1 329 ? 6.052 -2.748 2.563 1.00 91.25 329 SER A C 1
ATOM 2642 O O . SER A 1 329 ? 5.328 -1.818 2.192 1.00 91.25 329 SER A O 1
ATOM 2644 N N . ILE A 1 330 ? 7.041 -3.243 1.817 1.00 92.69 330 ILE A N 1
ATOM 2645 C CA . ILE A 1 330 ? 7.357 -2.813 0.455 1.00 92.69 330 ILE A CA 1
ATOM 2646 C C . ILE A 1 330 ? 7.296 -4.032 -0.462 1.00 92.69 330 ILE A C 1
ATOM 2648 O O . ILE A 1 330 ? 7.911 -5.062 -0.176 1.00 92.69 330 ILE A O 1
ATOM 2652 N N . HIS A 1 331 ? 6.573 -3.896 -1.568 1.00 92.50 331 HIS A N 1
ATOM 2653 C CA . HIS A 1 331 ? 6.613 -4.824 -2.685 1.00 92.50 331 HIS A CA 1
ATOM 2654 C C . HIS A 1 331 ? 7.568 -4.297 -3.756 1.00 92.50 331 HIS A C 1
ATOM 2656 O O . HIS A 1 331 ? 7.412 -3.171 -4.230 1.00 92.50 331 HIS A O 1
ATOM 2662 N N . TRP A 1 332 ? 8.541 -5.122 -4.129 1.00 90.44 332 TRP A N 1
ATOM 2663 C CA . TRP A 1 332 ? 9.551 -4.819 -5.139 1.00 90.44 332 TRP A CA 1
ATOM 2664 C C . TRP A 1 332 ? 9.176 -5.538 -6.428 1.00 90.44 332 TRP A C 1
ATOM 2666 O O . TRP A 1 332 ? 9.106 -6.769 -6.429 1.00 90.44 332 TRP A O 1
ATOM 2676 N N . PHE A 1 333 ? 8.936 -4.786 -7.501 1.00 89.06 333 PHE A N 1
ATOM 2677 C CA . PHE A 1 333 ? 8.686 -5.399 -8.801 1.00 89.06 333 PHE A CA 1
ATOM 2678 C C . PHE A 1 333 ? 9.981 -5.985 -9.352 1.00 89.06 333 PHE A C 1
ATOM 2680 O O . PHE A 1 333 ? 11.061 -5.410 -9.200 1.00 89.06 333 PHE A O 1
ATOM 2687 N N . ARG A 1 334 ? 9.876 -7.159 -9.968 1.00 83.12 334 ARG A N 1
ATOM 2688 C CA . ARG A 1 334 ? 11.038 -7.953 -10.376 1.00 83.12 334 ARG A CA 1
ATOM 2689 C C . ARG A 1 334 ? 11.580 -7.518 -11.726 1.00 83.12 334 ARG A C 1
ATOM 2691 O O . ARG A 1 334 ? 12.790 -7.555 -11.928 1.00 83.12 334 ARG A O 1
ATOM 2698 N N . VAL A 1 335 ? 10.689 -7.180 -12.658 1.00 84.75 335 VAL A N 1
ATOM 2699 C CA . VAL A 1 335 ? 11.076 -6.835 -14.029 1.00 84.75 335 VAL A CA 1
ATOM 2700 C C . VAL A 1 335 ? 11.139 -5.316 -14.199 1.00 84.75 335 VAL A C 1
ATOM 2702 O O . VAL A 1 335 ? 10.244 -4.609 -13.723 1.00 84.75 335 VAL A O 1
ATOM 2705 N N . PRO A 1 336 ? 12.178 -4.787 -14.865 1.00 88.81 336 PRO A N 1
ATOM 2706 C CA . PRO A 1 336 ? 12.226 -3.374 -15.188 1.00 88.81 336 PRO A CA 1
ATOM 2707 C C . PRO A 1 336 ? 11.300 -3.065 -16.366 1.00 88.81 336 PRO A C 1
ATOM 2709 O O . PRO A 1 336 ? 10.931 -3.932 -17.161 1.00 88.81 336 PRO A O 1
ATOM 2712 N N . PHE A 1 337 ? 11.002 -1.786 -16.543 1.00 91.81 337 PHE A N 1
ATOM 2713 C CA . PHE A 1 337 ? 10.697 -1.255 -17.865 1.00 91.81 337 PHE A CA 1
ATOM 2714 C C . PHE A 1 337 ? 11.880 -0.417 -18.338 1.00 91.81 337 PHE A C 1
ATOM 2716 O O . PHE A 1 337 ? 12.593 0.179 -17.538 1.00 91.81 337 PHE A O 1
ATOM 2723 N N . PHE A 1 338 ? 12.100 -0.351 -19.641 1.00 92.31 338 PHE A N 1
ATOM 2724 C CA . PHE A 1 338 ? 13.153 0.471 -20.214 1.00 92.31 338 PHE A CA 1
ATOM 2725 C C . PHE A 1 338 ? 12.610 1.859 -20.508 1.00 92.31 338 PHE A C 1
ATOM 2727 O O . PHE A 1 338 ? 11.536 1.996 -21.103 1.00 92.31 338 PHE A O 1
ATOM 2734 N N . PHE A 1 339 ? 13.374 2.886 -20.150 1.00 94.81 339 PHE A N 1
ATOM 2735 C CA . PHE A 1 339 ? 13.008 4.275 -20.382 1.00 94.81 339 PHE A CA 1
ATOM 2736 C C . PHE A 1 339 ? 14.211 5.096 -20.853 1.00 94.81 339 PHE A C 1
ATOM 2738 O O . PHE A 1 339 ? 15.341 4.900 -20.417 1.00 94.81 339 PHE A O 1
ATOM 2745 N N . GLY A 1 340 ? 13.963 6.011 -21.786 1.00 95.38 340 GLY A N 1
ATOM 2746 C CA . GLY A 1 340 ? 14.951 6.960 -22.276 1.00 95.38 340 GLY A CA 1
ATOM 2747 C C . GLY A 1 340 ? 14.328 7.998 -23.199 1.00 95.38 340 GLY A C 1
ATOM 2748 O O . GLY A 1 340 ? 13.122 7.990 -23.475 1.00 95.38 340 GLY A O 1
ATOM 2749 N N . SER A 1 341 ? 15.159 8.899 -23.713 1.00 95.88 341 SER A N 1
ATOM 2750 C CA . SER A 1 341 ? 14.722 9.947 -24.632 1.00 95.88 341 SER A CA 1
ATOM 2751 C C . SER A 1 341 ? 15.809 10.308 -25.638 1.00 95.88 341 SER A C 1
ATOM 2753 O O . SER A 1 341 ? 17.001 10.217 -25.363 1.00 95.88 341 SER A O 1
ATOM 2755 N 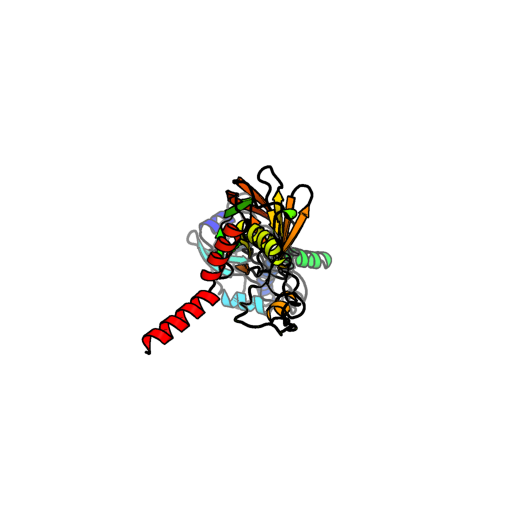N . LYS A 1 342 ? 15.386 10.757 -26.824 1.00 94.38 342 LYS A N 1
ATOM 2756 C CA . LYS A 1 342 ? 16.287 11.310 -27.853 1.00 94.38 342 LYS A CA 1
ATOM 2757 C C . LYS A 1 342 ? 16.639 12.779 -27.610 1.00 94.38 342 LYS A C 1
ATOM 2759 O O . LYS A 1 342 ? 17.406 13.356 -28.376 1.00 94.38 342 LYS A O 1
ATOM 2764 N N . LYS A 1 343 ? 15.986 13.407 -26.635 1.00 94.25 343 LYS A N 1
ATOM 2765 C CA . LYS A 1 343 ? 16.166 14.806 -26.259 1.00 94.25 343 LYS A CA 1
ATOM 2766 C C . LYS A 1 343 ? 16.307 14.912 -24.751 1.00 94.25 343 LYS A C 1
ATOM 2768 O O . LYS A 1 343 ? 15.597 14.224 -24.017 1.00 94.25 343 LYS A O 1
ATOM 2773 N N . THR A 1 344 ? 17.182 15.811 -24.318 1.00 95.94 344 THR A N 1
ATOM 2774 C CA . THR A 1 344 ? 17.300 16.192 -22.913 1.00 95.94 344 THR A CA 1
ATOM 2775 C C . THR A 1 344 ? 16.018 16.867 -22.453 1.00 95.94 344 THR A C 1
ATOM 2777 O O . THR A 1 344 ? 15.515 17.753 -23.141 1.00 95.94 344 THR A O 1
ATOM 2780 N N . GLY A 1 345 ? 15.504 16.464 -21.297 1.00 94.12 345 GLY A N 1
ATOM 2781 C CA . GLY A 1 345 ? 14.261 17.007 -20.765 1.00 94.12 345 GLY A CA 1
ATOM 2782 C C . GLY A 1 345 ? 13.871 16.401 -19.426 1.00 94.12 345 GLY A C 1
ATOM 2783 O O . GLY A 1 345 ? 14.448 15.407 -18.983 1.00 94.12 345 GLY A O 1
ATOM 2784 N N . SER A 1 346 ? 12.878 17.019 -18.794 1.00 94.31 346 SER A N 1
ATOM 2785 C CA . SER A 1 346 ? 12.234 16.506 -17.587 1.00 94.31 346 SER A CA 1
ATOM 2786 C C . SER A 1 346 ? 10.834 16.010 -17.927 1.00 94.31 346 SER A C 1
ATOM 2788 O O . SER A 1 346 ? 10.135 16.630 -18.724 1.00 94.31 346 SER A O 1
ATOM 2790 N N . PHE A 1 347 ? 10.430 14.914 -17.297 1.00 93.75 347 PHE A N 1
ATOM 2791 C CA . PHE A 1 347 ? 9.146 14.260 -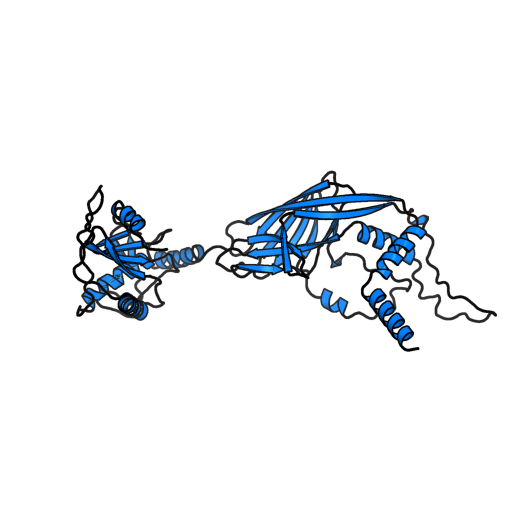17.493 1.00 93.75 347 PHE A CA 1
ATOM 2792 C C . PHE A 1 347 ? 8.411 14.197 -16.160 1.00 93.75 347 PHE A C 1
ATOM 2794 O O . PHE A 1 347 ? 8.896 13.563 -15.221 1.00 93.75 347 PHE A O 1
ATOM 2801 N N . ASP A 1 348 ? 7.243 14.830 -16.096 1.00 93.88 348 ASP A N 1
ATOM 2802 C CA . ASP A 1 348 ? 6.311 14.685 -14.981 1.00 93.88 348 ASP A CA 1
ATOM 2803 C C . ASP A 1 348 ? 5.416 13.472 -15.226 1.00 93.88 348 ASP A C 1
ATOM 2805 O O . ASP A 1 348 ? 4.721 13.380 -16.241 1.00 93.88 348 ASP A O 1
ATOM 2809 N N . ILE A 1 349 ? 5.441 12.531 -14.290 1.00 95.75 349 ILE A N 1
ATOM 2810 C CA . ILE A 1 349 ? 4.789 11.233 -14.416 1.00 95.75 349 ILE A CA 1
ATOM 2811 C C . ILE A 1 349 ? 3.645 11.188 -13.411 1.00 95.75 349 ILE A C 1
ATOM 2813 O O . ILE A 1 349 ? 3.853 11.210 -12.194 1.00 95.75 349 ILE A O 1
ATOM 2817 N N . GLU A 1 350 ? 2.418 11.129 -13.923 1.00 96.00 350 GLU A N 1
ATOM 2818 C CA . GLU A 1 350 ? 1.236 10.941 -13.086 1.00 96.00 350 GLU A CA 1
ATOM 2819 C C . GLU A 1 350 ? 1.132 9.470 -12.692 1.00 96.00 350 GLU A C 1
ATOM 2821 O O . GLU A 1 350 ? 1.155 8.592 -13.555 1.00 96.00 350 GLU A O 1
ATOM 2826 N N . VAL A 1 351 ? 0.990 9.205 -11.396 1.00 97.38 351 VAL A N 1
ATOM 2827 C CA . VAL A 1 351 ? 0.822 7.854 -10.869 1.00 97.38 351 VAL A CA 1
ATOM 2828 C C . VAL A 1 351 ? -0.546 7.724 -10.226 1.00 97.38 351 VAL A C 1
ATOM 2830 O O . VAL A 1 351 ? -0.920 8.530 -9.378 1.00 97.38 351 VAL A O 1
ATOM 2833 N N . THR A 1 352 ? -1.291 6.697 -10.617 1.00 97.62 352 THR A N 1
ATOM 2834 C CA . THR A 1 352 ? -2.569 6.328 -9.999 1.00 97.62 352 THR A CA 1
ATOM 2835 C C . THR A 1 352 ? -2.483 4.896 -9.490 1.00 97.62 352 THR A C 1
ATOM 2837 O O . THR A 1 352 ? -2.084 4.004 -10.234 1.00 97.62 352 THR A O 1
ATOM 2840 N N . ILE A 1 353 ? -2.833 4.675 -8.228 1.00 97.25 353 ILE A N 1
ATOM 2841 C CA . ILE A 1 353 ? -2.741 3.378 -7.559 1.00 97.25 353 ILE A CA 1
ATOM 2842 C C . ILE A 1 353 ? -4.151 2.926 -7.190 1.00 97.25 353 ILE A C 1
ATOM 2844 O O . ILE A 1 353 ? -4.869 3.634 -6.488 1.00 97.25 353 ILE A O 1
ATOM 2848 N N . TYR A 1 354 ? -4.527 1.742 -7.655 1.00 95.56 354 TYR A N 1
ATOM 2849 C CA . TYR A 1 354 ? -5.782 1.071 -7.334 1.00 95.56 354 TYR A CA 1
ATOM 2850 C C . TYR A 1 354 ? -5.492 -0.143 -6.450 1.00 95.56 354 TYR A C 1
ATOM 2852 O O . TYR A 1 354 ? -4.442 -0.768 -6.603 1.00 95.56 354 TYR A O 1
ATOM 2860 N N . CYS A 1 355 ? -6.417 -0.483 -5.557 1.00 93.88 355 CYS A N 1
ATOM 2861 C CA . CYS A 1 355 ? -6.484 -1.781 -4.889 1.00 93.88 355 CYS A CA 1
ATOM 2862 C C . CYS A 1 355 ? -7.916 -2.016 -4.391 1.00 93.88 355 CYS A C 1
ATOM 2864 O O . CYS A 1 355 ? -8.672 -1.051 -4.248 1.00 93.88 355 CYS A O 1
ATOM 2866 N N . ASP A 1 356 ? -8.272 -3.262 -4.086 1.00 88.00 356 ASP A N 1
ATOM 2867 C CA . ASP A 1 356 ? -9.629 -3.625 -3.645 1.00 88.00 356 ASP A CA 1
ATOM 2868 C C . ASP A 1 356 ? -10.027 -2.948 -2.323 1.00 88.00 356 ASP A C 1
ATOM 2870 O O . ASP A 1 356 ? -11.197 -2.655 -2.083 1.00 88.00 356 ASP A O 1
ATOM 2874 N N . ASP A 1 357 ? -9.039 -2.664 -1.473 1.00 86.50 357 ASP A N 1
ATOM 2875 C CA . ASP A 1 357 ? -9.232 -2.081 -0.143 1.00 86.50 357 ASP A CA 1
ATOM 2876 C C . ASP A 1 357 ? -9.275 -0.532 -0.132 1.00 86.50 357 ASP A C 1
ATOM 2878 O O . ASP A 1 357 ? -9.360 0.075 0.938 1.00 86.50 357 ASP A O 1
ATOM 2882 N N . LEU A 1 358 ? -9.202 0.133 -1.297 1.00 83.31 358 LEU A N 1
ATOM 2883 C CA . LEU A 1 358 ? -9.285 1.596 -1.425 1.00 83.31 358 LEU A CA 1
ATOM 2884 C C . LEU A 1 358 ? -10.654 2.030 -1.969 1.00 83.31 358 LEU A C 1
ATOM 2886 O O . LEU A 1 358 ? -11.092 1.568 -3.019 1.00 83.31 358 LEU A O 1
ATOM 2890 N N . SER A 1 359 ? -11.309 2.988 -1.301 1.00 78.31 359 SER A N 1
ATOM 2891 C CA . SER A 1 359 ? -12.565 3.581 -1.796 1.00 78.31 359 SER A CA 1
ATOM 2892 C C . SER A 1 359 ? -12.357 4.497 -3.005 1.00 78.31 359 SER A C 1
ATOM 2894 O O . SER A 1 359 ? -13.246 4.638 -3.840 1.00 78.31 359 SER A O 1
ATOM 2896 N N . GLU A 1 360 ? -11.185 5.125 -3.091 1.00 84.00 360 GLU A N 1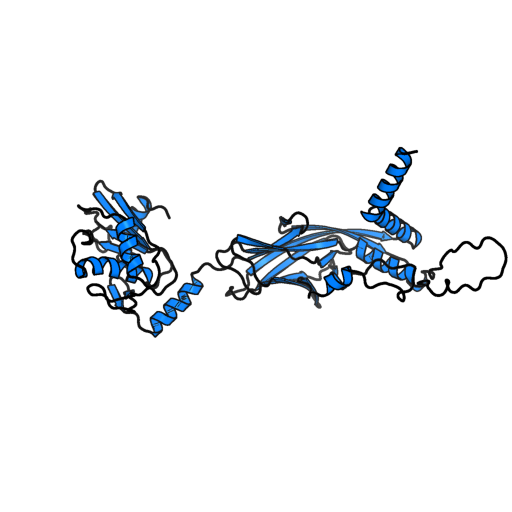
ATOM 2897 C CA . GLU A 1 360 ? -10.744 5.954 -4.210 1.00 84.00 360 GLU A CA 1
ATOM 2898 C C . GLU A 1 360 ? -9.263 5.677 -4.491 1.00 84.00 360 GLU A C 1
ATOM 2900 O O . GLU A 1 360 ? -8.507 5.407 -3.555 1.00 84.00 360 GLU A O 1
ATOM 2905 N N . PRO A 1 361 ? -8.813 5.749 -5.756 1.00 90.81 361 PRO A N 1
ATOM 2906 C CA . PRO A 1 361 ? -7.419 5.493 -6.075 1.00 90.81 361 PRO A CA 1
ATOM 2907 C C . PRO A 1 361 ? -6.492 6.572 -5.509 1.00 90.81 361 PRO A C 1
ATOM 2909 O O . PRO A 1 361 ? -6.745 7.773 -5.645 1.00 90.81 361 PRO A O 1
ATOM 2912 N N . THR A 1 362 ? -5.357 6.142 -4.964 1.00 91.31 362 THR A N 1
ATOM 2913 C CA . THR A 1 362 ? -4.311 7.045 -4.475 1.00 91.31 362 THR A CA 1
ATOM 2914 C C . THR A 1 362 ? -3.534 7.632 -5.646 1.00 91.31 362 THR A C 1
ATOM 2916 O O . THR A 1 362 ? -3.194 6.926 -6.599 1.00 91.31 362 THR A O 1
ATOM 2919 N N . ARG A 1 363 ? -3.233 8.932 -5.590 1.00 92.50 363 ARG A N 1
ATOM 2920 C CA . ARG A 1 363 ? -2.501 9.632 -6.650 1.00 92.50 363 ARG A CA 1
ATOM 2921 C C . ARG A 1 363 ? -1.171 10.160 -6.153 1.00 92.50 363 ARG A C 1
ATOM 2923 O O . ARG A 1 363 ? -1.129 10.935 -5.202 1.00 92.50 363 ARG A O 1
ATOM 2930 N N . ASN A 1 364 ? -0.115 9.822 -6.883 1.00 89.25 364 ASN A N 1
ATOM 2931 C CA . ASN A 1 364 ? 1.244 10.282 -6.631 1.00 89.25 364 ASN A CA 1
ATOM 2932 C C . ASN A 1 364 ? 1.822 10.917 -7.900 1.00 89.25 364 ASN A C 1
ATOM 2934 O O . ASN A 1 364 ? 1.279 10.786 -8.999 1.00 89.25 364 ASN A O 1
ATOM 2938 N N . ARG A 1 365 ? 2.954 11.605 -7.753 1.00 92.31 365 ARG A N 1
ATOM 2939 C CA . ARG A 1 365 ? 3.746 12.092 -8.881 1.00 92.31 365 ARG A CA 1
ATOM 2940 C C . ARG A 1 365 ? 5.175 11.612 -8.755 1.00 92.31 365 ARG A C 1
ATOM 2942 O O . ARG A 1 365 ? 5.747 11.650 -7.668 1.00 92.31 365 ARG A O 1
ATOM 2949 N N . LEU A 1 366 ? 5.724 11.200 -9.885 1.00 94.56 366 LEU A N 1
ATOM 2950 C CA . LEU A 1 366 ? 7.142 10.936 -10.053 1.00 94.56 366 LEU A CA 1
ATOM 2951 C C . LEU A 1 366 ? 7.699 11.914 -11.082 1.00 94.56 366 LEU A C 1
ATOM 2953 O O . LEU A 1 366 ? 6.958 12.449 -11.906 1.00 94.56 366 LEU A O 1
ATOM 2957 N N . SER A 1 367 ? 9.002 12.144 -11.039 1.00 94.06 367 SER A N 1
ATOM 2958 C CA . SER A 1 367 ? 9.696 12.941 -12.048 1.00 94.06 367 SER A CA 1
ATOM 2959 C C . SER A 1 367 ? 10.900 12.185 -12.581 1.00 94.06 367 SER A C 1
ATOM 2961 O O . SER A 1 367 ? 11.559 11.445 -11.857 1.00 94.06 367 SER A O 1
ATOM 2963 N N . ALA A 1 368 ? 11.207 12.355 -13.856 1.00 93.25 368 ALA A N 1
ATOM 2964 C CA . ALA A 1 368 ? 12.419 11.794 -14.426 1.00 93.25 368 ALA A CA 1
ATOM 2965 C C . ALA A 1 368 ? 13.129 12.840 -15.272 1.00 93.25 368 ALA A C 1
ATOM 2967 O O . ALA A 1 368 ? 12.495 13.524 -16.073 1.00 93.25 368 ALA A O 1
ATOM 2968 N N . ARG A 1 369 ? 14.444 12.963 -15.111 1.00 94.69 369 ARG A N 1
ATOM 2969 C CA . ARG A 1 369 ? 15.286 13.806 -15.959 1.00 94.69 369 ARG A CA 1
ATOM 2970 C C . ARG A 1 369 ? 16.094 12.914 -16.886 1.00 94.69 369 ARG A C 1
ATOM 2972 O O . ARG A 1 369 ? 16.802 12.033 -16.417 1.00 94.69 369 ARG A O 1
ATOM 2979 N N . VAL A 1 370 ? 16.013 13.155 -18.188 1.00 96.19 370 VAL A N 1
ATOM 2980 C CA . VAL A 1 370 ? 16.884 12.492 -19.160 1.00 96.19 370 VAL A CA 1
ATOM 2981 C C . VAL A 1 370 ? 17.900 13.496 -19.669 1.00 96.19 370 VAL A C 1
ATOM 2983 O O . VAL A 1 370 ? 17.528 14.577 -20.126 1.00 96.19 370 VAL A O 1
ATOM 2986 N N . GLU A 1 371 ? 19.170 13.118 -19.629 1.00 96.88 371 GLU A N 1
ATOM 2987 C CA . GLU A 1 371 ? 20.256 13.814 -20.312 1.00 96.88 371 GLU A CA 1
ATOM 2988 C C . GLU A 1 371 ? 20.596 13.032 -21.575 1.00 96.88 371 GLU A C 1
ATOM 2990 O O . GLU A 1 371 ? 21.027 11.885 -21.511 1.00 96.88 371 GLU A O 1
ATOM 2995 N N . SER A 1 372 ? 20.315 13.626 -22.736 1.00 95.69 372 SER A N 1
ATOM 2996 C CA . SER A 1 372 ? 20.459 12.960 -24.025 1.00 95.69 372 SER A CA 1
ATOM 2997 C C . SER A 1 372 ? 21.593 13.562 -24.846 1.00 95.69 372 SER A C 1
ATOM 2999 O O . SER A 1 372 ? 21.572 14.750 -25.175 1.00 95.69 372 SER A O 1
ATOM 3001 N N . GLU A 1 373 ? 22.548 12.726 -25.239 1.00 96.62 373 GLU A N 1
ATOM 3002 C CA . GLU A 1 373 ? 23.597 13.064 -26.199 1.00 96.62 373 GLU A CA 1
ATOM 3003 C C . GLU A 1 373 ? 23.258 12.467 -27.570 1.00 96.62 373 GLU A C 1
ATOM 3005 O O . GLU A 1 373 ? 22.824 11.321 -27.673 1.00 96.62 373 GLU A O 1
ATOM 3010 N N . THR A 1 374 ? 23.460 13.222 -28.652 1.00 96.31 374 THR A N 1
ATOM 3011 C CA . THR A 1 374 ? 23.308 12.701 -30.019 1.00 96.31 374 THR A CA 1
ATOM 3012 C C . THR A 1 374 ? 24.668 12.504 -30.670 1.00 96.31 374 THR A C 1
ATOM 3014 O O . THR A 1 374 ? 25.432 13.459 -30.788 1.00 96.31 374 THR A O 1
ATOM 3017 N N . ARG A 1 375 ? 24.925 11.300 -31.190 1.00 95.69 375 ARG A N 1
ATOM 3018 C CA . ARG A 1 375 ? 26.181 10.954 -31.869 1.00 95.69 375 ARG A CA 1
ATOM 3019 C C . ARG A 1 375 ? 25.918 10.323 -33.232 1.00 95.69 375 ARG A C 1
ATOM 3021 O O . ARG A 1 375 ? 25.111 9.403 -33.356 1.00 95.69 375 ARG A O 1
ATOM 3028 N N . GLU A 1 376 ? 26.604 10.818 -34.258 1.00 95.44 376 GLU A N 1
ATOM 3029 C CA . GLU A 1 376 ? 26.674 10.151 -35.561 1.00 95.44 376 GLU A CA 1
ATOM 3030 C C . GLU A 1 376 ? 27.763 9.083 -35.524 1.00 95.44 376 GLU A C 1
ATOM 3032 O O . GLU A 1 376 ? 28.866 9.323 -35.030 1.00 95.44 376 GLU A O 1
ATOM 3037 N N . ILE A 1 377 ? 27.425 7.881 -35.983 1.00 94.56 377 ILE A N 1
ATOM 3038 C CA . ILE A 1 377 ? 28.310 6.724 -35.895 1.00 94.56 377 ILE A CA 1
ATOM 3039 C C . ILE A 1 377 ? 28.107 5.804 -37.095 1.00 94.56 377 ILE A C 1
ATOM 3041 O O . ILE A 1 377 ? 26.985 5.616 -37.567 1.00 94.56 377 ILE A O 1
ATOM 3045 N N . ASP A 1 378 ? 29.199 5.240 -37.598 1.00 93.25 378 ASP A N 1
ATOM 3046 C CA . ASP A 1 378 ? 29.197 4.250 -38.667 1.00 93.25 378 ASP A CA 1
ATOM 3047 C C . ASP A 1 378 ? 29.202 2.816 -38.102 1.00 93.25 378 ASP A C 1
ATOM 3049 O O . ASP A 1 378 ? 29.155 2.592 -36.891 1.00 93.25 378 ASP A O 1
ATOM 3053 N N . LEU A 1 379 ? 29.240 1.812 -38.984 1.00 90.31 379 LEU A N 1
ATOM 3054 C CA . LEU A 1 379 ? 29.274 0.410 -38.559 1.00 90.31 379 LEU A CA 1
ATOM 3055 C C . LEU A 1 379 ? 30.519 0.092 -37.715 1.00 90.31 379 LEU A C 1
ATOM 3057 O O . LEU A 1 379 ? 30.424 -0.678 -36.762 1.00 90.31 379 LEU A O 1
ATOM 3061 N N . LYS A 1 380 ? 31.673 0.689 -38.037 1.00 91.69 380 LYS A N 1
ATOM 3062 C CA . LYS A 1 380 ? 32.917 0.455 -37.298 1.00 91.69 380 LYS A CA 1
ATOM 3063 C C . LYS A 1 380 ? 32.796 0.953 -35.858 1.00 91.69 380 LYS A C 1
ATOM 3065 O O . LYS A 1 380 ? 33.089 0.199 -34.936 1.00 91.69 380 LYS A O 1
ATOM 3070 N N . GLY A 1 381 ? 32.283 2.165 -35.661 1.00 90.12 381 GLY A N 1
ATOM 3071 C CA . GLY A 1 381 ? 32.054 2.708 -34.326 1.00 90.12 381 GLY A CA 1
ATOM 3072 C C . GLY A 1 381 ? 31.023 1.907 -33.521 1.00 90.12 381 GLY A C 1
ATOM 3073 O O . GLY A 1 381 ? 31.183 1.747 -32.314 1.00 90.12 381 GLY A O 1
ATOM 3074 N N . ILE A 1 382 ? 29.985 1.353 -34.160 1.00 91.12 382 ILE A N 1
ATOM 3075 C CA . ILE A 1 382 ? 29.031 0.457 -33.477 1.00 91.12 382 ILE A CA 1
ATOM 3076 C C . ILE A 1 382 ? 29.737 -0.802 -32.961 1.00 91.12 382 ILE A C 1
ATOM 3078 O O . ILE A 1 382 ? 29.525 -1.195 -31.815 1.00 91.12 382 ILE A O 1
ATOM 3082 N N . LEU A 1 383 ? 30.604 -1.412 -33.776 1.00 88.88 383 LEU A N 1
ATOM 3083 C CA . LEU A 1 383 ? 31.388 -2.580 -33.365 1.00 88.88 383 LEU A CA 1
ATOM 3084 C C . LEU A 1 383 ? 32.331 -2.253 -32.198 1.00 88.88 383 LEU A C 1
ATOM 3086 O O . LEU A 1 383 ? 32.466 -3.066 -31.286 1.00 88.88 383 LEU A O 1
ATOM 3090 N N . GLU A 1 384 ? 32.938 -1.064 -32.190 1.00 89.56 384 GLU A N 1
ATOM 3091 C CA . GLU A 1 384 ? 33.768 -0.584 -31.077 1.00 89.56 384 GLU A CA 1
ATOM 3092 C C . GLU A 1 384 ? 32.946 -0.433 -29.782 1.00 89.56 384 GLU A C 1
ATOM 3094 O O . GLU A 1 384 ? 33.335 -0.981 -28.749 1.00 89.56 384 GLU A O 1
ATOM 3099 N N . LEU A 1 385 ? 31.767 0.202 -29.841 1.00 88.69 385 LEU A N 1
ATOM 3100 C CA . LEU A 1 385 ? 30.870 0.353 -28.683 1.00 88.69 385 LEU A CA 1
ATOM 3101 C C . LEU A 1 385 ? 30.381 -0.987 -28.117 1.00 88.69 385 LEU A C 1
ATOM 3103 O O . LEU A 1 385 ? 30.185 -1.117 -26.904 1.00 88.69 385 LEU A O 1
ATOM 3107 N N . GLU A 1 386 ? 30.129 -1.970 -28.978 1.00 86.31 386 GLU A N 1
ATOM 3108 C CA . GLU A 1 386 ? 29.710 -3.311 -28.561 1.00 86.31 386 GLU A CA 1
ATOM 3109 C C . GLU A 1 386 ? 30.865 -4.113 -27.971 1.00 86.31 386 GLU A C 1
ATOM 3111 O O . GLU A 1 386 ? 30.685 -4.821 -26.980 1.00 86.31 386 GLU A O 1
ATOM 3116 N N . HIS A 1 387 ? 32.068 -3.953 -28.513 1.00 83.38 387 HIS A N 1
ATOM 3117 C CA . HIS A 1 387 ? 33.269 -4.546 -27.947 1.00 83.38 387 HIS A CA 1
ATOM 3118 C C . HIS A 1 387 ? 33.580 -3.975 -26.553 1.00 83.38 387 HIS A C 1
ATOM 3120 O O . HIS A 1 387 ? 33.872 -4.736 -25.629 1.00 83.38 387 HIS A O 1
ATOM 3126 N N . GLU A 1 388 ? 33.434 -2.662 -26.352 1.00 83.75 388 GLU A N 1
ATOM 3127 C CA . GLU A 1 388 ? 33.524 -2.036 -25.026 1.00 83.75 388 GLU A CA 1
ATOM 3128 C C . GLU A 1 388 ? 32.454 -2.559 -24.060 1.00 83.75 388 GLU A C 1
ATOM 3130 O O . GLU A 1 388 ? 32.756 -2.867 -22.905 1.00 83.75 388 GLU A O 1
ATOM 3135 N N . ARG A 1 389 ? 31.202 -2.705 -24.518 1.00 83.81 389 ARG A N 1
ATOM 3136 C CA . ARG A 1 389 ? 30.125 -3.297 -23.708 1.00 83.81 389 ARG A CA 1
ATOM 3137 C C . ARG A 1 389 ? 30.485 -4.720 -23.286 1.00 83.81 389 ARG A C 1
ATOM 3139 O O . ARG A 1 389 ? 30.394 -5.035 -22.103 1.00 83.81 389 ARG A O 1
ATOM 3146 N N . PHE A 1 390 ? 30.918 -5.556 -24.231 1.00 76.00 390 PHE A N 1
ATOM 3147 C CA . PHE A 1 390 ? 31.281 -6.950 -23.983 1.00 76.00 390 PHE A CA 1
ATOM 3148 C C . PHE A 1 390 ? 32.427 -7.071 -22.973 1.00 76.00 390 PHE A C 1
ATOM 3150 O O . PHE A 1 390 ? 32.315 -7.844 -22.021 1.00 76.00 390 PHE A O 1
ATOM 3157 N N . ARG A 1 391 ? 33.475 -6.246 -23.108 1.00 75.31 391 ARG A N 1
ATOM 3158 C CA . ARG A 1 391 ? 34.601 -6.196 -22.158 1.00 75.31 391 ARG A CA 1
ATOM 3159 C C . ARG A 1 391 ? 34.175 -5.875 -20.728 1.00 75.31 391 ARG A C 1
ATOM 3161 O O . ARG A 1 391 ? 34.785 -6.347 -19.774 1.00 75.31 391 ARG A O 1
ATOM 3168 N N . ASN A 1 392 ? 33.120 -5.084 -20.571 1.00 75.31 392 ASN A N 1
ATOM 3169 C CA . ASN A 1 392 ? 32.609 -4.698 -19.263 1.00 75.31 392 ASN A CA 1
ATOM 3170 C C . ASN A 1 392 ? 31.654 -5.726 -18.642 1.00 75.31 392 ASN A C 1
ATOM 3172 O O . ASN A 1 392 ? 31.279 -5.567 -17.478 1.00 75.31 392 ASN A O 1
ATOM 3176 N N . THR A 1 393 ? 31.285 -6.788 -19.367 1.00 72.75 393 THR A N 1
ATOM 3177 C CA . THR A 1 393 ? 30.407 -7.834 -18.831 1.00 72.75 393 THR A CA 1
ATOM 3178 C C . THR A 1 393 ? 31.094 -8.639 -17.719 1.00 72.75 393 THR A C 1
ATOM 3180 O O . THR A 1 393 ? 32.295 -8.913 -17.803 1.00 72.75 393 THR A O 1
ATOM 3183 N N . PRO A 1 394 ? 30.346 -9.097 -16.693 1.00 66.44 394 PRO A N 1
ATOM 3184 C CA . PRO A 1 394 ? 30.883 -9.984 -15.659 1.00 66.44 394 PRO A CA 1
ATOM 3185 C C . PRO A 1 394 ? 31.506 -11.265 -16.227 1.00 66.44 394 PRO A C 1
ATOM 3187 O O . PRO A 1 394 ? 32.487 -11.761 -15.688 1.00 66.44 394 PRO A O 1
ATOM 3190 N N . TYR A 1 395 ? 30.962 -11.778 -17.333 1.00 59.97 395 TYR A N 1
ATOM 3191 C CA . TYR A 1 395 ? 31.480 -12.951 -18.034 1.00 59.97 395 TYR A CA 1
ATOM 3192 C C . TYR A 1 395 ? 32.897 -12.723 -18.577 1.00 59.97 395 TYR A C 1
ATOM 3194 O O . TYR A 1 395 ? 33.798 -13.503 -18.280 1.00 59.97 395 TYR A O 1
ATOM 3202 N N . PHE A 1 396 ? 33.124 -11.623 -19.304 1.00 66.38 396 PHE A N 1
ATOM 3203 C CA . PHE A 1 396 ? 34.452 -11.306 -19.833 1.00 66.38 396 PHE A CA 1
ATOM 3204 C C . PHE A 1 396 ? 35.465 -11.026 -18.717 1.00 66.38 396 PHE A C 1
ATOM 3206 O O . PHE A 1 396 ? 36.594 -11.503 -18.782 1.00 66.38 396 PHE A O 1
ATOM 3213 N N . LYS A 1 397 ? 35.051 -10.313 -17.660 1.00 72.88 397 LYS A N 1
ATOM 3214 C CA . LYS A 1 397 ? 35.900 -10.055 -16.484 1.00 72.88 397 LYS A CA 1
ATOM 3215 C C . LYS A 1 397 ? 36.309 -11.343 -15.758 1.00 72.88 397 LYS A C 1
ATOM 3217 O O . LYS A 1 397 ? 37.440 -11.427 -15.298 1.00 72.88 397 LYS A O 1
ATOM 3222 N N . ARG A 1 398 ? 35.426 -12.348 -15.690 1.00 67.44 398 ARG A N 1
ATOM 3223 C CA . ARG A 1 398 ? 35.749 -13.676 -15.134 1.00 67.44 398 ARG A CA 1
ATOM 3224 C C . ARG A 1 398 ? 36.770 -14.427 -15.989 1.00 67.44 398 ARG A C 1
ATOM 3226 O O . ARG A 1 398 ? 37.760 -14.887 -15.442 1.00 67.44 398 ARG A O 1
ATOM 3233 N N . ILE A 1 399 ? 36.586 -14.462 -17.311 1.00 68.19 399 ILE A N 1
ATOM 3234 C CA . ILE A 1 399 ? 37.548 -15.095 -18.236 1.00 68.19 399 ILE A CA 1
ATOM 3235 C C . ILE A 1 399 ? 38.932 -14.438 -18.145 1.00 68.19 399 ILE A C 1
ATOM 3237 O O . ILE A 1 399 ? 39.953 -15.116 -18.235 1.00 68.19 399 ILE A O 1
ATOM 3241 N N . LEU A 1 400 ? 38.975 -13.113 -17.994 1.00 69.12 400 LEU A N 1
ATOM 3242 C CA . LEU A 1 400 ? 40.232 -12.377 -17.874 1.00 69.12 400 LEU A CA 1
ATOM 3243 C C . LEU A 1 400 ? 40.951 -12.712 -16.556 1.00 69.12 400 LEU A C 1
ATOM 3245 O O . LEU A 1 400 ? 42.142 -13.000 -16.584 1.00 69.12 400 LEU A O 1
ATOM 3249 N N . ALA A 1 401 ? 40.212 -12.785 -15.443 1.00 67.69 401 ALA A N 1
ATOM 3250 C CA . ALA A 1 401 ? 40.744 -13.185 -14.139 1.00 67.69 401 ALA A CA 1
ATOM 3251 C C . ALA A 1 401 ? 41.227 -14.650 -14.099 1.00 67.69 401 ALA A C 1
ATOM 3253 O O . ALA A 1 401 ? 42.229 -14.947 -13.457 1.00 67.69 401 ALA A O 1
ATOM 3254 N N . GLU A 1 402 ? 40.549 -15.564 -14.802 1.00 70.25 402 GLU A N 1
ATOM 3255 C CA . GLU A 1 402 ? 40.974 -16.968 -14.933 1.00 70.25 402 GLU A CA 1
ATOM 3256 C C . GLU A 1 402 ? 42.301 -17.089 -15.703 1.00 70.25 402 GLU A C 1
ATOM 3258 O O . GLU A 1 402 ? 43.181 -17.840 -15.294 1.00 70.25 402 GLU A O 1
ATOM 3263 N N . ARG A 1 403 ? 42.494 -16.289 -16.760 1.00 64.88 403 ARG A N 1
ATOM 3264 C CA . ARG A 1 403 ? 43.743 -16.269 -17.542 1.00 64.88 403 ARG A CA 1
ATOM 3265 C C . ARG A 1 403 ? 44.912 -15.587 -16.833 1.00 64.88 403 ARG A C 1
ATOM 3267 O O . ARG A 1 403 ? 46.050 -15.994 -17.032 1.00 64.88 403 ARG A O 1
ATOM 3274 N N . GLU A 1 404 ? 44.652 -14.556 -16.032 1.00 62.41 404 GLU A N 1
ATOM 3275 C CA . GLU A 1 404 ? 45.683 -13.916 -15.201 1.00 62.41 404 GLU A CA 1
ATOM 3276 C C . GLU A 1 404 ? 46.129 -14.844 -14.056 1.00 62.41 404 GLU A C 1
ATOM 3278 O O . GLU A 1 404 ? 47.319 -14.922 -13.766 1.00 62.41 404 GLU A O 1
ATOM 3283 N N . GLY A 1 405 ? 45.212 -15.636 -13.485 1.00 53.97 405 GLY A N 1
ATOM 3284 C CA . GLY A 1 405 ? 45.542 -16.659 -12.484 1.00 53.97 405 GLY A CA 1
ATOM 3285 C C . GLY A 1 405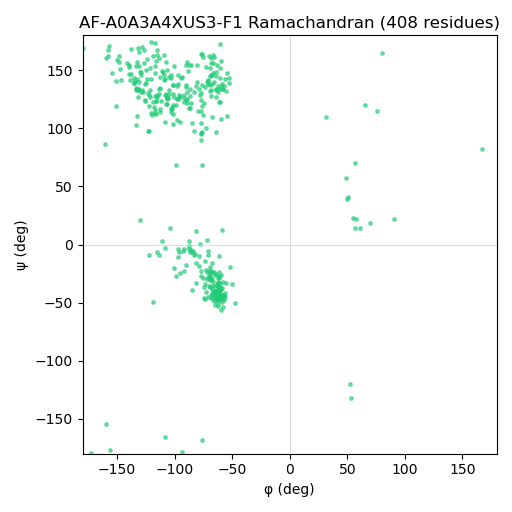 ? 46.328 -17.861 -13.030 1.00 53.97 405 GLY A C 1
ATOM 3286 O O . GLY A 1 405 ? 47.091 -18.474 -12.285 1.00 53.97 405 GLY A O 1
ATOM 3287 N N . GLU A 1 406 ? 46.183 -18.188 -14.318 1.00 53.62 406 GLU A N 1
ATOM 3288 C CA . GLU A 1 406 ? 46.995 -19.211 -15.000 1.00 53.62 406 GLU A CA 1
ATOM 3289 C C . GLU A 1 406 ? 48.420 -18.717 -15.318 1.00 53.62 406 GLU A C 1
ATOM 3291 O O . GLU A 1 406 ? 49.349 -19.517 -15.312 1.00 53.62 406 GLU A O 1
ATOM 3296 N N . GLN A 1 407 ? 48.621 -17.408 -15.527 1.00 51.25 407 GLN A N 1
ATOM 3297 C CA . GLN A 1 407 ? 49.946 -16.817 -15.782 1.00 51.25 407 GLN A CA 1
ATOM 3298 C C . GLN A 1 407 ? 50.778 -16.558 -14.515 1.00 51.25 407 GLN A C 1
ATOM 3300 O O . GLN A 1 407 ? 51.984 -16.369 -14.624 1.00 51.25 407 GLN A O 1
ATOM 3305 N N . GLU A 1 408 ? 50.173 -16.560 -13.322 1.00 49.56 408 GLU A N 1
ATOM 3306 C CA . GLU A 1 408 ? 50.899 -16.485 -12.038 1.00 49.56 408 GLU A CA 1
ATOM 3307 C C . GLU A 1 408 ? 51.332 -17.866 -11.496 1.00 49.56 408 GLU A C 1
ATOM 3309 O O . GLU A 1 408 ? 51.998 -17.938 -10.461 1.00 49.56 408 GLU A O 1
ATOM 3314 N N . GLN A 1 409 ? 50.962 -18.965 -12.172 1.00 48.88 409 GLN A N 1
ATOM 3315 C CA . GLN A 1 409 ? 51.342 -20.341 -11.807 1.00 48.88 409 GLN A CA 1
ATOM 3316 C C . GLN A 1 409 ? 52.368 -20.993 -12.757 1.00 48.88 409 GLN A C 1
ATOM 3318 O O . GLN A 1 409 ? 52.809 -22.111 -12.474 1.00 48.88 409 GLN A O 1
ATOM 3323 N N . GLU A 1 410 ? 52.776 -20.306 -13.829 1.00 41.72 410 GLU A N 1
ATOM 3324 C CA . GLU A 1 410 ? 53.977 -20.611 -14.634 1.00 41.72 410 GLU A CA 1
ATOM 3325 C C . GLU A 1 410 ? 55.147 -19.711 -14.219 1.00 41.72 410 GLU A C 1
ATOM 3327 O O . GLU A 1 410 ? 56.295 -20.219 -14.204 1.00 41.72 410 GLU A O 1
#

Secondary structure (DSSP, 8-state):
----HHHHHHHTTSPS-SSEEEESS----TT--HHHHHHHHHHHHHHHHS--SS-EEEEESEE--TTSPPEE---S----HHHHHHHHHHHBSS----EEEEEEETTEEEEEEEE--------BSS-BTTBPTT--EEEETTEEEEPPHHHHHHHHHHHHHTS----EEEEEEETTTTEE--SEEEEEEEEEE---GGGSPPP-------S-S----TTGGGB-TTHHHHHHHHHHHHHHEEEEEEEEEE-SSS-EEEEEEEEEEE--TT-EEEEEGGGSPPPPPSB-GGG----THHHHTTSPPSEEEEE-SSEEEEEEEEEEE-TT-EEEPSS-EEEEESS-EEEEEEEEEE-TT-SS-EEEEEEEEEEEEEEE--HHHHHHHHHHHHHTSHHHHHHHHHHHHHHT--